Protein AF-A0AA89X3X3-F1 (afdb_monomer)

Secondary structure (DSSP, 8-state):
--HHHHHHHHHTTPPPPHHHHHHHHHHHHHHHHHHHHHHHHH--S--GGGGGGHHHHTTSTTPPTT--EEEESSSSSSSSEEEES--S-TT-----EEEEHHHHHTT-HHHHHHHHHHHHHHHHHH-TT--S-HHHHHHHHHHHHHHHTHHHHHHHHHHTT-PPPHHHHHHHHH-TTS-HHHHHHHHHTS-HHHHHHHHHH-PPPHHHHHHHHHHHHHHHHHHHHHHHH-GGG--HHHHHHHHHHHTTSTT--TTEEEEEEESSTTS-EEEEES-TT-SEEEEEEEETTEEEEE-TT--BSSPPPSSS--HHHHHHHHS-HHHHHHTT--STT-HHHHHHHHHHHHHH-HHHHHHHTTPPPPSS------SS------------S------HHHHHHHH-TTS-HHHHHHHHHHHHHTT--HHHHHHHHHHHHHHHHHHHHHHHHHHTT-HHHHHHHHHHHHHH-

Structure (mmCIF, N/CA/C/O backbone):
data_AF-A0AA89X3X3-F1
#
_entry.id   AF-A0AA89X3X3-F1
#
loop_
_atom_site.group_PDB
_atom_site.id
_atom_sit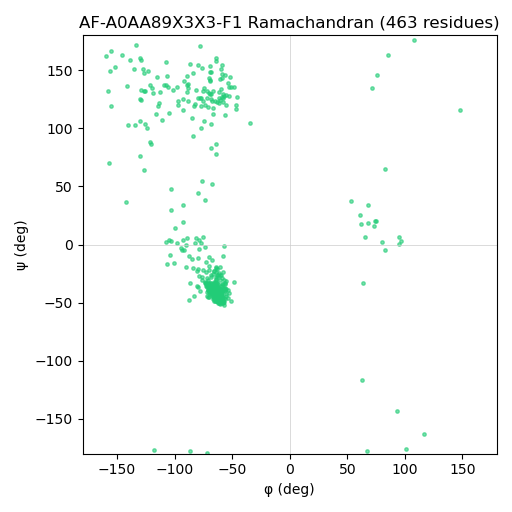e.type_symbol
_atom_site.label_atom_id
_atom_site.label_alt_id
_atom_site.label_comp_id
_atom_site.label_asym_id
_atom_site.label_entity_id
_atom_site.label_seq_id
_atom_site.pdbx_PDB_ins_code
_atom_site.Cartn_x
_atom_site.Cartn_y
_atom_site.Cartn_z
_atom_site.occupancy
_atom_site.B_iso_or_equiv
_atom_site.auth_seq_id
_atom_site.auth_comp_id
_atom_site.auth_asym_id
_atom_site.auth_atom_id
_atom_site.pdbx_PDB_model_num
ATOM 1 N N . MET A 1 1 ? -1.253 -17.676 2.565 1.00 52.75 1 MET A N 1
ATOM 2 C CA . MET A 1 1 ? -1.279 -18.928 1.777 1.00 52.75 1 MET A CA 1
ATOM 3 C C . MET A 1 1 ? -1.173 -20.059 2.780 1.00 52.75 1 MET A C 1
ATOM 5 O O . MET A 1 1 ? -0.415 -19.870 3.724 1.00 52.75 1 MET A O 1
ATOM 9 N N . PRO A 1 2 ? -1.948 -21.142 2.653 1.00 52.53 2 PRO A N 1
ATOM 10 C CA . PRO A 1 2 ? -1.803 -22.283 3.551 1.00 52.53 2 PRO A CA 1
ATOM 11 C C . PRO A 1 2 ? -0.451 -22.996 3.303 1.00 52.53 2 PRO A C 1
ATOM 13 O O . PRO A 1 2 ? 0.111 -22.912 2.207 1.00 52.53 2 PRO A O 1
ATOM 16 N N . ASP A 1 3 ? 0.127 -23.575 4.363 1.00 45.81 3 ASP A N 1
ATOM 17 C CA . ASP A 1 3 ? 1.512 -24.097 4.408 1.00 45.81 3 ASP A CA 1
ATOM 18 C C . ASP A 1 3 ? 1.739 -25.281 3.448 1.00 45.81 3 ASP A C 1
ATOM 20 O O . ASP A 1 3 ? 2.809 -25.450 2.865 1.00 45.81 3 ASP A O 1
ATOM 24 N N . ASP A 1 4 ? 0.686 -26.056 3.205 1.00 42.59 4 ASP A N 1
ATOM 25 C CA . ASP A 1 4 ? 0.632 -27.177 2.266 1.00 42.59 4 ASP A CA 1
ATOM 26 C C . ASP A 1 4 ? 0.947 -26.759 0.819 1.00 42.59 4 ASP A C 1
ATOM 28 O O . ASP A 1 4 ? 1.701 -27.436 0.115 1.00 42.59 4 ASP A O 1
ATOM 32 N N . VAL A 1 5 ? 0.438 -25.604 0.385 1.00 53.75 5 VAL A N 1
ATOM 33 C CA . VAL A 1 5 ? 0.704 -25.044 -0.946 1.00 53.75 5 VAL A CA 1
ATOM 34 C C . VAL A 1 5 ? 2.156 -24.577 -1.059 1.00 53.75 5 VAL A C 1
ATOM 36 O O . VAL A 1 5 ? 2.769 -24.754 -2.110 1.00 53.75 5 VAL A O 1
ATOM 39 N N . LEU A 1 6 ? 2.730 -24.017 0.011 1.00 48.41 6 LEU A N 1
ATOM 40 C CA . LEU A 1 6 ? 4.118 -23.540 0.020 1.00 48.41 6 LEU A CA 1
ATOM 41 C C . LEU A 1 6 ? 5.119 -24.695 0.017 1.00 48.41 6 LEU A C 1
ATOM 43 O O . LEU A 1 6 ? 6.050 -24.683 -0.790 1.00 48.41 6 LEU A O 1
ATOM 47 N N . ARG A 1 7 ? 4.889 -25.727 0.839 1.00 46.69 7 ARG A N 1
ATOM 48 C CA . ARG A 1 7 ? 5.710 -26.947 0.827 1.00 46.69 7 ARG A CA 1
ATOM 49 C C . ARG A 1 7 ? 5.669 -27.633 -0.530 1.00 46.69 7 ARG A C 1
ATOM 51 O O . ARG A 1 7 ? 6.715 -28.003 -1.049 1.00 46.69 7 ARG A O 1
ATOM 58 N N . LYS A 1 8 ? 4.488 -27.729 -1.147 1.00 42.34 8 LYS A N 1
ATOM 59 C CA . LYS A 1 8 ? 4.330 -28.356 -2.465 1.00 42.34 8 LYS A CA 1
ATOM 60 C C . LYS A 1 8 ? 5.003 -27.562 -3.589 1.00 42.34 8 LYS A C 1
ATOM 62 O O . LYS A 1 8 ? 5.602 -28.154 -4.476 1.00 42.34 8 LYS A O 1
ATOM 67 N N . VAL A 1 9 ? 4.959 -26.228 -3.548 1.00 50.69 9 VAL A N 1
ATOM 68 C CA . VAL A 1 9 ? 5.687 -25.374 -4.508 1.00 50.69 9 VAL A CA 1
ATOM 69 C C . VAL A 1 9 ? 7.202 -25.522 -4.352 1.00 50.69 9 VAL A C 1
ATOM 71 O O . VAL A 1 9 ? 7.899 -25.611 -5.361 1.00 50.69 9 VAL A O 1
ATOM 74 N N . HIS A 1 10 ? 7.698 -25.571 -3.111 1.00 45.19 10 HIS A N 1
ATOM 75 C CA . HIS A 1 10 ? 9.125 -25.718 -2.821 1.00 45.19 10 HIS A CA 1
ATOM 76 C C . HIS A 1 10 ? 9.658 -27.107 -3.202 1.00 45.19 10 HIS A C 1
ATOM 78 O O . HIS A 1 10 ? 10.726 -27.202 -3.796 1.00 45.19 10 HIS A O 1
ATOM 84 N N . MET A 1 11 ? 8.891 -28.167 -2.929 1.00 41.06 11 MET A N 1
ATOM 85 C CA . MET A 1 11 ? 9.248 -29.543 -3.290 1.00 41.06 11 MET A CA 1
ATOM 86 C C . MET A 1 11 ? 9.216 -29.805 -4.802 1.00 41.06 11 MET A C 1
ATOM 88 O O . MET A 1 11 ? 10.051 -30.549 -5.302 1.00 41.06 11 MET A O 1
ATOM 92 N N . ASP A 1 12 ? 8.288 -29.183 -5.536 1.00 43.72 12 ASP A N 1
ATOM 93 C CA . ASP A 1 12 ? 8.090 -29.443 -6.969 1.00 43.72 12 ASP A CA 1
ATOM 94 C C . ASP A 1 12 ? 8.890 -28.487 -7.888 1.00 43.72 12 ASP A C 1
ATOM 96 O O . ASP A 1 12 ? 8.701 -28.511 -9.105 1.00 43.72 12 ASP A O 1
ATOM 100 N N . GLY A 1 13 ? 9.722 -27.586 -7.341 1.00 38.41 13 GLY A N 1
ATOM 101 C CA . GLY A 1 13 ? 10.493 -26.608 -8.131 1.00 38.41 13 GLY A CA 1
ATOM 102 C C . GLY A 1 13 ? 9.631 -25.630 -8.948 1.00 38.41 13 GLY A C 1
ATOM 103 O O . GLY A 1 13 ? 10.063 -25.123 -9.985 1.00 38.41 13 GLY A O 1
ATOM 104 N N . ARG A 1 14 ? 8.384 -25.384 -8.522 1.00 53.78 14 ARG A N 1
ATOM 105 C CA . ARG A 1 14 ? 7.402 -24.583 -9.276 1.00 53.78 14 ARG A CA 1
ATOM 106 C C . ARG A 1 14 ? 7.697 -23.078 -9.168 1.00 53.78 14 ARG A C 1
ATOM 108 O O . ARG A 1 14 ? 8.202 -22.629 -8.137 1.00 53.78 14 ARG A O 1
ATOM 115 N N . PRO A 1 15 ? 7.314 -22.263 -10.174 1.00 58.06 15 PRO A N 1
ATOM 116 C CA . PRO A 1 15 ? 7.411 -20.811 -10.064 1.00 58.06 15 PRO A CA 1
ATOM 117 C C . PRO A 1 15 ? 6.583 -20.297 -8.880 1.00 58.06 15 PRO A C 1
ATOM 119 O O . PRO A 1 15 ? 5.492 -20.802 -8.594 1.00 58.06 15 PRO A O 1
ATOM 122 N N . VAL A 1 16 ? 7.106 -19.272 -8.200 1.00 64.88 16 VAL A N 1
ATOM 123 C CA . VAL A 1 16 ? 6.455 -18.649 -7.039 1.00 64.88 16 VAL A CA 1
ATOM 124 C C . VAL A 1 16 ? 5.042 -18.185 -7.427 1.00 64.88 16 VAL A C 1
ATOM 126 O O . VAL A 1 16 ? 4.901 -17.464 -8.417 1.00 64.88 16 VAL A O 1
ATOM 129 N N . PRO A 1 17 ? 3.989 -18.543 -6.661 1.00 77.25 17 PRO A N 1
ATOM 130 C CA . PRO A 1 17 ? 2.631 -18.083 -6.930 1.00 77.25 17 PRO A CA 1
ATOM 131 C C . PRO A 1 17 ? 2.559 -16.558 -7.051 1.00 77.25 17 PRO A C 1
ATOM 133 O O . PRO A 1 17 ? 3.102 -15.845 -6.204 1.00 77.25 17 PRO A O 1
ATOM 136 N N . SER A 1 18 ? 1.843 -16.053 -8.060 1.00 79.25 18 SER A N 1
ATOM 137 C CA . SER A 1 18 ? 1.816 -14.620 -8.399 1.00 79.25 18 SER A CA 1
ATOM 138 C C . SER A 1 18 ? 1.451 -13.713 -7.221 1.00 79.25 18 SER A C 1
ATOM 140 O O . SER A 1 18 ? 2.057 -12.666 -7.031 1.00 79.25 18 SER A O 1
ATOM 142 N N . LEU A 1 19 ? 0.505 -14.141 -6.384 1.00 79.56 19 LEU A N 1
ATOM 143 C CA . LEU A 1 19 ? 0.075 -13.399 -5.199 1.00 79.56 19 LEU A CA 1
ATOM 144 C C . LEU A 1 19 ? 1.157 -13.328 -4.116 1.00 79.56 19 LEU A C 1
ATOM 146 O O . LEU A 1 19 ? 1.276 -12.311 -3.442 1.00 79.56 19 LEU A O 1
ATOM 150 N N . LEU A 1 20 ? 1.949 -14.391 -3.944 1.00 82.12 20 LEU A N 1
ATOM 151 C CA . LEU A 1 20 ? 3.077 -14.369 -3.014 1.00 82.12 20 LEU A CA 1
ATOM 152 C C . LEU A 1 20 ? 4.192 -13.476 -3.564 1.00 82.12 20 LEU A C 1
ATOM 154 O O . LEU A 1 20 ? 4.703 -12.622 -2.843 1.00 82.12 20 LEU A O 1
ATOM 158 N N . ALA A 1 21 ? 4.516 -13.621 -4.851 1.00 82.81 21 ALA A N 1
ATOM 159 C CA . ALA A 1 21 ? 5.480 -12.760 -5.527 1.00 82.81 21 ALA A CA 1
ATOM 160 C C . ALA A 1 21 ? 5.089 -11.274 -5.424 1.00 82.81 21 ALA A C 1
ATOM 162 O O . ALA A 1 21 ? 5.951 -10.434 -5.169 1.00 82.81 21 ALA A O 1
ATOM 163 N N . ASP A 1 22 ? 3.795 -10.961 -5.534 1.00 85.25 22 ASP A N 1
ATOM 164 C CA . ASP A 1 22 ? 3.262 -9.610 -5.353 1.00 85.25 22 ASP A CA 1
ATOM 165 C C . ASP A 1 22 ? 3.457 -9.089 -3.923 1.00 85.25 22 ASP A C 1
ATOM 167 O O . ASP A 1 22 ? 4.010 -8.007 -3.735 1.00 85.25 22 ASP A O 1
ATOM 171 N N . THR A 1 23 ? 3.101 -9.877 -2.901 1.00 87.12 23 THR A N 1
ATOM 172 C CA . THR A 1 23 ? 3.330 -9.470 -1.501 1.00 87.12 23 THR A CA 1
ATOM 173 C C . THR A 1 23 ? 4.812 -9.235 -1.206 1.00 87.12 23 THR A C 1
ATOM 175 O O . THR A 1 23 ? 5.166 -8.229 -0.593 1.00 87.12 23 THR A O 1
ATOM 178 N N . LEU A 1 24 ? 5.704 -10.103 -1.700 1.00 88.06 24 LEU A N 1
ATOM 179 C CA . LEU A 1 24 ? 7.151 -9.923 -1.561 1.00 88.06 24 LEU A CA 1
ATOM 180 C C . LEU A 1 24 ? 7.635 -8.661 -2.278 1.00 88.06 24 LEU A C 1
ATOM 182 O O . LEU A 1 24 ? 8.499 -7.961 -1.753 1.00 88.06 24 LEU A O 1
ATOM 186 N N . ARG A 1 25 ? 7.073 -8.344 -3.449 1.00 87.81 25 ARG A N 1
ATOM 187 C CA . ARG A 1 25 ? 7.375 -7.104 -4.174 1.00 87.81 25 ARG A CA 1
ATOM 188 C C . ARG A 1 25 ? 6.963 -5.874 -3.370 1.00 87.81 25 ARG A C 1
ATOM 190 O O . ARG A 1 25 ? 7.763 -4.954 -3.267 1.00 87.81 25 ARG A O 1
ATOM 197 N N . GLN A 1 26 ? 5.781 -5.878 -2.754 1.00 88.50 26 GLN A N 1
ATOM 198 C CA . GLN A 1 26 ? 5.325 -4.783 -1.886 1.00 88.50 26 GLN A CA 1
ATOM 199 C C . GLN A 1 26 ? 6.277 -4.572 -0.696 1.00 88.50 26 GLN A C 1
ATOM 201 O O . GLN A 1 26 ? 6.711 -3.449 -0.448 1.00 88.50 26 GLN A O 1
ATOM 206 N N . PHE A 1 27 ? 6.686 -5.648 -0.011 1.00 90.12 27 PHE A N 1
ATOM 207 C CA . PHE A 1 27 ? 7.657 -5.551 1.088 1.00 90.12 27 PHE A CA 1
ATOM 208 C C . PHE A 1 27 ? 9.041 -5.075 0.627 1.00 90.12 27 PHE A C 1
ATOM 210 O O . PHE A 1 27 ? 9.683 -4.292 1.325 1.00 90.12 27 PHE A O 1
ATOM 217 N N . ARG A 1 28 ? 9.509 -5.525 -0.545 1.00 90.31 28 ARG A N 1
ATOM 218 C CA . ARG A 1 28 ? 10.770 -5.045 -1.133 1.00 90.31 28 ARG A CA 1
ATOM 219 C C . ARG A 1 28 ? 10.690 -3.572 -1.517 1.00 90.31 28 ARG A C 1
ATOM 221 O O . ARG A 1 28 ? 11.671 -2.871 -1.315 1.00 90.31 28 ARG A O 1
ATOM 228 N N . ALA A 1 29 ? 9.552 -3.104 -2.028 1.00 90.81 29 ALA A N 1
ATOM 229 C CA . ALA A 1 29 ? 9.345 -1.698 -2.359 1.00 90.81 29 ALA A CA 1
ATOM 230 C C . ALA A 1 29 ? 9.333 -0.813 -1.101 1.00 90.81 29 ALA A C 1
ATOM 232 O O . ALA A 1 29 ? 9.988 0.223 -1.093 1.00 90.81 29 ALA A O 1
ATOM 233 N N . ASP A 1 30 ? 8.675 -1.238 -0.014 1.00 91.44 30 ASP A N 1
ATOM 234 C CA . ASP A 1 30 ? 8.714 -0.512 1.269 1.00 91.44 30 ASP A CA 1
ATOM 235 C C . ASP A 1 30 ? 10.112 -0.478 1.891 1.00 91.44 30 ASP A C 1
ATOM 237 O O . ASP A 1 30 ? 10.576 0.590 2.299 1.00 91.44 30 ASP A O 1
ATOM 241 N N . ARG A 1 31 ? 10.819 -1.616 1.896 1.00 91.50 31 ARG A N 1
ATOM 242 C CA . ARG A 1 31 ? 12.216 -1.659 2.342 1.00 91.50 31 ARG A CA 1
ATOM 243 C C . ARG A 1 31 ? 13.103 -0.780 1.461 1.00 91.50 31 ARG A C 1
ATOM 245 O O . ARG A 1 31 ? 13.863 0.019 1.990 1.00 91.50 31 ARG A O 1
ATOM 252 N N . GLY A 1 32 ? 12.964 -0.884 0.141 1.00 90.94 32 GLY A N 1
ATOM 253 C CA . GLY A 1 32 ? 13.719 -0.084 -0.817 1.00 90.94 32 GLY A CA 1
ATOM 254 C C . GLY A 1 32 ? 13.467 1.414 -0.656 1.00 90.94 32 GLY A C 1
ATOM 255 O O . GLY A 1 32 ? 14.410 2.188 -0.728 1.00 90.94 32 GLY A O 1
ATOM 256 N N . ALA A 1 33 ? 12.233 1.831 -0.359 1.00 91.81 33 ALA A N 1
ATOM 257 C CA . ALA A 1 33 ? 11.928 3.229 -0.070 1.00 91.81 33 ALA A CA 1
ATOM 258 C C . ALA A 1 33 ? 12.638 3.714 1.203 1.00 91.81 33 ALA A C 1
ATOM 260 O O . ALA A 1 33 ? 13.180 4.813 1.216 1.00 91.81 33 ALA A O 1
ATOM 261 N N . SER A 1 34 ? 12.668 2.895 2.260 1.00 91.81 34 SER A N 1
ATOM 262 C CA . SER A 1 34 ? 13.451 3.198 3.465 1.00 91.81 34 SER A CA 1
ATOM 263 C C . SER A 1 34 ? 14.950 3.286 3.170 1.00 91.81 34 SER A C 1
ATOM 265 O O . SER A 1 34 ? 15.585 4.242 3.596 1.00 91.81 34 SER A O 1
ATOM 267 N N . GLU A 1 35 ? 15.503 2.342 2.408 1.00 92.12 35 GLU A N 1
ATOM 268 C CA . GLU A 1 35 ? 16.920 2.340 2.019 1.00 92.12 35 GLU A CA 1
ATOM 269 C C . GLU A 1 35 ? 17.288 3.592 1.207 1.00 92.12 35 GLU A C 1
ATOM 271 O O . GLU A 1 35 ? 18.292 4.232 1.501 1.00 92.12 35 GLU A O 1
ATOM 276 N N . VAL A 1 36 ? 16.446 4.010 0.257 1.00 91.25 36 VAL A N 1
ATOM 277 C CA . VAL A 1 36 ? 16.662 5.242 -0.522 1.00 91.25 36 VAL A CA 1
ATOM 278 C C . VAL A 1 36 ? 16.604 6.497 0.358 1.00 91.25 36 VAL A C 1
ATOM 280 O O . VAL A 1 36 ? 17.406 7.412 0.179 1.00 91.25 36 VAL A O 1
ATOM 283 N N . ILE A 1 37 ? 15.701 6.550 1.342 1.00 91.44 37 ILE A N 1
ATOM 284 C CA . ILE A 1 37 ? 15.650 7.665 2.304 1.00 91.44 37 ILE A CA 1
ATOM 285 C C . ILE A 1 37 ? 16.934 7.715 3.151 1.00 91.44 37 ILE A C 1
ATOM 287 O O . ILE A 1 37 ? 17.475 8.797 3.383 1.00 91.44 37 ILE A O 1
ATOM 291 N N . GLU A 1 38 ? 17.470 6.565 3.565 1.00 90.62 38 GLU A N 1
ATOM 292 C CA . GLU A 1 38 ? 18.763 6.502 4.264 1.00 90.62 38 GLU A CA 1
ATOM 293 C C . GLU A 1 38 ? 19.943 6.899 3.362 1.00 90.62 38 GLU A C 1
ATOM 295 O O . GLU A 1 38 ? 20.857 7.605 3.799 1.00 90.62 38 GLU A O 1
ATOM 300 N N . GLN A 1 39 ? 19.913 6.519 2.082 1.00 90.38 39 GLN A N 1
ATOM 301 C CA . GLN A 1 39 ? 20.887 6.972 1.084 1.00 90.38 39 GLN A CA 1
ATOM 302 C C . GLN A 1 39 ? 20.827 8.496 0.893 1.00 90.38 39 GLN A C 1
ATOM 304 O O . GLN A 1 39 ? 21.869 9.126 0.732 1.00 90.38 39 GLN A O 1
ATOM 309 N N . TRP A 1 40 ? 19.645 9.122 0.958 1.00 86.38 40 TRP A N 1
ATOM 310 C CA . TRP A 1 40 ? 19.518 10.587 0.944 1.00 86.38 40 TRP A CA 1
ATOM 311 C C . TRP A 1 40 ? 20.126 11.253 2.170 1.00 86.38 40 TRP A C 1
ATOM 313 O O . TRP A 1 40 ? 20.774 12.293 2.041 1.00 86.38 40 TRP A O 1
ATOM 323 N N . ARG A 1 41 ? 19.964 10.640 3.343 1.00 87.94 41 ARG A N 1
ATOM 324 C CA . ARG A 1 41 ? 20.541 11.146 4.590 1.00 87.94 41 ARG A CA 1
ATOM 325 C C . ARG A 1 41 ? 22.068 11.089 4.571 1.00 87.94 41 ARG A C 1
ATOM 327 O O . ARG A 1 41 ? 22.729 12.070 4.899 1.00 87.94 41 ARG A O 1
ATOM 334 N N . THR A 1 42 ? 22.625 9.946 4.186 1.00 86.50 42 THR A N 1
ATOM 335 C CA . THR A 1 42 ? 24.072 9.682 4.266 1.00 86.50 42 THR A CA 1
ATOM 336 C C . THR A 1 42 ? 24.840 10.162 3.034 1.00 86.50 42 THR A C 1
ATOM 338 O O . THR A 1 42 ? 25.980 10.605 3.151 1.00 86.50 42 THR A O 1
ATOM 341 N N . GLY A 1 43 ? 24.221 10.117 1.851 1.00 80.50 43 GLY A N 1
ATOM 342 C CA . GLY A 1 43 ? 24.855 10.383 0.556 1.00 80.50 43 GLY A CA 1
ATOM 343 C C . GLY A 1 43 ? 25.892 9.337 0.136 1.00 80.50 43 GLY A C 1
ATOM 344 O O . GLY A 1 43 ? 26.724 9.631 -0.717 1.00 80.50 43 GLY A O 1
ATOM 345 N N . VAL A 1 44 ? 25.872 8.143 0.738 1.00 78.94 44 VAL A N 1
ATOM 346 C CA . VAL A 1 44 ? 26.830 7.052 0.491 1.00 78.94 44 VAL A CA 1
ATOM 347 C C . VAL A 1 44 ? 26.067 5.766 0.167 1.00 78.94 44 VAL A C 1
ATOM 349 O O . VAL A 1 44 ? 24.946 5.574 0.630 1.00 78.94 44 VAL A O 1
ATOM 352 N N . GLY A 1 45 ? 26.667 4.876 -0.633 1.00 76.69 45 GLY A N 1
ATOM 353 C CA . GLY A 1 45 ? 26.067 3.574 -0.956 1.00 76.69 45 GLY A CA 1
ATOM 354 C C . GLY A 1 45 ? 24.805 3.687 -1.814 1.00 76.69 45 GLY A C 1
ATOM 355 O O . GLY A 1 45 ? 23.865 2.912 -1.641 1.00 76.69 45 GLY A O 1
ATOM 356 N N . ILE A 1 46 ? 24.772 4.687 -2.698 1.00 84.75 46 ILE A N 1
ATOM 357 C CA . ILE A 1 46 ? 23.654 4.956 -3.599 1.00 84.75 46 ILE A CA 1
ATOM 358 C C . ILE A 1 46 ? 23.618 3.884 -4.687 1.00 84.75 46 ILE A C 1
ATOM 360 O O . ILE A 1 46 ? 24.639 3.585 -5.306 1.00 84.75 46 ILE A O 1
ATOM 364 N N . ASP A 1 47 ? 22.437 3.320 -4.917 1.00 85.69 47 ASP A N 1
ATOM 365 C CA . ASP A 1 47 ? 22.183 2.329 -5.957 1.00 85.69 47 ASP A CA 1
ATOM 366 C C . ASP A 1 47 ? 21.159 2.842 -6.984 1.00 85.69 47 ASP A C 1
ATOM 368 O O . ASP A 1 47 ? 20.662 3.970 -6.926 1.00 85.69 47 ASP A O 1
ATOM 372 N N . ASP A 1 48 ? 20.817 1.986 -7.942 1.00 84.81 48 ASP A N 1
ATOM 373 C CA . ASP A 1 48 ? 19.894 2.302 -9.033 1.00 84.81 48 ASP A CA 1
ATOM 374 C C . ASP A 1 48 ? 18.483 2.684 -8.557 1.00 84.81 48 ASP A C 1
ATOM 376 O O . ASP A 1 48 ? 17.716 3.300 -9.302 1.00 84.81 48 ASP A O 1
ATOM 380 N N . ARG A 1 49 ? 18.103 2.336 -7.318 1.00 84.25 49 ARG A N 1
ATOM 381 C CA . ARG A 1 49 ? 16.763 2.636 -6.793 1.00 84.25 49 ARG A CA 1
ATOM 382 C C . ARG A 1 49 ? 16.574 4.125 -6.538 1.00 84.25 49 ARG A C 1
ATOM 384 O O . ARG A 1 49 ? 15.444 4.614 -6.546 1.00 84.25 49 ARG A O 1
ATOM 391 N N . TYR A 1 50 ? 17.678 4.840 -6.368 1.00 84.31 50 TYR A N 1
ATOM 392 C CA . TYR A 1 50 ? 17.712 6.282 -6.191 1.00 84.31 50 TYR A CA 1
ATOM 393 C C . TYR A 1 50 ? 17.091 7.035 -7.381 1.00 84.31 50 TYR A C 1
ATOM 395 O O . TYR A 1 50 ? 16.471 8.084 -7.196 1.00 84.31 50 TYR A O 1
ATOM 403 N N . GLU A 1 51 ? 17.146 6.467 -8.596 1.00 86.19 51 GLU A N 1
ATOM 404 C CA . GLU A 1 51 ? 16.508 7.049 -9.787 1.00 86.19 51 GLU A CA 1
ATOM 405 C C . GLU A 1 51 ? 14.984 7.204 -9.623 1.00 86.19 51 GLU A C 1
ATOM 407 O O . GLU A 1 51 ? 14.407 8.193 -10.080 1.00 86.19 51 GLU A O 1
ATOM 412 N N . TYR A 1 52 ? 14.319 6.269 -8.930 1.00 84.75 52 TYR A N 1
ATOM 413 C CA . TYR A 1 52 ? 12.860 6.294 -8.716 1.00 84.75 52 TYR A CA 1
ATOM 414 C C . TYR A 1 52 ? 12.403 7.397 -7.764 1.00 84.75 52 TYR A C 1
ATOM 416 O O . TYR A 1 52 ? 11.203 7.669 -7.658 1.00 84.75 52 TYR A O 1
ATOM 424 N N . ALA A 1 53 ? 13.357 8.026 -7.087 1.00 83.94 53 ALA A N 1
ATOM 425 C CA . ALA A 1 53 ? 13.141 9.038 -6.076 1.00 83.94 53 ALA A CA 1
ATOM 426 C C . ALA A 1 53 ? 13.361 10.462 -6.628 1.00 83.94 53 ALA A C 1
ATOM 428 O O . ALA A 1 53 ? 12.844 11.431 -6.073 1.00 83.94 53 ALA A O 1
ATOM 429 N N . LEU A 1 54 ? 14.015 10.597 -7.790 1.00 88.19 54 LEU A N 1
ATOM 430 C CA . LEU A 1 54 ? 14.202 11.874 -8.497 1.00 88.19 54 LEU A CA 1
ATOM 431 C C . LEU A 1 54 ? 12.891 12.611 -8.837 1.00 88.19 54 LEU A C 1
ATOM 433 O O . LEU A 1 54 ? 12.851 13.833 -8.690 1.00 88.19 54 LEU A O 1
ATOM 437 N N . PRO A 1 55 ? 11.784 11.936 -9.221 1.00 87.50 55 PRO A N 1
ATOM 438 C CA . PRO A 1 55 ? 10.502 12.613 -9.409 1.00 87.50 55 PRO A CA 1
ATOM 439 C C . PRO A 1 55 ? 9.952 13.274 -8.138 1.00 87.50 55 PRO A C 1
ATOM 441 O O . PRO A 1 55 ? 9.138 14.189 -8.253 1.00 87.50 55 PRO A O 1
ATOM 444 N N . LEU A 1 56 ? 10.348 12.810 -6.945 1.00 85.81 56 LEU A N 1
ATOM 445 C CA . LEU A 1 56 ? 9.950 13.418 -5.672 1.00 85.81 56 LEU A CA 1
ATOM 446 C C . LEU A 1 56 ? 10.788 14.659 -5.361 1.00 85.81 56 LEU A C 1
ATOM 448 O O . LEU A 1 56 ? 10.231 15.640 -4.885 1.00 85.81 56 LEU A O 1
ATOM 452 N N . LEU A 1 57 ? 12.082 14.658 -5.692 1.00 88.31 57 LEU A N 1
ATOM 453 C CA . LEU A 1 57 ? 12.977 15.808 -5.501 1.00 88.31 57 LEU A CA 1
ATOM 454 C C . LEU A 1 57 ? 12.390 17.099 -6.098 1.00 88.31 57 LEU A C 1
ATOM 456 O O . LEU A 1 57 ? 12.295 18.122 -5.431 1.00 88.31 57 LEU A O 1
ATOM 460 N N . VAL A 1 58 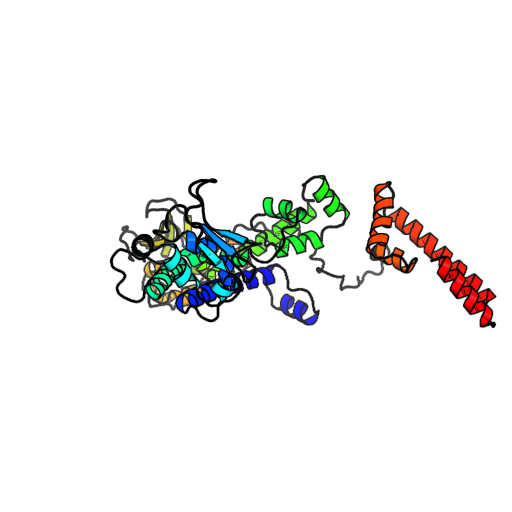? 11.915 17.028 -7.343 1.00 89.12 58 VAL A N 1
ATOM 461 C CA . VAL A 1 58 ? 11.347 18.182 -8.068 1.00 89.12 58 VAL A CA 1
ATOM 462 C C . VAL A 1 58 ? 9.957 18.609 -7.570 1.00 89.12 58 VAL A C 1
ATOM 464 O O . VAL A 1 58 ? 9.378 19.557 -8.094 1.00 89.12 58 VAL A O 1
ATOM 467 N N . GLN A 1 59 ? 9.392 17.893 -6.592 1.00 88.88 59 GLN A N 1
ATOM 468 C CA . GLN A 1 59 ? 8.133 18.224 -5.911 1.00 88.88 59 GLN A CA 1
ATOM 469 C C . GLN A 1 59 ? 8.368 18.822 -4.517 1.00 88.88 59 GLN A C 1
ATOM 471 O O . GLN A 1 59 ? 7.396 19.061 -3.798 1.00 88.88 59 GLN A O 1
ATOM 476 N N . MET A 1 60 ? 9.627 19.026 -4.112 1.00 89.19 60 MET A N 1
ATOM 477 C CA . MET A 1 60 ? 9.948 19.610 -2.814 1.00 89.19 60 MET A CA 1
ATOM 478 C C . MET A 1 60 ? 9.326 21.007 -2.652 1.00 89.19 60 MET A C 1
ATOM 480 O O . MET A 1 60 ? 9.239 21.766 -3.623 1.00 89.19 60 MET A O 1
ATOM 484 N N . PRO A 1 61 ? 8.932 21.386 -1.422 1.00 86.56 61 PRO A N 1
ATOM 485 C CA . PRO A 1 61 ? 8.549 22.756 -1.116 1.00 86.56 61 PRO A CA 1
ATOM 486 C C . PRO A 1 61 ? 9.661 23.721 -1.526 1.00 86.56 61 PRO A C 1
ATOM 488 O O . PRO A 1 61 ? 10.838 23.437 -1.312 1.00 86.56 61 PRO A O 1
ATOM 491 N N . ASN A 1 62 ? 9.279 24.855 -2.110 1.00 87.25 62 ASN A N 1
ATOM 492 C CA . ASN A 1 62 ? 10.192 25.884 -2.617 1.00 87.25 62 ASN A CA 1
ATOM 493 C C . ASN A 1 62 ? 11.132 25.416 -3.741 1.00 87.25 62 ASN A C 1
ATOM 495 O O . ASN A 1 62 ? 12.113 26.098 -4.035 1.00 87.25 62 ASN A O 1
ATOM 499 N N . TRP A 1 63 ? 10.839 24.290 -4.408 1.00 88.25 63 TRP A N 1
ATOM 500 C CA . TRP A 1 63 ? 11.554 23.938 -5.632 1.00 88.25 63 TRP A CA 1
ATOM 501 C C . TRP A 1 63 ? 11.380 25.053 -6.680 1.00 88.25 63 TRP A C 1
ATOM 503 O O . TRP A 1 63 ? 10.244 25.445 -6.972 1.00 88.25 63 TRP A O 1
ATOM 513 N N . PRO A 1 64 ? 12.473 25.581 -7.258 1.00 84.69 64 PRO A N 1
ATOM 514 C CA . PRO A 1 64 ? 12.418 26.737 -8.143 1.00 84.69 64 PRO A CA 1
ATOM 515 C C . PRO A 1 64 ? 11.569 26.462 -9.387 1.00 84.69 64 PRO A C 1
ATOM 517 O O . PRO A 1 64 ? 11.796 25.505 -10.136 1.00 84.69 64 PRO A O 1
ATOM 520 N N . ALA A 1 65 ? 10.585 27.333 -9.622 1.00 80.25 65 ALA A N 1
ATOM 521 C CA . ALA A 1 65 ? 9.639 27.187 -10.719 1.00 80.25 65 ALA A CA 1
ATOM 522 C C . ALA A 1 65 ? 10.363 27.122 -12.076 1.00 80.25 65 ALA A C 1
ATOM 524 O O . ALA A 1 65 ? 11.211 27.956 -12.396 1.00 80.25 65 ALA A O 1
ATOM 525 N N . GLY A 1 66 ? 10.020 26.113 -12.880 1.00 76.94 66 GLY A N 1
ATOM 526 C CA . GLY A 1 66 ? 10.594 25.898 -14.210 1.00 76.94 66 GLY A CA 1
ATOM 527 C C . GLY A 1 66 ? 11.932 25.173 -14.260 1.00 76.94 66 GLY A C 1
ATOM 528 O O . GLY A 1 66 ? 12.381 24.873 -15.364 1.00 76.94 66 GLY A O 1
ATOM 529 N N . ARG A 1 67 ? 12.564 24.860 -13.119 1.00 83.50 67 ARG A N 1
ATOM 530 C CA . ARG A 1 67 ? 13.797 24.060 -13.104 1.00 83.50 67 ARG A CA 1
ATOM 531 C C . ARG A 1 67 ? 13.479 22.581 -13.309 1.00 83.50 67 ARG A C 1
ATOM 533 O O . ARG A 1 67 ? 12.689 21.987 -12.573 1.00 83.50 67 ARG A O 1
ATOM 540 N N . VAL A 1 68 ? 14.134 21.999 -14.308 1.00 87.31 68 VAL A N 1
ATOM 541 C CA . VAL A 1 68 ? 14.046 20.582 -14.675 1.00 87.31 68 VAL A CA 1
ATOM 542 C C . VAL A 1 68 ? 15.358 19.901 -14.303 1.00 87.31 68 VAL A C 1
ATOM 544 O O . VAL A 1 68 ? 16.430 20.455 -14.544 1.00 87.31 68 VAL A O 1
ATOM 547 N N . LEU A 1 69 ? 15.275 18.700 -13.734 1.00 89.56 69 LEU A N 1
ATOM 548 C CA . LEU A 1 69 ? 16.427 17.830 -13.515 1.00 89.56 69 LEU A CA 1
ATOM 549 C C . LEU A 1 69 ? 16.576 16.888 -14.713 1.00 89.56 69 LEU A C 1
ATOM 551 O O . LEU A 1 69 ? 15.628 16.181 -15.056 1.00 89.56 69 LEU A O 1
ATOM 555 N N . GLU A 1 70 ? 17.747 16.856 -15.340 1.00 90.94 70 GLU A N 1
ATOM 556 C CA . GLU A 1 70 ? 18.054 15.970 -16.465 1.00 90.94 70 GLU A CA 1
ATOM 557 C C . GLU A 1 70 ? 19.171 14.995 -16.087 1.00 90.94 70 GLU A C 1
ATOM 559 O O . GLU A 1 70 ? 20.317 15.389 -15.872 1.00 90.94 70 GLU A O 1
ATOM 564 N N . LEU A 1 71 ? 18.804 13.714 -15.996 1.00 91.06 71 LEU A N 1
ATOM 565 C CA . LEU A 1 71 ? 19.702 12.608 -15.683 1.00 91.06 71 LEU A CA 1
ATOM 566 C C . LEU A 1 71 ? 20.239 11.992 -16.977 1.00 91.06 71 LEU A C 1
ATOM 568 O O . LEU A 1 71 ? 19.468 11.397 -17.734 1.00 91.06 71 LEU A O 1
ATOM 572 N N . PHE A 1 72 ? 21.546 12.085 -17.202 1.00 90.50 72 PHE A N 1
ATOM 573 C CA . PHE A 1 72 ? 22.238 11.467 -18.335 1.00 90.50 72 PHE A CA 1
ATOM 574 C C . PHE A 1 72 ? 22.690 10.044 -17.998 1.00 90.50 72 PHE A C 1
ATOM 576 O O . PHE A 1 72 ? 23.231 9.793 -16.921 1.00 90.50 72 PHE A O 1
ATOM 583 N N . GLN A 1 73 ? 22.462 9.109 -18.924 1.00 88.81 73 GLN A N 1
ATOM 584 C CA . GLN A 1 73 ? 22.853 7.701 -18.759 1.00 88.81 73 GLN A CA 1
ATOM 585 C C . GLN A 1 73 ? 24.348 7.465 -19.030 1.00 88.81 73 GLN A C 1
ATOM 587 O O . GLN A 1 73 ? 24.925 6.527 -18.484 1.00 88.81 73 GLN A O 1
ATOM 592 N N . GLY A 1 74 ? 24.963 8.304 -19.870 1.00 86.50 74 GLY A N 1
ATOM 593 C CA . GLY A 1 74 ? 26.395 8.261 -20.168 1.00 86.50 74 GLY A CA 1
ATOM 594 C C . GLY A 1 74 ? 27.263 8.882 -19.063 1.00 86.50 74 GLY A C 1
ATOM 595 O O . GLY A 1 74 ? 26.735 9.506 -18.137 1.00 86.50 74 GLY A O 1
ATOM 596 N N . PRO A 1 75 ? 28.597 8.715 -19.150 1.00 84.62 75 PRO A N 1
ATOM 597 C CA . PRO A 1 75 ? 29.536 9.362 -18.238 1.00 84.62 75 PRO A CA 1
ATOM 598 C C . PRO A 1 75 ? 29.625 10.878 -18.457 1.00 84.62 75 PRO A C 1
ATOM 600 O O . PRO A 1 75 ? 30.070 11.591 -17.563 1.00 84.62 75 PRO A O 1
ATOM 603 N N . GLU A 1 76 ? 29.180 11.377 -19.610 1.00 88.00 76 GLU A N 1
ATOM 604 C CA . GLU A 1 76 ? 29.160 12.801 -19.934 1.00 88.00 76 GLU A CA 1
ATOM 605 C C . GLU A 1 76 ? 27.734 13.393 -19.929 1.00 88.00 76 GLU A C 1
ATOM 607 O O . GLU A 1 76 ? 26.750 12.671 -20.125 1.00 88.00 76 GLU A O 1
ATOM 612 N N . PRO A 1 77 ? 27.579 14.721 -19.740 1.00 82.69 77 PRO A N 1
ATOM 613 C CA . PRO A 1 77 ? 26.278 15.395 -19.672 1.00 82.69 77 PRO A CA 1
ATOM 614 C C . PRO A 1 77 ? 25.660 15.650 -21.066 1.00 82.69 77 PRO A C 1
ATOM 616 O O . PRO A 1 77 ? 25.161 16.746 -21.355 1.00 82.69 77 PRO A O 1
ATOM 619 N N . TRP A 1 78 ? 25.717 14.648 -21.948 1.00 80.62 78 TRP A N 1
ATOM 620 C CA . TRP A 1 78 ? 25.092 14.631 -23.273 1.00 80.62 78 TRP A CA 1
ATOM 621 C C . TRP A 1 78 ? 24.603 13.224 -23.653 1.00 80.62 78 TRP A C 1
ATOM 623 O O . TRP A 1 78 ? 24.995 12.219 -23.066 1.00 80.62 78 TRP A O 1
ATOM 633 N N . GLY A 1 79 ? 23.727 13.138 -24.658 1.00 86.19 79 GLY A N 1
ATOM 634 C CA . GLY A 1 79 ? 23.180 11.869 -25.149 1.00 86.19 79 GLY A CA 1
ATOM 635 C C . GLY A 1 79 ? 21.855 11.480 -24.490 1.00 86.19 79 GLY A C 1
ATOM 636 O O . GLY A 1 79 ? 21.001 12.333 -24.253 1.00 86.19 79 GLY A O 1
ATOM 637 N N . VAL A 1 80 ? 21.653 10.181 -24.248 1.00 88.25 80 VAL A N 1
ATOM 638 C CA . VAL A 1 80 ? 20.385 9.648 -23.720 1.00 88.25 80 VAL A CA 1
ATOM 639 C C . VAL A 1 80 ? 20.159 10.147 -22.294 1.00 88.25 80 VAL A C 1
ATOM 641 O O . VAL A 1 80 ? 20.923 9.819 -21.381 1.00 88.25 80 VAL A O 1
ATOM 644 N N . SER A 1 81 ? 19.083 10.908 -22.100 1.00 89.12 81 SER A N 1
ATOM 645 C CA . SER A 1 81 ? 18.724 11.498 -20.815 1.00 89.12 81 SER A CA 1
ATOM 646 C C . SER A 1 81 ? 17.266 11.241 -20.428 1.00 89.12 81 SER A C 1
ATOM 648 O O . SER A 1 81 ? 16.412 10.922 -21.261 1.00 89.12 81 SER A O 1
ATOM 650 N N . ARG A 1 82 ? 16.970 11.377 -19.132 1.00 88.31 82 ARG A N 1
ATOM 651 C CA . ARG A 1 82 ? 15.606 11.437 -18.587 1.00 88.31 82 ARG A CA 1
ATOM 652 C C . ARG A 1 82 ? 15.400 12.766 -17.878 1.00 88.31 82 ARG A C 1
ATOM 654 O O . ARG A 1 82 ? 16.244 13.176 -17.088 1.00 88.31 82 ARG A O 1
ATOM 661 N N . ARG A 1 83 ? 14.262 13.411 -18.130 1.00 88.25 83 ARG A N 1
ATOM 662 C CA . ARG A 1 83 ? 13.909 14.718 -17.559 1.00 88.25 83 ARG A CA 1
ATOM 663 C C . ARG A 1 83 ? 12.828 14.584 -16.493 1.00 88.25 83 ARG A C 1
ATOM 665 O O . ARG A 1 83 ? 11.839 13.885 -16.706 1.00 88.25 83 ARG A O 1
ATOM 672 N N . TYR A 1 84 ? 12.997 15.300 -15.387 1.00 87.12 84 TYR A N 1
ATOM 673 C CA . TYR A 1 84 ? 12.067 15.352 -14.261 1.00 87.12 84 TYR A CA 1
ATOM 674 C C . TYR A 1 84 ? 11.692 16.804 -13.948 1.00 87.12 84 TYR A C 1
ATOM 676 O O . TYR A 1 84 ? 12.563 17.663 -13.826 1.00 87.12 84 TYR A O 1
ATOM 684 N N . GLY A 1 85 ? 10.394 17.073 -13.790 1.00 81.62 85 GLY A N 1
ATOM 685 C CA . GLY A 1 85 ? 9.854 18.416 -13.550 1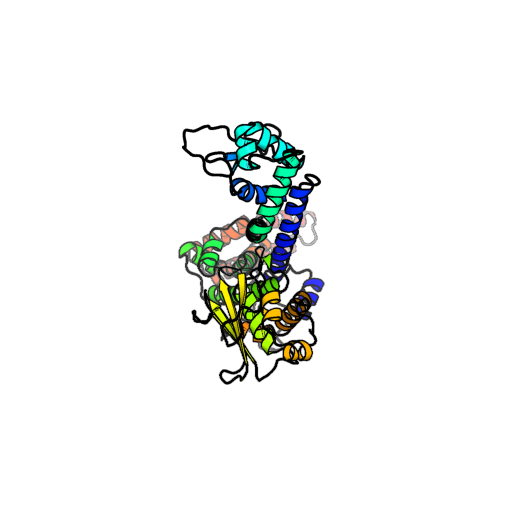.00 81.62 85 GLY A CA 1
ATOM 686 C C . GLY A 1 85 ? 9.107 18.983 -14.760 1.00 81.62 85 GLY A C 1
ATOM 687 O O . GLY A 1 85 ? 9.033 18.352 -15.815 1.00 81.62 85 GLY A O 1
ATOM 688 N N . LYS A 1 86 ? 8.510 20.167 -14.592 1.00 77.50 86 LYS A N 1
ATOM 689 C CA . LYS A 1 86 ? 7.774 20.873 -15.652 1.00 77.50 86 LYS A CA 1
ATOM 690 C C . LYS A 1 86 ? 8.507 22.176 -15.999 1.00 77.50 86 LYS A C 1
ATOM 692 O O . LYS A 1 86 ? 8.638 23.016 -15.107 1.00 77.50 86 LYS A O 1
ATOM 697 N N . PRO A 1 87 ? 8.976 22.364 -17.246 1.00 69.81 87 PRO A N 1
ATOM 698 C CA . PRO A 1 87 ? 9.549 23.640 -17.665 1.00 69.81 87 PRO A CA 1
ATOM 699 C C . PRO A 1 87 ? 8.458 24.721 -17.743 1.00 69.81 87 PRO A C 1
ATOM 701 O O . PRO A 1 87 ? 7.287 24.408 -17.962 1.00 69.81 87 PRO A O 1
ATOM 704 N N . LEU A 1 88 ? 8.842 25.991 -17.574 1.00 63.41 88 LEU A N 1
ATOM 705 C CA . LEU A 1 88 ? 7.920 27.138 -17.664 1.00 63.41 88 LEU A CA 1
ATOM 706 C C . LEU A 1 88 ? 7.464 27.421 -19.106 1.00 63.41 88 LEU A C 1
ATOM 708 O O . LEU A 1 88 ? 6.350 27.891 -19.312 1.00 63.41 88 LEU A O 1
ATOM 712 N N . SER A 1 89 ? 8.292 27.097 -20.101 1.00 61.06 89 SER A N 1
ATOM 713 C CA . SER A 1 89 ? 7.970 27.202 -21.526 1.00 61.06 89 SER A CA 1
ATOM 714 C C . SER A 1 89 ? 8.767 26.167 -22.323 1.00 61.06 89 SER A C 1
ATOM 716 O O . SER A 1 89 ? 9.860 25.777 -21.917 1.00 61.06 89 SER A O 1
ATOM 718 N N . ALA A 1 90 ? 8.246 25.733 -23.476 1.00 60.66 90 ALA A N 1
ATOM 719 C CA . ALA A 1 90 ? 8.959 24.839 -24.397 1.00 60.66 90 ALA A CA 1
ATOM 720 C C . ALA A 1 90 ? 10.239 25.477 -24.980 1.00 60.66 90 ALA A C 1
ATOM 722 O O . ALA A 1 90 ? 11.132 24.756 -25.419 1.00 60.66 90 ALA A O 1
ATOM 723 N N . ALA A 1 91 ? 10.322 26.813 -24.960 1.00 52.72 91 ALA A N 1
ATOM 724 C CA . ALA A 1 91 ? 11.457 27.599 -25.442 1.00 52.72 91 ALA A CA 1
ATOM 725 C C . ALA A 1 91 ? 12.343 28.170 -24.313 1.00 52.72 91 ALA A C 1
ATOM 727 O O . ALA A 1 91 ? 13.423 28.682 -24.597 1.00 52.72 91 ALA A O 1
ATOM 728 N N . ASP A 1 92 ? 11.929 28.067 -23.042 1.00 53.03 92 ASP A N 1
ATOM 729 C CA . ASP A 1 92 ? 12.739 28.529 -21.907 1.00 53.03 92 ASP A CA 1
ATOM 730 C C . ASP A 1 92 ? 13.749 27.453 -21.500 1.00 53.03 92 ASP A C 1
ATOM 732 O O . ASP A 1 92 ? 13.485 26.597 -20.655 1.00 53.03 92 ASP A O 1
ATOM 736 N N . MET A 1 93 ? 14.957 27.540 -22.055 1.00 51.00 93 MET A N 1
ATOM 737 C CA . MET A 1 93 ? 16.144 26.824 -21.574 1.00 51.00 93 MET A CA 1
ATOM 738 C C . MET A 1 93 ? 16.694 27.424 -20.261 1.00 51.00 93 MET A C 1
ATOM 740 O O . MET A 1 93 ? 17.910 27.515 -20.087 1.00 51.00 93 MET A O 1
ATOM 744 N N . ARG A 1 94 ? 15.844 27.871 -19.320 1.00 54.38 94 ARG A N 1
ATOM 745 C CA . ARG A 1 94 ? 16.337 28.223 -17.975 1.00 54.38 94 ARG A CA 1
ATOM 746 C C . ARG A 1 94 ? 17.023 26.982 -17.398 1.00 54.38 94 ARG A C 1
ATOM 748 O O . ARG A 1 94 ? 16.405 25.924 -17.341 1.00 54.38 94 ARG A O 1
ATOM 755 N N . ALA A 1 95 ? 18.302 27.138 -17.045 1.00 61.75 95 ALA A N 1
ATOM 756 C CA . ALA A 1 95 ? 19.290 26.079 -16.839 1.00 61.75 95 ALA A CA 1
ATOM 757 C C . ALA A 1 95 ? 18.709 24.784 -16.246 1.00 61.75 95 ALA A C 1
ATOM 759 O O . ALA A 1 95 ? 18.390 24.704 -15.052 1.00 61.75 95 ALA A O 1
ATOM 760 N N . THR A 1 96 ? 18.569 23.778 -17.114 1.00 78.06 96 THR A N 1
ATOM 761 C CA . THR A 1 96 ? 18.329 22.391 -16.725 1.00 78.06 96 THR A CA 1
ATOM 762 C C . THR A 1 96 ? 19.464 21.952 -15.816 1.00 78.06 96 THR A C 1
ATOM 764 O O . THR A 1 96 ? 20.629 22.073 -16.190 1.00 78.06 96 THR A O 1
ATOM 767 N N . ILE A 1 97 ? 19.132 21.419 -14.646 1.00 86.94 97 ILE A N 1
ATOM 768 C CA . ILE A 1 97 ? 20.132 20.867 -13.738 1.00 86.94 97 ILE A CA 1
ATOM 769 C C . ILE A 1 97 ? 20.575 19.538 -14.339 1.00 86.94 97 ILE A C 1
ATOM 771 O O . ILE A 1 97 ? 19.810 18.569 -14.351 1.00 86.94 97 ILE A O 1
ATOM 775 N N . LYS A 1 98 ? 21.783 19.514 -14.898 1.00 90.00 98 LYS A N 1
ATOM 776 C CA . LYS A 1 98 ? 22.354 18.322 -15.525 1.00 90.00 98 LYS A CA 1
ATOM 777 C C . LYS A 1 98 ? 23.101 17.506 -14.485 1.00 90.00 98 LYS A C 1
ATOM 779 O O . LYS A 1 98 ? 23.923 18.047 -13.748 1.00 90.00 98 LYS A O 1
ATOM 784 N N . ILE A 1 99 ? 22.829 16.208 -14.457 1.00 91.12 99 ILE A N 1
ATOM 785 C CA . ILE A 1 99 ? 23.547 15.252 -13.619 1.00 91.12 99 ILE A CA 1
ATOM 786 C C . ILE A 1 99 ? 23.743 13.947 -14.384 1.00 91.12 99 ILE A C 1
ATOM 788 O O . ILE A 1 99 ? 22.829 13.460 -15.050 1.00 91.12 99 ILE A O 1
ATOM 792 N N . THR A 1 100 ? 24.934 13.370 -14.313 1.00 91.75 100 THR A N 1
ATOM 793 C CA . THR A 1 100 ? 25.190 12.040 -14.879 1.00 91.75 100 THR A CA 1
ATOM 794 C C . THR A 1 100 ? 24.835 10.950 -13.872 1.00 91.75 100 THR A C 1
ATOM 796 O O . THR A 1 100 ? 24.858 11.152 -12.653 1.00 91.75 100 THR A O 1
ATOM 799 N N . ARG A 1 101 ? 24.534 9.745 -14.363 1.00 90.38 101 ARG A N 1
ATOM 800 C CA . ARG A 1 101 ? 24.284 8.582 -13.502 1.00 90.38 101 ARG A CA 1
ATOM 801 C C . ARG A 1 101 ? 25.468 8.288 -12.577 1.00 90.38 101 ARG A C 1
ATOM 803 O O . ARG A 1 101 ? 25.259 7.980 -11.409 1.00 90.38 101 ARG A O 1
ATOM 810 N N . GLY A 1 102 ? 26.698 8.446 -13.070 1.00 88.25 102 GLY A N 1
ATOM 811 C CA . GLY A 1 102 ? 27.911 8.287 -12.264 1.00 88.25 102 GLY A CA 1
ATOM 812 C C . GLY A 1 102 ? 28.009 9.304 -11.122 1.00 88.25 102 GLY A C 1
ATOM 813 O O . GLY A 1 102 ? 28.314 8.932 -9.992 1.00 88.25 102 GLY A O 1
ATOM 814 N N . GLU A 1 103 ? 27.692 10.575 -11.378 1.00 89.62 103 GLU A N 1
ATOM 815 C CA . GLU A 1 103 ? 27.682 11.623 -10.345 1.00 89.62 103 GLU A CA 1
ATOM 816 C C . GLU A 1 103 ? 26.573 11.424 -9.310 1.00 89.62 103 GLU A C 1
ATOM 818 O O . GLU A 1 103 ? 26.795 11.655 -8.119 1.00 89.62 103 GLU A O 1
ATOM 823 N N . MET A 1 104 ? 25.400 10.960 -9.747 1.00 90.38 104 MET A N 1
ATOM 824 C CA . MET A 1 104 ? 24.294 10.604 -8.859 1.00 90.38 104 MET A CA 1
ATOM 825 C C . MET A 1 104 ? 24.691 9.462 -7.916 1.00 90.38 104 MET A C 1
ATOM 827 O O . MET A 1 104 ? 24.543 9.606 -6.704 1.00 90.38 104 MET A O 1
ATOM 831 N N . LEU A 1 105 ? 25.240 8.364 -8.450 1.00 89.31 105 LEU A N 1
ATOM 832 C CA . LEU A 1 105 ? 25.709 7.223 -7.651 1.00 89.31 105 LEU A CA 1
ATOM 833 C C . LEU A 1 105 ? 26.876 7.607 -6.720 1.00 89.31 105 LEU A C 1
ATOM 835 O O . LEU A 1 105 ? 27.020 7.044 -5.638 1.00 89.31 105 LEU A O 1
ATOM 839 N N . ALA A 1 106 ? 27.675 8.609 -7.100 1.00 88.75 106 ALA A N 1
ATOM 840 C CA . ALA A 1 106 ? 28.732 9.179 -6.264 1.00 88.75 106 ALA A CA 1
ATOM 841 C C . ALA A 1 106 ? 28.224 10.170 -5.192 1.00 88.75 106 ALA A C 1
ATOM 843 O O . ALA A 1 106 ? 29.040 10.800 -4.519 1.00 88.75 106 ALA A O 1
ATOM 844 N N . GLY A 1 107 ? 26.908 10.363 -5.049 1.00 87.00 107 GLY A N 1
ATOM 845 C CA . GLY A 1 107 ? 26.324 11.232 -4.021 1.00 87.00 107 GLY A CA 1
ATOM 846 C C . GLY A 1 107 ? 26.485 12.727 -4.273 1.00 87.00 107 GLY A C 1
ATOM 847 O O . GLY A 1 107 ? 26.258 13.527 -3.367 1.00 87.00 107 GLY A O 1
ATOM 848 N N . LYS A 1 108 ? 26.833 13.133 -5.500 1.00 89.81 108 LYS A N 1
ATOM 849 C CA . LYS A 1 108 ? 27.078 14.541 -5.859 1.00 89.81 108 LYS A CA 1
ATOM 850 C C . LYS A 1 108 ? 25.803 15.334 -6.160 1.00 89.81 108 LYS A C 1
ATOM 852 O O . LYS A 1 108 ? 25.891 16.516 -6.482 1.00 89.81 108 LYS A O 1
ATOM 857 N N . LEU A 1 109 ? 24.623 14.714 -6.055 1.00 89.62 109 LEU A N 1
ATOM 858 C CA . LEU A 1 109 ? 23.352 15.353 -6.405 1.00 89.62 109 LEU A CA 1
ATOM 859 C C . LEU A 1 109 ? 23.088 16.657 -5.627 1.00 89.62 109 LEU A C 1
ATOM 861 O O . LEU A 1 109 ? 22.802 17.653 -6.289 1.00 89.62 109 LEU A O 1
ATOM 865 N N . PRO A 1 110 ? 23.213 16.714 -4.283 1.00 89.44 110 PRO A N 1
ATOM 866 C CA . PRO A 1 110 ? 23.002 17.958 -3.537 1.00 89.44 110 PRO A CA 1
ATOM 867 C C . PRO A 1 110 ? 23.929 19.080 -4.009 1.00 89.44 110 PRO A C 1
ATOM 869 O O . PRO A 1 110 ? 23.464 20.171 -4.329 1.00 89.44 110 PRO A O 1
ATOM 872 N N . ARG A 1 111 ? 25.225 18.778 -4.147 1.00 90.25 111 ARG A N 1
ATOM 873 C CA . ARG A 1 111 ? 26.238 19.721 -4.626 1.00 90.25 111 ARG A CA 1
ATOM 874 C C . ARG A 1 111 ? 25.905 20.281 -6.007 1.00 90.25 111 ARG A C 1
ATOM 876 O O . ARG A 1 111 ? 25.987 21.487 -6.214 1.00 90.25 111 ARG A O 1
ATOM 883 N N . GLN A 1 112 ? 25.517 19.409 -6.937 1.00 89.44 112 GLN A N 1
ATOM 884 C CA . GLN A 1 112 ? 25.212 19.790 -8.316 1.00 89.44 112 GLN A CA 1
ATOM 885 C C . GLN A 1 112 ? 23.949 20.651 -8.405 1.00 89.44 112 GLN A C 1
ATOM 887 O O . GLN A 1 112 ? 23.927 21.647 -9.123 1.00 89.44 112 GLN A O 1
ATOM 892 N N . VAL A 1 113 ? 22.907 20.306 -7.642 1.00 89.19 113 VAL A N 1
ATOM 893 C CA . VAL A 1 113 ? 21.673 21.101 -7.572 1.00 89.19 113 VAL A CA 1
ATOM 894 C C . VAL A 1 113 ? 21.968 22.496 -7.021 1.00 89.19 113 VAL A C 1
ATOM 896 O O . VAL A 1 113 ? 21.579 23.480 -7.640 1.00 89.19 113 VAL A O 1
ATOM 899 N N . LEU A 1 114 ? 22.687 22.602 -5.901 1.00 89.06 114 LEU A N 1
ATOM 900 C CA . LEU A 1 114 ? 22.995 23.895 -5.280 1.00 89.06 114 LEU A CA 1
ATOM 901 C C . LEU A 1 114 ? 23.889 24.769 -6.177 1.00 89.06 114 LEU A C 1
ATOM 903 O O . LEU A 1 114 ? 23.625 25.962 -6.331 1.00 89.06 114 LEU A O 1
ATOM 907 N N . ALA A 1 115 ? 24.883 24.173 -6.845 1.00 88.44 115 ALA A N 1
ATOM 908 C CA . ALA A 1 115 ? 25.751 24.884 -7.784 1.00 88.44 115 ALA A CA 1
ATOM 909 C C . ALA A 1 115 ? 24.970 25.482 -8.972 1.00 88.44 115 ALA A C 1
ATOM 911 O O . ALA A 1 115 ? 25.174 26.642 -9.324 1.00 88.44 115 ALA A O 1
ATOM 912 N N . GLU A 1 116 ? 24.035 24.726 -9.554 1.00 87.50 116 GLU A N 1
ATOM 913 C CA . GLU A 1 116 ? 23.225 25.159 -10.708 1.00 87.50 116 GLU A CA 1
ATOM 914 C C . GLU A 1 116 ? 22.110 26.159 -10.340 1.00 87.50 116 GLU A C 1
ATOM 916 O O . GLU A 1 116 ? 21.588 26.887 -11.198 1.00 87.50 116 GLU A O 1
ATOM 921 N N . LEU A 1 117 ? 21.693 26.197 -9.071 1.00 84.94 117 LEU A N 1
ATOM 922 C CA . LEU A 1 117 ? 20.698 27.151 -8.572 1.00 84.94 117 LEU A CA 1
ATOM 923 C C . LEU A 1 117 ? 21.301 28.510 -8.190 1.00 84.94 117 LEU A C 1
ATOM 925 O O . LEU A 1 117 ? 20.566 29.500 -8.165 1.00 84.94 117 LEU A O 1
ATOM 929 N N . GLY A 1 118 ? 22.614 28.573 -7.947 1.00 84.25 118 GLY A N 1
ATOM 930 C CA . GLY A 1 118 ? 23.295 29.768 -7.448 1.00 84.25 118 GLY A CA 1
ATOM 931 C C . GLY A 1 118 ? 22.890 30.123 -6.011 1.00 84.25 118 GLY A C 1
ATOM 932 O O . GLY A 1 118 ? 22.096 29.425 -5.378 1.00 84.25 118 GLY A O 1
ATOM 933 N N . GLU A 1 119 ? 23.424 31.225 -5.479 1.00 82.38 119 GLU A N 1
ATOM 934 C CA . GLU A 1 119 ? 23.221 31.609 -4.071 1.00 82.38 119 GLU A CA 1
ATOM 935 C C . GLU A 1 119 ? 21.764 31.966 -3.749 1.00 82.38 119 GLU A C 1
ATOM 937 O O . GLU A 1 119 ? 21.210 31.480 -2.764 1.00 82.38 119 GLU A O 1
ATOM 942 N N . GLN A 1 120 ? 21.116 32.764 -4.605 1.00 79.75 120 GLN A N 1
ATOM 943 C CA . GLN A 1 120 ? 19.724 33.185 -4.405 1.00 79.75 120 GLN A CA 1
ATOM 944 C C . GLN A 1 120 ? 18.758 31.993 -4.476 1.00 79.75 120 GLN A C 1
ATOM 946 O O . GLN A 1 120 ? 17.973 31.784 -3.556 1.00 79.75 120 GLN A O 1
ATOM 951 N N . GLY A 1 121 ? 18.874 31.148 -5.509 1.00 83.38 121 GLY A N 1
ATOM 952 C CA . GLY A 1 121 ? 18.016 29.969 -5.661 1.00 83.38 121 GLY A CA 1
ATOM 953 C C . GLY A 1 121 ? 18.238 28.912 -4.573 1.00 83.38 121 GLY A C 1
ATOM 954 O O . GLY A 1 121 ? 17.284 28.267 -4.139 1.00 83.38 121 GLY A O 1
ATOM 955 N N . SER A 1 122 ? 19.478 28.758 -4.096 1.00 84.50 122 SER A N 1
ATOM 956 C CA . SER A 1 122 ? 19.791 27.879 -2.962 1.00 84.50 122 SER A CA 1
ATOM 957 C C . SER A 1 122 ? 19.204 28.410 -1.654 1.00 84.50 122 SER A C 1
ATOM 959 O O . SER A 1 122 ? 18.649 27.632 -0.880 1.00 84.50 122 SER A O 1
ATOM 961 N N . SER A 1 123 ? 19.270 29.724 -1.420 1.00 83.81 123 SER A N 1
ATOM 962 C CA . SER A 1 123 ? 18.675 30.368 -0.243 1.00 83.81 123 SER A CA 1
ATOM 963 C C . SER A 1 123 ? 17.148 30.245 -0.227 1.00 83.81 123 SER A C 1
ATOM 965 O O . SER A 1 123 ? 16.571 29.918 0.806 1.00 83.81 123 SER A O 1
ATOM 967 N N . ASP A 1 124 ? 16.479 30.393 -1.372 1.00 86.00 124 ASP A N 1
ATOM 968 C CA . ASP A 1 124 ? 15.021 30.218 -1.466 1.00 86.00 124 ASP A CA 1
ATOM 969 C C . ASP A 1 124 ? 14.595 28.764 -1.177 1.00 86.00 124 ASP A C 1
ATOM 971 O O . ASP A 1 124 ? 13.633 28.509 -0.440 1.00 86.00 124 ASP A O 1
ATOM 975 N N . LEU A 1 125 ? 15.352 27.793 -1.700 1.00 85.31 125 LEU A N 1
ATOM 976 C CA . LEU A 1 125 ? 15.094 26.364 -1.502 1.00 85.31 125 LEU A CA 1
ATOM 977 C C . LEU A 1 125 ? 15.376 25.911 -0.058 1.00 85.31 125 LEU A C 1
ATOM 979 O O . LEU A 1 125 ? 14.605 25.147 0.535 1.00 85.31 125 LEU A O 1
ATOM 983 N N . LEU A 1 126 ? 16.475 26.391 0.530 1.00 85.19 126 LEU A N 1
ATOM 984 C CA . LEU A 1 126 ? 16.929 26.043 1.882 1.00 85.19 126 LEU A CA 1
ATOM 985 C C . LEU A 1 126 ? 16.401 26.986 2.974 1.00 85.19 126 LEU A C 1
ATOM 987 O O . LEU A 1 126 ? 16.574 26.697 4.156 1.00 85.19 126 LEU A O 1
ATOM 991 N N . GLY A 1 127 ? 15.684 28.049 2.609 1.00 79.88 127 GLY A N 1
ATOM 992 C CA . GLY A 1 127 ? 15.262 29.125 3.506 1.00 79.88 127 GLY A CA 1
ATOM 993 C C . GLY A 1 127 ? 16.404 30.091 3.851 1.00 79.88 127 GLY A C 1
ATOM 994 O O . GLY A 1 127 ? 17.548 29.678 4.028 1.00 79.88 127 GLY A O 1
ATOM 995 N N . ALA A 1 128 ? 16.062 31.373 4.024 1.00 59.72 128 ALA A N 1
ATOM 996 C CA . ALA A 1 128 ? 16.981 32.517 4.125 1.00 59.72 128 ALA A CA 1
ATOM 997 C C . ALA A 1 128 ? 18.058 32.477 5.239 1.00 59.72 128 ALA A C 1
ATOM 999 O O . ALA A 1 128 ? 18.856 33.402 5.340 1.00 59.72 128 ALA A O 1
ATOM 1000 N N . HIS A 1 129 ? 18.100 31.436 6.079 1.00 54.03 129 HIS A N 1
ATOM 1001 C CA . HIS A 1 129 ? 19.001 31.324 7.234 1.00 54.03 129 HIS A CA 1
ATOM 1002 C C . HIS A 1 129 ? 19.525 29.897 7.455 1.00 54.03 129 HIS A C 1
ATOM 1004 O O . HIS A 1 129 ? 19.672 29.464 8.598 1.00 54.03 129 HIS A O 1
ATOM 1010 N N . ALA A 1 130 ? 19.794 29.136 6.391 1.00 60.81 130 ALA A N 1
ATOM 1011 C CA . ALA A 1 130 ? 20.500 27.861 6.519 1.00 60.81 130 ALA A CA 1
ATOM 1012 C C . ALA A 1 130 ? 21.935 28.099 7.039 1.00 60.81 130 ALA A C 1
ATOM 1014 O O . ALA A 1 130 ? 22.870 28.279 6.265 1.00 60.81 130 ALA A O 1
ATOM 1015 N N . GLN A 1 131 ? 22.107 28.160 8.362 1.00 58.56 131 GLN A N 1
ATOM 1016 C CA . GLN A 1 131 ? 23.417 28.207 9.006 1.00 58.56 131 GLN A CA 1
ATOM 1017 C C . GLN A 1 131 ? 24.043 26.807 8.955 1.00 58.56 131 GLN A C 1
ATOM 1019 O O . GLN A 1 131 ? 23.447 25.846 9.439 1.00 58.56 131 GLN A O 1
ATOM 1024 N N . GLY A 1 132 ? 25.239 26.688 8.373 1.00 72.50 132 GLY A N 1
ATOM 1025 C CA . GLY A 1 132 ? 25.988 25.431 8.280 1.00 72.50 132 GLY A CA 1
ATOM 1026 C C . GLY A 1 132 ? 26.215 24.950 6.845 1.00 72.50 132 GLY A C 1
ATOM 1027 O O . GLY A 1 132 ? 26.115 25.718 5.892 1.00 72.50 132 GLY A O 1
ATOM 1028 N N . ASP A 1 133 ? 26.561 23.670 6.703 1.00 85.94 133 ASP A N 1
ATOM 1029 C CA . ASP A 1 133 ? 26.792 23.029 5.407 1.00 85.94 133 ASP A CA 1
ATOM 1030 C C . ASP A 1 133 ? 25.481 22.953 4.599 1.00 85.94 133 ASP A C 1
ATOM 1032 O O . ASP A 1 133 ? 24.542 22.237 4.962 1.00 85.94 133 ASP A O 1
ATOM 1036 N N . GLN A 1 134 ? 25.417 23.703 3.494 1.00 85.75 134 GLN A N 1
ATOM 1037 C CA . GLN A 1 134 ? 24.241 23.770 2.623 1.00 85.75 134 GLN A CA 1
ATOM 1038 C C . GLN A 1 134 ? 23.855 22.394 2.063 1.00 85.75 134 GLN A C 1
ATOM 1040 O O . GLN A 1 134 ? 22.662 22.111 1.921 1.00 85.75 134 GLN A O 1
ATOM 1045 N N . GLU A 1 135 ? 24.828 21.512 1.795 1.00 87.62 135 GLU A N 1
ATOM 1046 C CA . GLU A 1 135 ? 24.545 20.152 1.326 1.00 87.62 135 GLU A CA 1
ATOM 1047 C C . GLU A 1 135 ? 23.857 19.326 2.415 1.00 87.62 135 GLU A C 1
ATOM 1049 O O . GLU A 1 135 ? 22.903 18.595 2.132 1.00 87.62 135 GLU A O 1
ATOM 1054 N N . TYR A 1 136 ? 24.294 19.467 3.668 1.00 87.62 136 TYR A N 1
ATOM 1055 C CA . TYR A 1 136 ? 23.677 18.795 4.809 1.00 87.62 136 TYR A CA 1
ATOM 1056 C C . TYR A 1 136 ? 22.239 19.280 5.049 1.00 87.62 136 TYR A C 1
ATOM 1058 O O . TYR A 1 136 ? 21.323 18.466 5.220 1.00 87.62 136 TYR A O 1
ATOM 1066 N N . VAL A 1 137 ? 22.006 20.598 5.002 1.00 89.12 137 VAL A N 1
ATOM 1067 C CA . VAL A 1 137 ? 20.659 21.178 5.159 1.00 89.12 137 VAL A CA 1
ATOM 1068 C C . VAL A 1 137 ? 19.736 20.729 4.024 1.00 89.12 137 VAL A C 1
ATOM 1070 O O . VAL A 1 137 ? 18.589 20.347 4.279 1.00 89.12 137 VAL A O 1
ATOM 1073 N N . PHE A 1 138 ? 20.239 20.696 2.785 1.00 89.19 138 PHE A N 1
ATOM 1074 C CA . PHE A 1 138 ? 19.502 20.171 1.635 1.00 89.19 138 PHE A CA 1
ATOM 1075 C C . PHE A 1 138 ? 19.086 18.713 1.846 1.00 89.19 138 PHE A C 1
ATOM 1077 O O . PHE A 1 138 ? 17.909 18.381 1.697 1.00 89.19 138 PHE A O 1
ATOM 1084 N N . ARG A 1 139 ? 20.033 17.847 2.236 1.00 88.75 139 ARG A N 1
ATOM 1085 C CA . ARG A 1 139 ? 19.766 16.424 2.506 1.00 88.75 139 ARG A CA 1
ATOM 1086 C C . ARG A 1 139 ? 18.726 16.251 3.604 1.00 88.75 139 ARG A C 1
ATOM 1088 O O . ARG A 1 139 ? 17.816 15.449 3.442 1.00 88.75 139 ARG A O 1
ATOM 1095 N N . THR A 1 140 ? 18.819 17.031 4.678 1.00 89.75 140 THR A N 1
ATOM 1096 C CA . THR A 1 140 ? 17.878 16.964 5.805 1.00 89.75 140 THR A CA 1
ATOM 1097 C C . THR A 1 140 ? 16.459 17.309 5.357 1.00 89.75 140 THR A C 1
ATOM 1099 O O . THR A 1 140 ? 15.545 16.507 5.534 1.00 89.75 140 THR A O 1
ATOM 1102 N N . ARG A 1 141 ? 16.281 18.432 4.647 1.00 89.31 141 ARG A N 1
ATOM 1103 C CA . ARG A 1 141 ? 14.969 18.822 4.101 1.00 89.31 141 ARG A CA 1
ATOM 1104 C C . ARG A 1 141 ? 14.417 17.810 3.103 1.00 89.31 141 ARG A C 1
ATOM 1106 O O . ARG A 1 141 ? 13.216 17.537 3.104 1.00 89.31 141 ARG A O 1
ATOM 1113 N N . LEU A 1 142 ? 15.279 17.263 2.246 1.00 89.19 142 LEU A N 1
ATOM 1114 C CA . LEU A 1 142 ? 14.898 16.219 1.301 1.00 89.19 142 LEU A CA 1
ATOM 1115 C C . LEU A 1 142 ? 14.431 14.961 2.038 1.00 89.19 142 LEU A C 1
ATOM 1117 O O . LEU A 1 142 ? 13.399 14.406 1.676 1.00 89.19 142 LEU A O 1
ATOM 1121 N N . VAL A 1 143 ? 15.142 14.539 3.085 1.00 90.62 143 VAL A N 1
ATOM 1122 C CA . VAL A 1 143 ? 14.773 13.386 3.917 1.00 90.62 143 VAL A CA 1
ATOM 1123 C C . VAL A 1 143 ? 13.432 13.613 4.612 1.00 90.62 143 VAL A C 1
ATOM 1125 O O . VAL A 1 143 ? 12.577 12.732 4.547 1.00 90.62 143 VAL A O 1
ATOM 1128 N N . ASP A 1 144 ? 13.198 14.783 5.205 1.00 89.06 144 ASP A N 1
ATOM 1129 C CA . ASP A 1 144 ? 11.925 15.093 5.872 1.00 89.06 144 ASP A CA 1
ATOM 1130 C C . ASP A 1 144 ? 10.755 15.078 4.878 1.00 89.06 144 ASP A C 1
ATOM 1132 O O . ASP A 1 144 ? 9.701 14.479 5.120 1.00 89.06 144 ASP A O 1
ATOM 1136 N N . PHE A 1 145 ? 10.954 15.679 3.701 1.00 89.31 145 PHE A N 1
ATOM 1137 C CA . PHE A 1 145 ? 9.967 15.645 2.625 1.00 89.31 145 PHE A CA 1
ATOM 1138 C C . PHE A 1 145 ? 9.723 14.217 2.114 1.00 89.31 145 PHE A C 1
ATOM 1140 O O . PHE A 1 145 ? 8.580 13.802 1.896 1.00 89.31 145 PHE A O 1
ATOM 1147 N N . ALA A 1 146 ? 10.791 13.442 1.955 1.00 88.75 146 ALA A N 1
ATOM 1148 C CA . ALA A 1 146 ? 10.746 12.062 1.510 1.00 88.75 146 ALA A CA 1
ATOM 1149 C C . ALA A 1 146 ? 10.025 11.141 2.490 1.00 88.75 146 ALA A C 1
ATOM 1151 O O . ALA A 1 146 ? 9.267 10.277 2.055 1.00 88.75 146 ALA A O 1
ATOM 1152 N N . GLN A 1 147 ? 10.217 11.332 3.797 1.00 88.81 147 GLN A N 1
ATOM 1153 C CA . GLN A 1 147 ? 9.494 10.588 4.828 1.00 88.81 147 GLN A CA 1
ATOM 1154 C C . GLN A 1 147 ? 7.987 10.832 4.712 1.00 88.81 147 GLN A C 1
ATOM 1156 O O . GLN A 1 147 ? 7.213 9.874 4.669 1.00 88.81 147 GLN A O 1
ATOM 1161 N N . LYS A 1 148 ? 7.574 12.093 4.522 1.00 87.06 148 LYS A N 1
ATOM 1162 C CA . LYS A 1 148 ? 6.165 12.463 4.294 1.00 87.06 148 LYS A CA 1
ATOM 1163 C C . LYS A 1 148 ? 5.602 11.874 2.999 1.00 87.06 148 LYS A C 1
ATOM 1165 O O . LYS A 1 148 ? 4.428 11.517 2.930 1.00 87.06 148 LYS A O 1
ATOM 1170 N N . ARG A 1 149 ? 6.436 11.734 1.965 1.00 88.38 149 ARG A N 1
ATOM 1171 C CA . ARG A 1 149 ? 6.063 11.181 0.649 1.00 88.38 149 ARG A CA 1
ATOM 1172 C C . ARG A 1 149 ? 6.467 9.718 0.459 1.00 88.38 149 ARG A C 1
ATOM 1174 O O . ARG A 1 149 ? 6.376 9.214 -0.663 1.00 88.38 149 ARG A O 1
ATOM 1181 N N . LYS A 1 150 ? 6.837 9.003 1.529 1.00 89.56 150 LYS A N 1
ATOM 1182 C CA . LYS A 1 150 ? 7.280 7.604 1.457 1.00 89.56 150 LYS A CA 1
ATOM 1183 C C . LYS A 1 150 ? 6.281 6.701 0.713 1.00 89.56 150 LYS A C 1
ATOM 1185 O O . LYS A 1 150 ? 6.746 5.932 -0.126 1.00 89.56 150 LYS A O 1
ATOM 1190 N N . PRO A 1 151 ? 4.946 6.809 0.899 1.00 88.62 151 PRO A N 1
ATOM 1191 C CA . PRO A 1 151 ? 3.990 6.001 0.133 1.00 88.62 151 PRO A CA 1
ATOM 1192 C C . PRO A 1 151 ? 4.128 6.157 -1.391 1.00 88.62 151 PRO A C 1
ATOM 1194 O O . PRO A 1 151 ? 4.117 5.166 -2.115 1.00 88.62 151 PRO A O 1
ATOM 1197 N N . ALA A 1 152 ? 4.360 7.379 -1.884 1.00 88.81 152 ALA A N 1
ATOM 1198 C CA . ALA A 1 152 ? 4.550 7.628 -3.313 1.00 88.81 152 ALA A CA 1
ATOM 1199 C C . ALA A 1 152 ? 5.861 7.017 -3.846 1.00 88.81 152 ALA A C 1
ATOM 1201 O O . ALA A 1 152 ? 5.909 6.543 -4.983 1.00 88.81 152 ALA A O 1
ATOM 1202 N N . LEU A 1 153 ? 6.918 6.991 -3.024 1.00 90.38 153 LEU A N 1
ATOM 1203 C CA . LEU A 1 153 ? 8.170 6.307 -3.363 1.00 90.38 153 LEU A CA 1
ATOM 1204 C C . LEU A 1 153 ? 7.974 4.788 -3.441 1.00 90.38 153 LEU A C 1
ATOM 1206 O O . LEU A 1 153 ? 8.453 4.154 -4.381 1.00 90.38 153 LEU A O 1
ATOM 1210 N N . VAL A 1 154 ? 7.232 4.213 -2.487 1.00 90.56 154 VAL A N 1
ATOM 1211 C CA . VAL A 1 154 ? 6.872 2.786 -2.495 1.00 90.56 154 VAL A CA 1
ATOM 1212 C C . VAL A 1 154 ? 6.098 2.430 -3.760 1.00 90.56 154 VAL A C 1
ATOM 1214 O O . VAL A 1 154 ? 6.434 1.440 -4.405 1.00 90.56 154 VAL A O 1
ATOM 1217 N N . ASP A 1 155 ? 5.120 3.245 -4.158 1.00 88.50 155 ASP A N 1
ATOM 1218 C CA . ASP A 1 155 ? 4.361 3.023 -5.391 1.00 88.50 155 ASP A CA 1
ATOM 1219 C C . ASP A 1 155 ? 5.263 3.072 -6.636 1.00 88.50 155 ASP A C 1
ATOM 1221 O O . ASP A 1 155 ? 5.181 2.190 -7.494 1.00 88.50 155 ASP A O 1
ATOM 1225 N N . SER A 1 156 ? 6.174 4.049 -6.721 1.00 88.19 156 SER A N 1
ATOM 1226 C CA . SER A 1 156 ? 7.149 4.163 -7.819 1.00 88.19 156 SER A CA 1
ATOM 1227 C C . SER A 1 156 ? 8.033 2.912 -7.929 1.00 88.19 156 SER A C 1
ATOM 1229 O O . SER A 1 156 ? 8.140 2.305 -8.999 1.00 88.19 156 SER A O 1
ATOM 1231 N N . LEU A 1 157 ? 8.588 2.459 -6.799 1.00 88.56 157 LEU A N 1
ATOM 1232 C CA . LEU A 1 157 ? 9.421 1.257 -6.725 1.00 88.56 157 LEU A CA 1
ATOM 1233 C C . LEU A 1 157 ? 8.627 -0.021 -7.023 1.00 88.56 157 LEU A C 1
ATOM 1235 O O . LEU A 1 157 ? 9.127 -0.908 -7.712 1.00 88.56 157 LEU A O 1
ATOM 1239 N N . TYR A 1 158 ? 7.382 -0.121 -6.556 1.00 85.69 158 TYR A N 1
ATOM 1240 C CA . TYR A 1 158 ? 6.513 -1.268 -6.824 1.00 85.69 158 TYR A CA 1
ATOM 1241 C C . TYR A 1 158 ? 6.165 -1.404 -8.316 1.00 85.69 158 TYR A C 1
ATOM 1243 O O . TYR A 1 158 ? 6.083 -2.519 -8.836 1.00 85.69 158 TYR A O 1
ATOM 1251 N N . LEU A 1 159 ? 5.970 -0.281 -9.015 1.00 82.44 159 LEU A N 1
ATOM 1252 C CA . LEU A 1 159 ? 5.633 -0.259 -10.442 1.00 82.44 159 LEU A CA 1
ATOM 1253 C C . LEU A 1 159 ? 6.847 -0.475 -11.359 1.00 82.44 159 LEU A C 1
ATOM 1255 O O . LEU A 1 159 ? 6.648 -0.697 -12.562 1.00 82.44 159 LEU A O 1
ATOM 1259 N N . SER A 1 160 ? 8.063 -0.422 -10.810 1.00 76.69 160 SER A N 1
ATOM 1260 C CA . SER A 1 160 ? 9.308 -0.637 -11.542 1.00 76.69 160 SER A CA 1
ATOM 1261 C C . SER A 1 160 ? 9.490 -2.101 -11.980 1.00 76.69 160 SER A C 1
ATOM 1263 O O . SER A 1 160 ? 9.112 -3.033 -11.272 1.00 76.69 160 SER A O 1
ATOM 1265 N N . GLY A 1 161 ? 10.060 -2.317 -13.172 1.00 62.50 161 GLY A N 1
ATOM 1266 C CA . GLY A 1 161 ? 10.621 -3.622 -13.552 1.00 62.50 161 GLY A CA 1
ATOM 1267 C C . GLY A 1 161 ? 9.747 -4.605 -14.345 1.00 62.50 161 GLY A C 1
ATOM 1268 O O . GLY A 1 161 ? 10.217 -5.710 -14.592 1.00 62.50 161 GLY A O 1
ATOM 1269 N N . GLU A 1 162 ? 8.536 -4.256 -14.801 1.00 59.31 162 GLU A N 1
ATOM 1270 C CA . GLU A 1 162 ? 7.765 -5.141 -15.700 1.00 59.31 162 GLU A CA 1
ATOM 1271 C C . GLU A 1 162 ? 7.235 -4.419 -16.949 1.00 59.31 162 GLU A C 1
ATOM 1273 O O . GLU A 1 162 ? 6.521 -3.417 -16.815 1.00 59.31 162 GLU A O 1
ATOM 1278 N N . PRO A 1 163 ? 7.544 -4.920 -18.164 1.00 56.81 163 PRO A N 1
ATOM 1279 C CA . PRO A 1 163 ? 7.020 -4.355 -19.399 1.00 56.81 163 PRO A CA 1
ATOM 1280 C C . PRO A 1 163 ? 5.504 -4.566 -19.478 1.00 56.81 163 PRO A C 1
ATOM 1282 O O . PRO A 1 163 ? 5.000 -5.670 -19.272 1.00 56.81 163 PRO A O 1
ATOM 1285 N N . LYS A 1 164 ? 4.764 -3.502 -19.803 1.00 58.22 164 LYS A N 1
ATOM 1286 C CA . LYS A 1 164 ? 3.319 -3.585 -20.052 1.00 58.22 164 LYS A CA 1
ATOM 1287 C C . LYS A 1 164 ? 3.080 -4.263 -21.402 1.00 58.22 164 LYS A C 1
ATOM 1289 O O . LYS A 1 164 ? 3.508 -3.740 -22.427 1.00 58.22 164 LYS A O 1
ATOM 1294 N N . GLN A 1 165 ? 2.379 -5.393 -21.419 1.00 61.31 165 GLN A N 1
ATOM 1295 C CA . GLN A 1 165 ? 1.938 -6.033 -22.662 1.00 61.31 165 GLN A CA 1
ATOM 1296 C C . GLN A 1 165 ? 0.564 -5.483 -23.074 1.00 61.31 165 GLN A C 1
ATOM 1298 O O . GLN A 1 165 ? -0.285 -5.222 -22.231 1.00 61.31 165 GLN A O 1
ATOM 1303 N N . VAL A 1 166 ? 0.286 -5.342 -24.373 1.00 61.53 166 VAL A N 1
ATOM 1304 C CA . VAL A 1 166 ? -1.011 -4.803 -24.848 1.00 61.53 166 VAL A CA 1
ATOM 1305 C C . VAL A 1 166 ? -2.194 -5.662 -24.373 1.00 61.53 166 VAL A C 1
ATOM 1307 O O . VAL A 1 166 ? -3.211 -5.136 -23.933 1.00 61.53 166 VAL A O 1
ATOM 1310 N N . VAL A 1 167 ? -2.040 -6.992 -24.363 1.00 61.03 167 VAL A N 1
ATOM 1311 C CA . VAL A 1 167 ? -3.069 -7.930 -23.874 1.00 61.03 167 VAL A CA 1
ATOM 1312 C C . VAL A 1 167 ? -3.277 -7.818 -22.353 1.00 61.03 167 VAL A C 1
ATOM 1314 O O . VAL A 1 167 ? -4.379 -8.074 -21.863 1.00 61.03 167 VAL A O 1
ATOM 1317 N N . SER A 1 168 ? -2.259 -7.382 -21.596 1.00 71.44 168 SER A N 1
ATOM 1318 C CA . SER A 1 168 ? -2.385 -7.154 -20.151 1.00 71.44 168 SER A CA 1
ATOM 1319 C C . SER A 1 168 ? -3.251 -5.928 -19.845 1.00 71.44 168 SER A C 1
ATOM 1321 O O . SER A 1 168 ? -4.006 -5.953 -18.875 1.00 71.44 168 SER A O 1
ATOM 1323 N N . GLN A 1 169 ? -3.260 -4.917 -20.723 1.00 76.00 169 GLN A N 1
ATOM 1324 C CA . GLN A 1 169 ? -4.022 -3.678 -20.521 1.00 76.00 169 GLN A CA 1
ATOM 1325 C C . GLN A 1 169 ? -5.535 -3.905 -20.420 1.00 76.00 169 GLN A C 1
ATOM 1327 O O . GLN A 1 169 ? -6.179 -3.286 -19.578 1.00 76.00 169 GLN A O 1
ATOM 1332 N N . VAL A 1 170 ? -6.112 -4.811 -21.219 1.00 80.62 170 VAL A N 1
ATOM 1333 C CA . VAL A 1 170 ? -7.563 -5.090 -21.180 1.00 80.62 170 VAL A CA 1
ATOM 1334 C C . VAL A 1 170 ? -7.977 -5.671 -19.822 1.00 80.62 170 VAL A C 1
ATOM 1336 O O . VAL A 1 170 ? -9.002 -5.286 -19.253 1.00 80.62 170 VAL A O 1
ATOM 1339 N N . LEU A 1 171 ? -7.169 -6.586 -19.276 1.00 80.88 171 LEU A N 1
ATOM 1340 C CA . LEU A 1 171 ? -7.412 -7.174 -17.958 1.00 80.88 171 LEU A CA 1
ATOM 1341 C C . LEU A 1 171 ? -7.135 -6.175 -16.829 1.00 80.88 171 LEU A C 1
ATOM 1343 O O . LEU A 1 171 ? -7.925 -6.110 -15.890 1.00 80.88 171 LEU A O 1
ATOM 1347 N N . GLU A 1 172 ? -6.071 -5.378 -16.938 1.00 81.06 172 GLU A N 1
ATOM 1348 C CA . GLU A 1 172 ? -5.723 -4.327 -15.971 1.00 81.06 172 GLU A CA 1
ATOM 1349 C C . GLU A 1 172 ? -6.810 -3.243 -15.885 1.00 81.06 172 GLU A C 1
ATOM 1351 O O . GLU A 1 172 ? -7.185 -2.836 -14.788 1.00 81.06 172 GLU A O 1
ATOM 1356 N N . GLN A 1 173 ? -7.377 -2.817 -17.020 1.00 83.44 173 GLN A N 1
ATOM 1357 C CA . GLN A 1 173 ? -8.467 -1.834 -17.060 1.00 83.44 173 GLN A CA 1
ATOM 1358 C C . GLN A 1 173 ? -9.758 -2.377 -16.441 1.00 83.44 173 GLN A C 1
ATOM 1360 O O . GLN A 1 173 ? -10.445 -1.673 -15.702 1.00 83.44 173 GLN A O 1
ATOM 1365 N N . ARG A 1 174 ? -10.095 -3.642 -16.723 1.00 83.12 174 ARG A N 1
ATOM 1366 C CA . ARG A 1 174 ? -11.306 -4.280 -16.187 1.00 83.12 174 ARG A CA 1
ATOM 1367 C C . ARG A 1 174 ? -11.180 -4.622 -14.701 1.00 83.12 174 ARG A C 1
ATOM 1369 O O . ARG A 1 174 ? -12.177 -4.602 -13.981 1.00 83.12 174 ARG A O 1
ATOM 1376 N N . PHE A 1 175 ? -9.973 -4.948 -14.246 1.00 84.12 175 PHE A N 1
ATOM 1377 C CA . PHE A 1 175 ? -9.679 -5.355 -12.876 1.00 84.12 175 PHE A CA 1
ATOM 1378 C C . PHE A 1 175 ? -8.495 -4.559 -12.316 1.00 84.12 175 PHE A C 1
ATOM 1380 O O . PHE A 1 175 ? -7.402 -5.091 -12.151 1.00 84.12 175 PHE A O 1
ATOM 1387 N N . ALA A 1 176 ? -8.734 -3.299 -11.943 1.00 80.38 176 ALA A N 1
ATOM 1388 C CA . ALA A 1 176 ? -7.692 -2.403 -11.425 1.00 80.38 176 ALA A CA 1
ATOM 1389 C C . ALA A 1 176 ? -6.956 -2.929 -10.172 1.00 80.38 176 ALA A C 1
ATOM 1391 O O . ALA A 1 176 ? -5.822 -2.539 -9.908 1.00 80.38 176 ALA A O 1
ATOM 1392 N N . SER A 1 177 ? -7.578 -3.823 -9.391 1.00 79.88 177 SER A N 1
ATOM 1393 C CA . SER A 1 177 ? -6.968 -4.436 -8.202 1.00 79.88 177 SER A CA 1
ATOM 1394 C C . SER A 1 177 ? -6.196 -5.731 -8.490 1.00 79.88 177 SER A C 1
ATOM 1396 O O . SER A 1 177 ? -5.799 -6.418 -7.548 1.00 79.88 177 SER A O 1
ATOM 1398 N N . LEU A 1 178 ? -6.041 -6.121 -9.760 1.00 83.06 178 LEU A N 1
ATOM 1399 C CA . LEU A 1 178 ? -5.331 -7.333 -10.161 1.00 83.06 178 LEU A CA 1
ATOM 1400 C C . LEU A 1 178 ? -3.814 -7.072 -10.196 1.00 83.06 178 LEU A C 1
ATOM 1402 O O . LEU A 1 178 ? -3.366 -6.222 -10.965 1.00 83.06 178 LEU A O 1
ATOM 1406 N N . PRO A 1 179 ? -3.002 -7.806 -9.411 1.00 81.19 179 PRO A N 1
ATOM 1407 C CA . PRO A 1 179 ? -1.550 -7.683 -9.484 1.00 81.19 179 PRO A CA 1
ATOM 1408 C C . PRO A 1 179 ? -1.012 -8.040 -10.872 1.00 81.19 179 PRO A C 1
ATOM 1410 O O . PRO A 1 179 ? -1.471 -9.012 -11.475 1.00 81.19 179 PRO A O 1
ATOM 1413 N N . ARG A 1 180 ? 0.016 -7.330 -11.354 1.00 79.12 180 ARG A N 1
ATOM 1414 C CA . ARG A 1 180 ? 0.598 -7.559 -12.695 1.00 79.12 180 ARG A CA 1
ATOM 1415 C C . ARG A 1 180 ? 1.050 -9.006 -12.914 1.00 79.12 180 ARG A C 1
ATOM 1417 O O . ARG A 1 180 ? 0.692 -9.614 -13.916 1.00 79.12 180 ARG A O 1
ATOM 1424 N N . GLY A 1 181 ? 1.728 -9.609 -11.935 1.00 77.00 181 GLY A N 1
ATOM 1425 C CA . GLY A 1 181 ? 2.117 -11.023 -12.012 1.00 77.00 181 GLY A CA 1
ATOM 1426 C C . GLY A 1 181 ? 0.920 -11.981 -12.125 1.00 77.00 181 GLY A C 1
ATOM 1427 O O . GLY A 1 181 ? 1.017 -13.027 -12.766 1.00 77.00 181 GLY A O 1
ATOM 1428 N N . ALA A 1 182 ? -0.233 -11.617 -11.553 1.00 81.56 182 ALA A N 1
ATOM 1429 C CA . ALA A 1 182 ? -1.459 -12.400 -11.679 1.00 81.56 182 ALA A CA 1
ATOM 1430 C C . ALA A 1 182 ? -2.109 -12.229 -13.060 1.00 81.56 182 ALA A C 1
ATOM 1432 O O . ALA A 1 182 ? -2.745 -13.167 -13.533 1.00 81.56 182 ALA A O 1
ATOM 1433 N N . VAL A 1 183 ? -1.913 -11.090 -13.737 1.00 82.44 183 VAL A N 1
ATOM 1434 C CA . VAL A 1 183 ? -2.318 -10.915 -15.143 1.00 82.44 183 VAL A CA 1
ATOM 1435 C C . VAL A 1 183 ? -1.585 -11.923 -16.024 1.00 82.44 183 VAL A C 1
ATOM 1437 O O . VAL A 1 183 ? -2.230 -12.657 -16.772 1.00 82.44 183 VAL A O 1
ATOM 1440 N N . SER A 1 184 ? -0.263 -12.036 -15.871 1.00 78.38 184 SER A N 1
ATOM 1441 C CA . SER A 1 184 ? 0.542 -13.022 -16.601 1.00 78.38 184 SER A CA 1
ATOM 1442 C C . SER A 1 184 ? 0.096 -14.457 -16.310 1.00 78.38 184 SER A C 1
ATOM 1444 O O . SER A 1 184 ? -0.011 -15.257 -17.233 1.00 78.38 184 SER A O 1
ATOM 1446 N N . GLU A 1 185 ? -0.243 -14.786 -15.059 1.00 78.19 185 GLU A N 1
ATOM 1447 C CA . GLU A 1 185 ? -0.756 -16.116 -14.693 1.00 78.19 185 GLU A CA 1
ATOM 1448 C C . GLU A 1 185 ? -2.142 -16.408 -15.302 1.00 78.19 185 GLU A C 1
ATOM 1450 O O . GLU A 1 185 ? -2.408 -17.521 -15.764 1.00 78.19 185 GLU A O 1
ATOM 1455 N N . VAL A 1 186 ? -3.033 -15.412 -15.331 1.00 82.75 186 VAL A N 1
ATOM 1456 C CA . VAL A 1 186 ? -4.351 -15.522 -15.977 1.00 82.75 186 VAL A CA 1
ATOM 1457 C C . VAL A 1 186 ? -4.183 -15.740 -17.479 1.00 82.75 186 VAL A C 1
ATOM 1459 O O . VAL A 1 186 ? -4.810 -16.638 -18.040 1.00 82.75 186 VAL A O 1
ATOM 1462 N N . LEU A 1 187 ? -3.306 -14.968 -18.125 1.00 79.00 187 LEU A N 1
ATOM 1463 C CA . LEU A 1 187 ? -3.020 -15.104 -19.552 1.00 79.00 187 LEU A CA 1
ATOM 1464 C C . LEU A 1 187 ? -2.316 -16.426 -19.870 1.00 79.00 187 LEU A C 1
ATOM 1466 O O . LEU A 1 187 ? -2.643 -17.048 -20.879 1.00 79.00 187 LEU A O 1
ATOM 1470 N N . ALA A 1 188 ? -1.428 -16.915 -19.000 1.00 76.38 188 ALA A N 1
ATOM 1471 C CA . ALA A 1 188 ? -0.777 -18.220 -19.138 1.00 76.38 188 ALA A CA 1
ATOM 1472 C C . ALA A 1 188 ? -1.795 -19.367 -19.244 1.00 76.38 188 ALA A C 1
ATOM 1474 O O . ALA A 1 188 ? -1.573 -20.309 -19.998 1.00 76.38 188 ALA A O 1
ATOM 1475 N N . ARG A 1 189 ? -2.941 -19.249 -18.562 1.00 72.81 189 ARG A N 1
ATOM 1476 C CA . ARG A 1 189 ? -4.042 -20.227 -18.605 1.00 72.81 189 ARG A CA 1
ATOM 1477 C C . ARG A 1 189 ? -5.014 -20.036 -19.770 1.00 72.81 189 ARG A C 1
ATOM 1479 O O . ARG A 1 189 ? -5.843 -20.911 -20.008 1.00 72.81 189 ARG A O 1
ATOM 1486 N N . ALA A 1 190 ? -4.950 -18.907 -20.471 1.00 74.69 190 ALA A N 1
ATOM 1487 C CA . ALA A 1 190 ? -5.779 -18.664 -21.643 1.00 74.69 190 ALA A CA 1
ATOM 1488 C C . ALA A 1 190 ? -5.345 -19.569 -22.798 1.00 74.69 190 ALA A C 1
ATOM 1490 O O . ALA A 1 190 ? -4.168 -19.572 -23.169 1.00 74.69 190 ALA A O 1
ATOM 1491 N N . SER A 1 191 ? -6.299 -20.278 -23.406 1.00 71.94 191 SER A N 1
ATOM 1492 C CA . SER A 1 191 ? -6.031 -21.016 -24.642 1.00 71.94 191 SER A CA 1
ATOM 1493 C C . SER A 1 191 ? -5.664 -20.053 -25.774 1.00 71.94 191 SER A C 1
ATOM 1495 O O . SER A 1 191 ? -6.033 -18.875 -25.760 1.00 71.94 191 SER A O 1
ATOM 1497 N N . VAL A 1 192 ? -4.974 -20.553 -26.801 1.00 68.75 192 VAL A N 1
ATOM 1498 C CA . VAL A 1 192 ? -4.582 -19.743 -27.968 1.00 68.75 192 VAL A CA 1
ATOM 1499 C C . VAL A 1 192 ? -5.802 -19.072 -28.617 1.00 68.75 192 VAL A C 1
ATOM 1501 O O . VAL A 1 192 ? -5.745 -17.892 -28.957 1.00 68.75 192 VAL A O 1
ATOM 1504 N N . ARG A 1 193 ? -6.948 -19.772 -28.683 1.00 69.94 193 ARG A N 1
ATOM 1505 C CA . ARG A 1 193 ? -8.222 -19.209 -29.173 1.00 69.94 193 ARG A CA 1
ATOM 1506 C C . ARG A 1 193 ? -8.709 -18.044 -28.315 1.00 69.94 193 ARG A C 1
ATOM 1508 O O . ARG A 1 193 ? -9.082 -17.012 -28.857 1.00 69.94 193 ARG A O 1
ATOM 1515 N N . GLN A 1 194 ? -8.667 -18.189 -26.992 1.00 77.31 194 GLN A N 1
ATOM 1516 C CA . GLN A 1 194 ? -9.083 -17.135 -26.064 1.00 77.31 194 GLN A CA 1
ATOM 1517 C C . GLN A 1 194 ? -8.163 -15.911 -26.133 1.00 77.31 194 GLN A C 1
ATOM 1519 O O . GLN A 1 194 ? -8.645 -14.786 -26.042 1.00 77.31 194 GLN A O 1
ATOM 1524 N N . ARG A 1 195 ? -6.851 -16.109 -26.329 1.00 74.50 195 ARG A N 1
ATOM 1525 C CA . ARG A 1 195 ? -5.896 -15.007 -26.533 1.00 74.50 195 ARG A CA 1
ATOM 1526 C C . ARG A 1 195 ? -6.136 -14.285 -27.859 1.00 74.50 195 ARG A C 1
ATOM 1528 O O . ARG A 1 195 ? -6.151 -13.058 -27.876 1.00 74.50 195 ARG A O 1
ATOM 1535 N N . ALA A 1 196 ? -6.368 -15.030 -28.942 1.00 73.56 196 ALA A N 1
ATOM 1536 C CA . ALA A 1 196 ? -6.689 -14.459 -30.249 1.00 73.56 196 ALA A CA 1
ATOM 1537 C C . ALA A 1 196 ? -8.029 -13.702 -30.228 1.00 73.56 196 ALA A C 1
ATOM 1539 O O . ALA A 1 196 ? -8.132 -12.605 -30.773 1.00 73.56 196 ALA A O 1
ATOM 1540 N N . GLU A 1 197 ? -9.044 -14.240 -29.547 1.00 77.56 197 GLU A N 1
ATOM 1541 C CA . GLU A 1 197 ? -10.337 -13.576 -29.366 1.00 77.56 197 GLU A CA 1
ATOM 1542 C C . GLU A 1 197 ? -10.209 -12.293 -28.537 1.00 77.56 197 GLU A C 1
ATOM 1544 O O . GLU A 1 197 ? -10.757 -11.260 -28.930 1.00 77.56 197 GLU A O 1
ATOM 1549 N N . LEU A 1 198 ? -9.445 -12.330 -27.441 1.00 80.38 198 LEU A N 1
ATOM 1550 C CA . LEU A 1 198 ? -9.160 -11.163 -26.606 1.00 80.38 198 LEU A CA 1
ATOM 1551 C C . LEU A 1 198 ? -8.426 -10.074 -27.400 1.00 80.38 198 LEU A C 1
ATOM 1553 O O . LEU A 1 198 ? -8.813 -8.911 -27.325 1.00 80.38 198 LEU A O 1
ATOM 1557 N N . ALA A 1 199 ? -7.423 -10.449 -28.200 1.00 77.38 199 ALA A N 1
ATOM 1558 C CA . ALA A 1 199 ? -6.681 -9.518 -29.049 1.00 77.38 199 ALA A CA 1
ATOM 1559 C C . ALA A 1 199 ? -7.552 -8.912 -30.164 1.00 77.38 199 ALA A C 1
ATOM 1561 O O . ALA A 1 199 ? -7.433 -7.728 -30.461 1.00 77.38 199 ALA A O 1
ATOM 1562 N N . ARG A 1 200 ? -8.455 -9.704 -30.759 1.00 77.81 200 ARG A N 1
ATOM 1563 C CA . ARG A 1 200 ? -9.323 -9.268 -31.867 1.00 77.81 200 ARG A CA 1
ATOM 1564 C C . ARG A 1 200 ? -10.513 -8.424 -31.410 1.00 77.81 200 ARG A C 1
ATOM 1566 O O . ARG A 1 200 ? -10.913 -7.503 -32.110 1.00 77.81 200 ARG A O 1
ATOM 1573 N N . THR A 1 201 ? -11.138 -8.783 -30.289 1.00 79.00 201 THR A N 1
ATOM 1574 C CA . THR A 1 201 ? -12.419 -8.192 -29.851 1.00 79.00 201 THR A CA 1
ATOM 1575 C C . THR A 1 201 ? -12.283 -7.242 -28.668 1.00 79.00 201 THR A C 1
ATOM 1577 O O . THR A 1 201 ? -13.233 -6.522 -28.363 1.00 79.00 201 THR A O 1
ATOM 1580 N N . GLY A 1 202 ? -11.158 -7.287 -27.947 1.00 77.06 202 GLY A N 1
ATOM 1581 C CA . GLY A 1 202 ? -10.988 -6.595 -26.669 1.00 77.06 202 GLY A CA 1
ATOM 1582 C C . GLY A 1 202 ? -11.894 -7.124 -25.548 1.00 77.06 202 GLY A C 1
ATOM 1583 O O . GLY A 1 202 ? -11.946 -6.531 -24.472 1.00 77.06 202 GLY A O 1
ATOM 1584 N N . ARG A 1 203 ? -12.638 -8.220 -25.763 1.00 79.81 203 ARG A N 1
ATOM 1585 C CA . ARG A 1 203 ? -13.548 -8.799 -24.764 1.00 79.81 203 ARG A CA 1
ATOM 1586 C C . ARG A 1 203 ? -12.882 -9.962 -24.045 1.00 79.81 203 ARG A C 1
ATOM 1588 O O . ARG A 1 203 ? -12.273 -10.824 -24.667 1.00 79.81 203 ARG A O 1
ATOM 1595 N N . VAL A 1 204 ? -13.038 -9.998 -22.723 1.00 81.81 204 VAL A N 1
ATOM 1596 C CA . VAL A 1 204 ? -12.504 -11.066 -21.869 1.00 81.81 204 VAL A CA 1
ATOM 1597 C C . VAL A 1 204 ? -13.475 -12.255 -21.865 1.00 81.81 204 VAL A C 1
ATOM 1599 O O . VAL A 1 204 ? -14.610 -12.088 -21.408 1.00 81.81 204 VAL A O 1
ATOM 1602 N N . PRO A 1 205 ? -13.058 -13.453 -22.323 1.00 82.31 205 PRO A N 1
ATOM 1603 C CA . PRO A 1 205 ? -13.866 -14.668 -22.237 1.00 82.31 205 PRO A CA 1
ATOM 1604 C C . PRO A 1 205 ? -14.295 -14.985 -20.798 1.00 82.31 205 PRO A C 1
ATOM 1606 O O . PRO A 1 205 ? -13.526 -14.782 -19.857 1.00 82.31 205 PRO A O 1
ATOM 1609 N N . ALA A 1 206 ? -15.492 -15.550 -20.610 1.00 81.50 206 ALA A N 1
ATOM 1610 C CA . ALA A 1 206 ? -16.099 -15.738 -19.284 1.00 81.50 206 ALA A CA 1
ATOM 1611 C C . ALA A 1 206 ? -15.232 -16.546 -18.294 1.00 81.50 206 ALA A C 1
ATOM 1613 O O . ALA A 1 206 ? -15.171 -16.217 -17.109 1.00 81.50 206 ALA A O 1
ATOM 1614 N N . GLY A 1 207 ? -14.522 -17.575 -18.773 1.00 78.38 207 GLY A N 1
ATOM 1615 C CA . GLY A 1 207 ? -13.605 -18.360 -17.938 1.00 78.38 207 GLY A CA 1
ATOM 1616 C C . GLY A 1 207 ? -12.421 -17.536 -17.416 1.00 78.38 207 GLY A C 1
ATOM 1617 O O . GLY A 1 207 ? -12.076 -17.628 -16.236 1.00 78.38 207 GLY A O 1
ATOM 1618 N N . LEU A 1 208 ? -11.849 -16.682 -18.271 1.00 82.06 208 LEU A N 1
ATOM 1619 C CA . LEU A 1 208 ? -10.763 -15.772 -17.900 1.00 82.06 208 LEU A CA 1
ATOM 1620 C C . LEU A 1 208 ? -11.258 -14.628 -17.017 1.00 82.06 208 LEU A C 1
ATOM 1622 O O . LEU A 1 208 ? -10.555 -14.261 -16.083 1.00 82.06 208 LEU A O 1
ATOM 1626 N N . ASP A 1 209 ? -12.473 -14.119 -17.244 1.00 84.69 209 ASP A N 1
ATOM 1627 C CA . ASP A 1 209 ? -13.097 -13.118 -16.369 1.00 84.69 209 ASP A CA 1
ATOM 1628 C C . ASP A 1 209 ? -13.261 -13.652 -14.945 1.00 84.69 209 ASP A C 1
ATOM 1630 O O . ASP A 1 209 ? -12.862 -12.990 -13.987 1.00 84.69 209 ASP A O 1
ATOM 1634 N N . ASN A 1 210 ? -13.794 -14.870 -14.796 1.00 83.19 210 ASN A N 1
ATOM 1635 C CA . ASN A 1 210 ? -13.977 -15.478 -13.482 1.00 83.19 210 ASN A CA 1
ATOM 1636 C C . ASN A 1 210 ? -12.631 -15.715 -12.782 1.00 83.19 210 ASN A C 1
ATOM 1638 O O . ASN A 1 210 ? -12.481 -15.399 -11.602 1.00 83.19 210 ASN A O 1
ATOM 1642 N N . LEU A 1 211 ? -11.629 -16.214 -13.513 1.00 82.56 211 LEU A N 1
ATOM 1643 C CA . LEU A 1 211 ? -10.291 -16.418 -12.963 1.00 82.56 211 LEU A CA 1
ATOM 1644 C C . LEU A 1 211 ? -9.633 -15.091 -12.550 1.00 82.56 211 LEU A C 1
ATOM 1646 O O . LEU A 1 211 ? -9.129 -14.984 -11.431 1.00 82.56 211 LEU A O 1
ATOM 1650 N N . ALA A 1 212 ? -9.667 -14.079 -13.421 1.00 85.50 212 ALA A N 1
ATOM 1651 C CA . ALA A 1 212 ? -9.134 -12.747 -13.146 1.00 85.50 212 ALA A CA 1
ATOM 1652 C C . ALA A 1 212 ? -9.814 -12.119 -11.926 1.00 85.50 212 ALA A C 1
ATOM 1654 O O . ALA A 1 212 ? -9.139 -11.571 -11.059 1.00 85.50 212 ALA A O 1
ATOM 1655 N N . ARG A 1 213 ? -11.134 -12.278 -11.795 1.00 86.12 213 ARG A N 1
ATOM 1656 C CA . ARG A 1 213 ? -11.904 -11.802 -10.642 1.00 86.12 213 ARG A CA 1
ATOM 1657 C C . ARG A 1 213 ? -11.481 -12.474 -9.340 1.00 86.12 213 ARG A C 1
ATOM 1659 O O . ARG A 1 213 ? -11.261 -11.774 -8.354 1.00 86.12 213 ARG A O 1
ATOM 1666 N N . ILE A 1 214 ? -11.336 -13.802 -9.337 1.00 83.81 214 ILE A N 1
ATOM 1667 C CA . ILE A 1 214 ? -10.850 -14.550 -8.167 1.00 83.81 214 ILE A CA 1
ATOM 1668 C C . ILE A 1 214 ? -9.452 -14.055 -7.777 1.00 83.81 214 ILE A C 1
ATOM 1670 O O . ILE A 1 214 ? -9.201 -13.765 -6.607 1.00 83.81 214 ILE A O 1
ATOM 1674 N N . ARG A 1 215 ? -8.547 -13.893 -8.751 1.00 85.19 215 ARG A N 1
ATOM 1675 C CA . ARG A 1 215 ? -7.188 -13.389 -8.504 1.00 85.19 215 ARG A CA 1
ATOM 1676 C C . ARG A 1 215 ? -7.176 -11.943 -8.009 1.00 85.19 215 ARG A C 1
ATOM 1678 O O . ARG A 1 215 ? -6.432 -11.640 -7.082 1.00 85.19 215 ARG A O 1
ATOM 1685 N N . ALA A 1 216 ? -8.034 -11.081 -8.546 1.00 88.31 216 ALA A N 1
ATOM 1686 C CA . ALA A 1 216 ? -8.173 -9.695 -8.113 1.00 88.31 216 ALA A CA 1
ATOM 1687 C C . ALA A 1 216 ? -8.695 -9.593 -6.669 1.00 88.31 216 ALA A C 1
ATOM 1689 O O . ALA A 1 216 ? -8.193 -8.784 -5.892 1.00 88.31 216 ALA A O 1
ATOM 1690 N N . GLN A 1 217 ? -9.653 -10.442 -6.279 1.00 88.31 217 GLN A N 1
ATOM 1691 C CA . GLN A 1 217 ? -10.149 -10.524 -4.898 1.00 88.31 217 GLN A CA 1
ATOM 1692 C C . GLN A 1 217 ? -9.066 -11.026 -3.936 1.00 88.31 217 GLN A C 1
ATOM 1694 O O . GLN A 1 217 ? -8.813 -10.408 -2.899 1.00 88.31 217 GLN A O 1
ATOM 1699 N N . GLN A 1 218 ? -8.362 -12.098 -4.304 1.00 86.81 218 GLN A N 1
ATOM 1700 C CA . GLN A 1 218 ? -7.257 -12.618 -3.498 1.00 86.81 218 GLN A CA 1
ATOM 1701 C C . GLN A 1 218 ? -6.112 -11.601 -3.367 1.00 86.81 218 GLN A C 1
ATOM 1703 O O . GLN A 1 218 ? -5.555 -11.458 -2.280 1.00 86.81 218 GLN A O 1
ATOM 1708 N N . GLY A 1 219 ? -5.792 -10.873 -4.442 1.00 88.12 219 GLY A N 1
ATOM 1709 C CA . GLY A 1 219 ? -4.810 -9.786 -4.450 1.00 88.12 219 GLY A CA 1
ATOM 1710 C C . GLY A 1 219 ? -5.216 -8.631 -3.541 1.00 88.12 219 GLY A C 1
ATOM 1711 O O . GLY A 1 219 ? -4.433 -8.236 -2.681 1.00 88.12 219 GLY A O 1
ATOM 1712 N N . ARG A 1 220 ? -6.468 -8.163 -3.645 1.00 90.56 220 ARG A N 1
ATOM 1713 C CA . ARG A 1 220 ? -7.034 -7.122 -2.770 1.00 90.56 220 ARG A CA 1
ATOM 1714 C C . ARG A 1 220 ? -6.940 -7.503 -1.290 1.00 90.56 220 ARG A C 1
ATOM 1716 O O . ARG A 1 220 ? -6.467 -6.702 -0.492 1.00 90.56 220 ARG A O 1
ATOM 1723 N N . LEU A 1 221 ? -7.318 -8.736 -0.935 1.00 91.50 221 LEU A N 1
ATOM 1724 C CA . LEU A 1 221 ? -7.215 -9.231 0.444 1.00 91.50 221 LEU A CA 1
ATOM 1725 C C . LEU A 1 221 ? -5.758 -9.309 0.918 1.00 91.50 221 LEU A C 1
ATOM 1727 O O . LEU A 1 221 ? -5.443 -8.885 2.026 1.00 91.50 221 LEU A O 1
ATOM 1731 N N . SER A 1 222 ? -4.862 -9.849 0.088 1.00 90.88 222 SER A N 1
ATOM 1732 C CA . SER A 1 222 ? -3.441 -9.937 0.432 1.00 90.88 222 SER A CA 1
ATOM 1733 C C . SER A 1 222 ? -2.819 -8.557 0.630 1.00 90.88 222 SER A C 1
ATOM 1735 O O . SER A 1 222 ? -2.136 -8.368 1.627 1.00 90.88 222 SER A O 1
ATOM 1737 N N . ARG A 1 223 ? -3.118 -7.582 -0.239 1.00 89.81 223 ARG A N 1
ATOM 1738 C CA . ARG A 1 223 ? -2.661 -6.193 -0.088 1.00 89.81 223 ARG A CA 1
ATOM 1739 C C . ARG A 1 223 ? -3.207 -5.551 1.187 1.00 89.81 223 ARG A C 1
ATOM 1741 O O . ARG A 1 223 ? -2.449 -4.912 1.909 1.00 89.81 223 ARG A O 1
ATOM 1748 N N . ALA A 1 224 ? -4.489 -5.760 1.494 1.00 93.25 224 ALA A N 1
ATOM 1749 C CA . ALA A 1 224 ? -5.101 -5.241 2.715 1.00 93.25 224 ALA A CA 1
ATOM 1750 C C . ALA A 1 224 ? -4.392 -5.774 3.974 1.00 93.25 224 ALA A C 1
ATOM 1752 O O . ALA A 1 224 ? -4.015 -4.978 4.833 1.00 93.25 224 ALA A O 1
ATOM 1753 N N . ILE A 1 225 ? -4.127 -7.085 4.036 1.00 93.19 225 ILE A N 1
ATOM 1754 C CA . ILE A 1 225 ? -3.390 -7.726 5.141 1.00 93.19 225 ILE A CA 1
ATOM 1755 C C . ILE A 1 225 ? -1.925 -7.266 5.182 1.00 93.19 225 ILE A C 1
ATOM 1757 O O . ILE A 1 225 ? -1.415 -6.954 6.254 1.00 93.19 225 ILE A O 1
ATOM 1761 N N . THR A 1 226 ? -1.240 -7.160 4.040 1.00 91.81 226 THR A N 1
ATOM 1762 C CA . THR A 1 226 ? 0.128 -6.617 3.983 1.00 91.81 226 THR A CA 1
ATOM 1763 C C . THR A 1 226 ? 0.187 -5.193 4.542 1.00 91.81 226 THR A C 1
ATOM 1765 O O . THR A 1 226 ? 1.101 -4.876 5.302 1.00 91.81 226 THR A O 1
ATOM 1768 N N . GLY A 1 227 ? -0.821 -4.365 4.255 1.00 92.06 227 GLY A N 1
ATOM 1769 C CA . GLY A 1 227 ? -0.952 -3.020 4.817 1.00 92.06 227 GLY A CA 1
ATOM 1770 C C . GLY A 1 227 ? -1.124 -2.982 6.341 1.00 92.06 227 GLY A C 1
ATOM 1771 O O . GLY A 1 227 ? -0.693 -2.022 6.970 1.00 92.06 227 GLY A O 1
ATOM 1772 N N . LEU A 1 228 ? -1.657 -4.042 6.965 1.00 92.88 228 LEU A N 1
ATOM 1773 C CA . LEU A 1 228 ? -1.678 -4.164 8.432 1.00 92.88 228 LEU A CA 1
ATOM 1774 C C . LEU A 1 228 ? -0.273 -4.349 9.010 1.00 92.88 228 LEU A C 1
ATOM 1776 O O . LEU A 1 228 ? 0.017 -3.855 10.092 1.00 92.88 228 LEU A O 1
ATOM 1780 N N . HIS A 1 229 ? 0.622 -5.024 8.286 1.00 90.75 229 HIS A N 1
ATOM 1781 C CA . HIS A 1 229 ? 2.018 -5.191 8.700 1.00 90.75 229 HIS A CA 1
ATOM 1782 C C . HIS A 1 229 ? 2.894 -3.970 8.384 1.00 90.75 229 HIS A C 1
ATOM 1784 O O . HIS A 1 229 ? 3.964 -3.817 8.982 1.00 90.75 229 HIS A O 1
ATOM 1790 N N . ARG A 1 230 ? 2.493 -3.133 7.418 1.00 89.31 230 ARG A N 1
ATOM 1791 C CA . ARG A 1 230 ? 3.237 -1.949 6.960 1.00 89.31 230 ARG A CA 1
ATOM 1792 C C . ARG A 1 230 ? 2.290 -0.787 6.673 1.00 89.31 230 ARG A C 1
ATOM 1794 O O . ARG A 1 230 ? 1.680 -0.722 5.608 1.00 89.31 230 ARG A O 1
ATOM 1801 N N . LEU A 1 231 ? 2.249 0.173 7.597 1.00 83.88 231 LEU A N 1
ATOM 1802 C CA . LEU A 1 231 ? 1.393 1.365 7.531 1.00 83.88 231 LEU A CA 1
ATOM 1803 C C . LEU A 1 231 ? 1.605 2.220 6.271 1.00 83.88 231 LEU A C 1
ATOM 1805 O O . LEU A 1 231 ? 0.661 2.822 5.757 1.00 83.88 231 LEU A O 1
ATOM 1809 N N . THR A 1 232 ? 2.823 2.219 5.729 1.00 84.00 232 THR A N 1
ATOM 1810 C CA . THR A 1 232 ? 3.201 2.901 4.478 1.00 84.00 232 THR A CA 1
ATOM 1811 C C . THR A 1 232 ? 2.451 2.380 3.254 1.00 84.00 232 THR A C 1
ATOM 1813 O O . THR A 1 232 ? 2.239 3.133 2.309 1.00 84.00 232 THR A O 1
ATOM 1816 N N . ILE A 1 233 ? 2.026 1.112 3.281 1.00 86.12 233 ILE A N 1
ATOM 1817 C CA . ILE A 1 233 ? 1.276 0.433 2.212 1.00 86.12 233 ILE A CA 1
ATOM 1818 C C . ILE A 1 233 ? -0.196 0.230 2.616 1.00 86.12 233 ILE A C 1
ATOM 1820 O O . ILE A 1 233 ? -0.970 -0.384 1.878 1.00 86.12 233 ILE A O 1
ATOM 1824 N N . ALA A 1 234 ? -0.603 0.711 3.796 1.00 88.88 234 ALA A N 1
ATOM 1825 C CA . ALA A 1 234 ? -1.972 0.558 4.261 1.00 88.88 234 ALA A CA 1
ATOM 1826 C C . ALA A 1 234 ? -2.965 1.214 3.291 1.00 88.88 234 ALA A C 1
ATOM 1828 O O . ALA A 1 234 ? -2.665 2.167 2.569 1.00 88.88 234 ALA A O 1
ATOM 1829 N N . SER A 1 235 ? -4.169 0.674 3.257 1.00 89.94 235 SER A N 1
ATOM 1830 C CA . SER A 1 235 ? -5.273 1.185 2.450 1.00 89.94 235 SER A CA 1
ATOM 1831 C C . SER A 1 235 ? -6.530 1.255 3.306 1.00 89.94 235 SER A C 1
ATOM 1833 O O . SER A 1 235 ? -6.560 0.686 4.396 1.00 89.94 235 SER A O 1
ATOM 1835 N N . ALA A 1 236 ? -7.598 1.863 2.790 1.00 91.06 236 ALA A N 1
ATOM 1836 C CA . ALA A 1 236 ? -8.901 1.833 3.457 1.00 91.06 236 ALA A CA 1
ATOM 1837 C C . ALA A 1 236 ? -9.390 0.396 3.736 1.00 91.06 236 ALA A C 1
ATOM 1839 O O . ALA A 1 236 ? -10.056 0.141 4.736 1.00 91.06 236 ALA A O 1
ATOM 1840 N N . ASP A 1 237 ? -9.024 -0.568 2.882 1.00 94.06 237 ASP A N 1
ATOM 1841 C CA . ASP A 1 237 ? -9.309 -1.978 3.143 1.00 94.06 237 ASP A CA 1
ATOM 1842 C C . ASP A 1 237 ? -8.497 -2.510 4.330 1.00 94.06 237 ASP A C 1
ATOM 1844 O O . ASP A 1 237 ? -9.036 -3.270 5.125 1.00 94.06 237 ASP A O 1
ATOM 1848 N N . SER A 1 238 ? -7.232 -2.102 4.485 1.00 95.00 238 SER A N 1
ATOM 1849 C CA . SER A 1 238 ? -6.414 -2.456 5.654 1.00 95.00 238 SER A CA 1
ATOM 1850 C C . SER A 1 238 ? -7.035 -1.921 6.943 1.00 95.00 238 SER A C 1
ATOM 1852 O O . SER A 1 238 ? -7.193 -2.674 7.894 1.00 95.00 238 SER A O 1
ATOM 1854 N N . GLU A 1 239 ? -7.443 -0.652 6.960 1.00 94.50 239 GLU A N 1
ATOM 1855 C CA . GLU A 1 239 ? -8.089 -0.012 8.117 1.00 94.50 239 GLU A CA 1
ATOM 1856 C C . GLU A 1 239 ? -9.396 -0.724 8.493 1.00 94.50 239 GLU A C 1
ATOM 1858 O O . GLU A 1 239 ? -9.624 -1.040 9.660 1.00 94.50 239 GLU A O 1
ATOM 1863 N N . ARG A 1 240 ? -10.214 -1.078 7.492 1.00 95.81 240 ARG A N 1
ATOM 1864 C CA . ARG A 1 240 ? -11.422 -1.886 7.696 1.00 95.81 240 ARG A CA 1
ATOM 1865 C C . ARG A 1 240 ? -11.099 -3.260 8.281 1.00 95.81 240 ARG A C 1
ATOM 1867 O O . ARG A 1 240 ? -11.752 -3.682 9.229 1.00 95.81 240 ARG A O 1
ATOM 1874 N N . LEU A 1 241 ? -10.105 -3.969 7.739 1.00 96.81 241 LEU A N 1
ATOM 1875 C CA . LEU A 1 241 ? -9.710 -5.268 8.290 1.00 96.81 241 LEU A CA 1
ATOM 1876 C C . LEU A 1 241 ? -9.215 -5.143 9.734 1.00 96.81 241 LEU A C 1
ATOM 1878 O O . LEU A 1 241 ? -9.566 -5.986 10.553 1.00 96.81 241 LEU A O 1
ATOM 1882 N N . ALA A 1 242 ? -8.440 -4.104 10.057 1.00 96.50 242 ALA A N 1
ATOM 1883 C CA . ALA A 1 242 ? -7.981 -3.840 11.419 1.00 96.50 242 ALA A CA 1
ATOM 1884 C C . ALA A 1 242 ? -9.155 -3.616 12.376 1.00 96.50 242 ALA A C 1
ATOM 1886 O O . ALA A 1 242 ? -9.221 -4.274 13.411 1.00 96.50 242 ALA A O 1
ATOM 1887 N N . LEU A 1 243 ? -10.091 -2.737 12.008 1.00 96.81 243 LEU A N 1
ATOM 1888 C CA . LEU A 1 243 ? -11.245 -2.406 12.840 1.00 96.81 243 LEU A CA 1
ATOM 1889 C C . LEU A 1 243 ? -12.100 -3.649 13.121 1.00 96.81 243 LEU A C 1
ATOM 1891 O O . LEU A 1 243 ? -12.385 -3.964 14.268 1.00 96.81 243 LEU A O 1
ATOM 1895 N N . HIS A 1 244 ? -12.443 -4.416 12.089 1.00 97.12 244 HIS A N 1
ATOM 1896 C CA . HIS A 1 244 ? -13.257 -5.624 12.262 1.00 97.12 244 HIS A CA 1
ATOM 1897 C C . HIS A 1 244 ? -12.485 -6.773 12.924 1.00 97.12 244 HIS A C 1
ATOM 1899 O O . HIS A 1 244 ? -13.095 -7.632 13.545 1.00 97.12 244 HIS A O 1
ATOM 1905 N N . SER A 1 245 ? -11.151 -6.795 12.843 1.00 96.94 245 SER A N 1
ATOM 1906 C CA . SER A 1 245 ? -10.334 -7.739 13.623 1.00 96.94 245 SER A CA 1
ATOM 1907 C C . SER A 1 245 ? -10.321 -7.386 15.111 1.00 96.94 245 SER A C 1
ATOM 1909 O O . SER A 1 245 ? -10.267 -8.290 15.938 1.00 96.94 245 SER A O 1
ATOM 1911 N N . LEU A 1 246 ? -10.388 -6.094 15.455 1.00 96.75 246 LEU A N 1
ATOM 1912 C CA . LEU A 1 246 ? -10.375 -5.608 16.837 1.00 96.75 246 LEU A CA 1
ATOM 1913 C C . LEU A 1 246 ? -11.597 -6.092 17.622 1.00 96.75 246 LEU A C 1
ATOM 1915 O O . LEU A 1 246 ? -11.444 -6.562 18.744 1.00 96.75 246 LEU A O 1
ATOM 1919 N N . GLU A 1 247 ? -12.779 -6.062 17.005 1.00 96.31 247 GLU A N 1
ATOM 1920 C CA . GLU A 1 247 ? -14.022 -6.578 17.603 1.00 96.31 247 GLU A CA 1
ATOM 1921 C C . GLU A 1 247 ? -13.956 -8.080 17.926 1.00 96.31 247 GLU A C 1
ATOM 1923 O O . GLU A 1 247 ? -14.652 -8.565 18.814 1.00 96.31 247 GLU A O 1
ATOM 1928 N N . GLN A 1 248 ? -13.114 -8.824 17.206 1.00 95.75 248 GLN A N 1
ATOM 1929 C CA . GLN A 1 248 ? -12.977 -10.272 17.355 1.00 95.75 248 GLN A CA 1
ATOM 1930 C C . GLN A 1 248 ? -11.855 -10.682 18.316 1.00 95.75 248 GLN A C 1
ATOM 1932 O O . GLN A 1 248 ? -11.669 -11.877 18.566 1.00 95.75 248 GLN A O 1
ATOM 1937 N N . LEU A 1 249 ? -11.073 -9.727 18.831 1.00 94.69 249 LEU A N 1
ATOM 1938 C CA . LEU A 1 249 ? -10.022 -10.039 19.789 1.00 94.69 249 LEU A CA 1
ATOM 1939 C C . LEU A 1 249 ? -10.626 -10.470 21.136 1.00 94.69 249 LEU A C 1
ATOM 1941 O O . LEU A 1 249 ? -11.616 -9.891 21.595 1.00 94.69 249 LEU A O 1
ATOM 1945 N N . PRO A 1 250 ? -10.023 -11.468 21.808 1.00 93.81 250 PRO A N 1
ATOM 1946 C CA . PRO A 1 250 ? -10.452 -11.853 23.143 1.00 93.81 250 PRO A CA 1
ATOM 1947 C C . PRO A 1 250 ? -10.269 -10.669 24.098 1.00 93.81 250 PRO A C 1
ATOM 1949 O O . PRO A 1 250 ? -9.209 -10.049 24.125 1.00 93.81 250 PRO A O 1
ATOM 1952 N N . GLY A 1 251 ? -11.311 -10.359 24.869 1.00 92.31 251 GLY A N 1
ATOM 1953 C CA . GLY A 1 251 ? -11.320 -9.209 25.775 1.00 92.31 251 GLY A CA 1
ATOM 1954 C C . GLY A 1 251 ? -11.939 -7.935 25.197 1.00 92.31 251 GLY A C 1
ATOM 1955 O O . GLY A 1 251 ? -12.015 -6.942 25.919 1.00 92.31 251 GLY A O 1
ATOM 1956 N N . TRP A 1 252 ? -12.423 -7.942 23.946 1.00 94.94 252 TRP A N 1
ATOM 1957 C CA . TRP A 1 252 ? -13.210 -6.825 23.417 1.00 94.94 252 TRP A CA 1
ATOM 1958 C C . TRP A 1 252 ? -14.492 -6.609 24.252 1.00 94.94 252 TRP A C 1
ATOM 1960 O O . TRP A 1 252 ? -15.279 -7.547 24.421 1.00 94.94 252 TRP A O 1
ATOM 1970 N N . PRO A 1 253 ? -14.733 -5.400 24.790 1.00 93.81 253 PRO A N 1
ATOM 1971 C CA . PRO A 1 253 ? -15.903 -5.135 25.622 1.00 93.81 253 PRO A CA 1
ATOM 1972 C C . PRO A 1 253 ? -17.198 -5.093 24.801 1.00 93.81 253 PRO A C 1
ATOM 1974 O O . PRO A 1 253 ? -17.357 -4.286 23.887 1.00 93.81 253 PRO A O 1
ATOM 1977 N N . ALA A 1 254 ? -18.186 -5.898 25.198 1.00 91.81 254 ALA A N 1
ATOM 1978 C CA . ALA A 1 254 ? -19.503 -5.935 24.554 1.00 91.81 254 ALA A CA 1
ATOM 1979 C C . ALA A 1 254 ? -20.327 -4.645 24.744 1.00 91.81 254 ALA A C 1
ATOM 1981 O O . ALA A 1 254 ? -21.339 -4.455 24.078 1.00 91.81 254 ALA A O 1
ATOM 1982 N N . THR A 1 255 ? -19.922 -3.760 25.655 1.00 94.19 255 THR A N 1
ATOM 1983 C CA . THR A 1 255 ? -20.609 -2.496 25.963 1.00 94.19 255 THR A CA 1
ATOM 1984 C C . THR A 1 255 ? -20.060 -1.298 25.196 1.00 94.19 255 THR A C 1
ATOM 1986 O O . THR A 1 255 ? -20.611 -0.209 25.351 1.00 94.19 255 THR A O 1
ATOM 1989 N N . LEU A 1 256 ? -19.010 -1.482 24.389 1.00 95.12 256 LEU A N 1
ATOM 1990 C CA . LEU A 1 256 ? -18.327 -0.417 23.660 1.00 95.12 256 LEU A CA 1
ATOM 1991 C C . LEU A 1 256 ? -18.672 -0.459 22.174 1.00 95.12 256 LEU A C 1
ATOM 1993 O O . LEU A 1 256 ? -18.607 -1.507 21.527 1.00 95.12 256 LEU A O 1
ATOM 1997 N N . ARG A 1 257 ? -18.954 0.713 21.614 1.00 96.38 257 ARG A N 1
ATOM 1998 C CA . ARG A 1 257 ? -19.061 0.930 20.174 1.00 96.38 257 ARG A CA 1
ATOM 1999 C C . ARG A 1 257 ? -18.017 1.937 19.723 1.00 96.38 257 ARG A C 1
ATOM 2001 O O . ARG A 1 257 ? -17.912 3.026 20.283 1.00 96.38 257 ARG A O 1
ATOM 2008 N N . LEU A 1 258 ? -17.279 1.576 18.681 1.00 97.00 258 LEU A N 1
ATOM 2009 C CA . LEU A 1 258 ? -16.286 2.439 18.052 1.00 97.00 258 LEU A CA 1
ATOM 2010 C C . LEU A 1 258 ? -16.751 2.776 16.637 1.00 97.00 258 LEU A C 1
ATOM 2012 O O . LEU A 1 258 ? -16.980 1.881 15.821 1.00 97.00 258 LEU A O 1
ATOM 2016 N N . GLU A 1 259 ? -16.903 4.064 16.350 1.00 97.19 259 GLU A N 1
ATOM 2017 C CA . GLU A 1 259 ? -17.324 4.561 15.039 1.00 97.19 259 GLU A CA 1
ATOM 2018 C C . GLU A 1 259 ? -16.195 5.326 14.357 1.00 97.19 259 GLU A C 1
ATOM 2020 O O . GLU A 1 259 ? -15.606 6.229 14.944 1.00 97.19 259 GLU A O 1
ATOM 2025 N N . VAL A 1 260 ? -15.928 5.010 13.091 1.00 96.56 260 VAL A N 1
ATOM 2026 C CA . VAL A 1 260 ? -15.027 5.788 12.238 1.00 96.56 260 VAL A CA 1
ATOM 2027 C C . VAL A 1 260 ? -15.871 6.734 11.393 1.00 96.56 260 VAL A C 1
ATOM 2029 O O . VAL A 1 260 ? -16.724 6.285 10.623 1.00 96.56 260 VAL A O 1
ATOM 2032 N N . ARG A 1 261 ? -15.651 8.041 11.523 1.00 96.00 261 ARG A N 1
ATOM 2033 C CA . ARG A 1 261 ? -16.421 9.094 10.842 1.00 96.00 261 ARG A CA 1
ATOM 2034 C C . ARG A 1 261 ? -15.519 10.002 10.021 1.00 96.00 261 ARG A C 1
ATOM 2036 O O . ARG A 1 261 ? -14.355 10.173 10.355 1.00 96.00 261 ARG A O 1
ATOM 2043 N N . GLY A 1 262 ? -16.034 10.556 8.930 1.00 94.94 262 GLY A N 1
ATOM 2044 C CA . GLY A 1 262 ? -15.281 11.492 8.089 1.00 94.94 262 GLY A CA 1
ATOM 2045 C C . GLY A 1 262 ? -15.451 12.939 8.541 1.00 94.94 262 GLY A C 1
ATOM 2046 O O . GLY A 1 262 ? -16.577 13.350 8.808 1.00 94.94 262 GLY A O 1
ATOM 2047 N N . GLU A 1 263 ? -14.359 13.704 8.563 1.00 91.88 263 GLU A N 1
ATOM 2048 C CA . GLU A 1 263 ? -14.275 15.164 8.769 1.00 91.88 263 GLU A CA 1
ATOM 2049 C C . GLU A 1 263 ? -14.749 15.708 10.133 1.00 91.88 263 GLU A C 1
ATOM 2051 O O . GLU A 1 263 ? -14.187 16.682 10.628 1.00 91.88 263 GLU A O 1
ATOM 2056 N N . SER A 1 264 ? -15.754 15.107 10.777 1.00 92.56 264 SER A N 1
ATOM 2057 C CA . SER A 1 264 ? -16.247 15.506 12.100 1.00 92.56 264 SER A CA 1
ATOM 2058 C C . SER A 1 264 ? -16.930 14.355 12.854 1.00 92.56 264 SER A C 1
ATOM 2060 O O . SER A 1 264 ? -17.307 13.336 12.271 1.00 92.56 264 SER A O 1
ATOM 2062 N N . VAL A 1 265 ? -17.156 14.532 14.164 1.00 91.75 265 VAL A N 1
ATOM 2063 C CA . VAL A 1 265 ? -17.885 13.568 15.023 1.00 91.75 265 VAL A CA 1
ATOM 2064 C C . VAL A 1 265 ? -19.341 13.378 14.572 1.00 91.75 265 VAL A C 1
ATOM 2066 O O . VAL A 1 265 ? -19.925 12.317 14.767 1.00 91.75 265 VAL A O 1
ATOM 2069 N N . THR A 1 266 ? -19.936 14.375 13.920 1.00 92.81 266 THR A N 1
ATOM 2070 C CA . THR A 1 266 ? -21.287 14.295 13.338 1.00 92.81 266 THR A CA 1
ATOM 2071 C C . THR A 1 266 ? -21.276 13.983 11.841 1.00 92.81 266 THR A C 1
ATOM 2073 O O . THR A 1 266 ? -22.338 13.882 11.227 1.00 92.81 266 THR A O 1
ATOM 2076 N N . GLY A 1 267 ? -20.093 13.801 11.253 1.00 93.00 267 GLY A N 1
ATOM 2077 C CA . GLY A 1 267 ? -19.898 13.546 9.834 1.00 93.00 267 GLY A CA 1
ATOM 2078 C C . GLY A 1 267 ? -20.340 12.148 9.390 1.00 93.00 267 GLY A C 1
ATOM 2079 O O . GLY A 1 267 ? -20.844 11.353 10.198 1.00 93.00 267 GLY A O 1
ATOM 2080 N N . PRO A 1 268 ? -20.171 11.828 8.091 1.00 95.94 268 PRO A N 1
ATOM 2081 C CA . PRO A 1 268 ? -20.594 10.554 7.523 1.00 95.94 268 PRO A CA 1
ATOM 2082 C C . PRO A 1 268 ? -19.898 9.375 8.207 1.00 95.94 268 PRO A C 1
ATOM 2084 O O . PRO A 1 268 ? -18.680 9.375 8.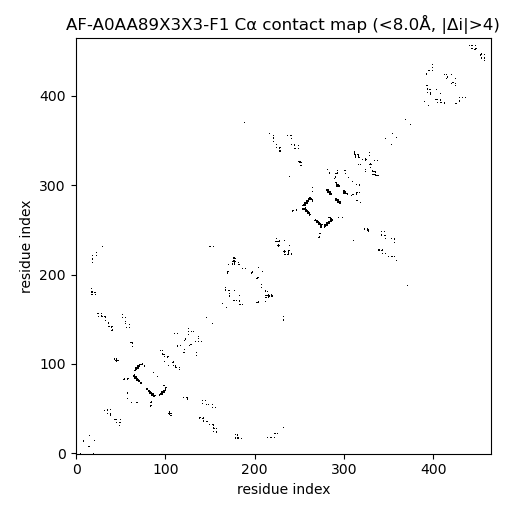391 1.00 95.94 268 PRO A O 1
ATOM 2087 N N . LEU A 1 269 ? -20.680 8.347 8.546 1.00 95.88 269 LEU A N 1
ATOM 2088 C CA . LEU A 1 269 ? -20.164 7.095 9.093 1.00 95.88 269 LEU A CA 1
ATOM 2089 C C . LEU A 1 269 ? -19.425 6.314 7.998 1.00 95.88 269 LEU A C 1
ATOM 2091 O O . LEU A 1 269 ? -20.023 5.927 6.994 1.00 95.88 269 LEU A O 1
ATOM 2095 N N . ILE A 1 270 ? -18.131 6.079 8.205 1.00 95.06 270 ILE A N 1
ATOM 2096 C CA . ILE A 1 270 ? -17.269 5.315 7.295 1.00 95.06 270 ILE A CA 1
ATOM 2097 C C . ILE A 1 270 ? -17.336 3.824 7.640 1.00 95.06 270 ILE A C 1
ATOM 2099 O O . ILE A 1 270 ? -17.487 2.987 6.746 1.00 95.06 270 ILE A O 1
ATOM 2103 N N . ASP A 1 271 ? -17.206 3.496 8.926 1.00 95.44 271 ASP A N 1
ATOM 2104 C CA . ASP A 1 271 ? -17.243 2.126 9.443 1.00 95.44 271 ASP A CA 1
ATOM 2105 C C . ASP A 1 271 ? -17.572 2.124 10.947 1.00 95.44 271 ASP A C 1
ATOM 2107 O O . ASP A 1 271 ? -17.454 3.153 11.615 1.00 95.44 271 ASP A O 1
ATOM 2111 N N . SER A 1 272 ? -17.996 0.987 11.498 1.00 96.38 272 SER A N 1
ATOM 2112 C CA . SER A 1 272 ? -18.271 0.860 12.937 1.00 96.38 272 SER A CA 1
ATOM 2113 C C . SER A 1 272 ? -18.176 -0.578 13.420 1.00 96.38 272 SER A C 1
ATOM 2115 O O . SER A 1 272 ? -18.581 -1.483 12.691 1.00 96.38 272 SER A O 1
ATOM 2117 N N . ILE A 1 273 ? -17.773 -0.753 14.677 1.00 96.50 273 ILE A N 1
ATOM 2118 C CA . ILE A 1 273 ? -17.778 -2.033 15.399 1.00 96.50 273 ILE A CA 1
ATOM 2119 C C . ILE A 1 273 ? -18.464 -1.892 16.758 1.00 96.50 273 ILE A C 1
ATOM 2121 O O . ILE A 1 273 ? -18.562 -0.787 17.302 1.00 96.50 273 ILE A O 1
ATOM 2125 N N . GLY A 1 274 ? -18.922 -3.010 17.311 1.00 94.06 274 GLY A N 1
ATOM 2126 C CA . GLY A 1 274 ? -19.671 -3.064 18.557 1.00 94.06 274 GLY A CA 1
ATOM 2127 C C . GLY A 1 274 ? -21.176 -2.826 18.367 1.00 94.06 274 GLY A C 1
ATOM 2128 O O . GLY A 1 274 ? -21.635 -2.314 17.333 1.00 94.06 274 GLY A O 1
ATOM 2129 N N . PRO A 1 275 ? -21.987 -3.195 19.369 1.00 94.00 275 PRO A N 1
ATOM 2130 C CA . PRO A 1 275 ? -23.438 -3.170 19.252 1.00 94.00 275 PRO A CA 1
ATOM 2131 C C . PRO A 1 275 ? -23.988 -1.740 19.175 1.00 94.00 275 PRO A C 1
ATOM 2133 O O . PRO A 1 275 ? -23.446 -0.805 19.757 1.00 94.00 275 PRO A O 1
ATOM 2136 N N . GLN A 1 276 ? -25.101 -1.541 18.462 1.00 91.81 276 GLN A N 1
ATOM 2137 C CA . GLN A 1 276 ? -25.710 -0.207 18.290 1.00 91.81 276 GLN A CA 1
ATOM 2138 C C . GLN A 1 276 ? -26.211 0.398 19.616 1.00 91.81 276 GLN A C 1
ATOM 2140 O O . GLN A 1 276 ? -26.189 1.618 19.808 1.00 91.81 276 GLN A O 1
ATOM 2145 N N . ASN A 1 277 ? -26.629 -0.463 20.545 1.00 91.12 277 ASN A N 1
ATOM 2146 C CA . ASN A 1 277 ? -27.082 -0.127 21.894 1.00 91.12 277 ASN A CA 1
ATOM 2147 C C . ASN A 1 277 ? -25.960 -0.189 22.948 1.00 91.12 277 ASN A C 1
ATOM 2149 O O . ASN A 1 277 ? -26.259 -0.297 24.134 1.00 91.12 277 ASN A O 1
ATOM 2153 N N . ALA A 1 278 ? -24.692 -0.136 22.526 1.00 92.25 278 ALA A N 1
ATOM 2154 C CA . ALA A 1 278 ? -23.555 0.032 23.425 1.00 92.25 278 ALA A CA 1
ATOM 2155 C C . ALA A 1 278 ? -23.759 1.232 24.360 1.00 92.25 278 ALA A C 1
ATOM 2157 O O . ALA A 1 278 ? -24.197 2.300 23.916 1.00 92.25 278 ALA A O 1
ATOM 2158 N N . VAL A 1 279 ? -23.440 1.028 25.640 1.00 91.00 279 VAL A N 1
ATOM 2159 C CA . VAL A 1 279 ? -23.492 2.072 26.671 1.00 91.00 279 VAL A CA 1
ATOM 2160 C C . VAL A 1 279 ? -22.416 3.106 26.394 1.00 91.00 279 VAL A C 1
ATOM 2162 O O . VAL A 1 279 ? -22.695 4.296 26.472 1.00 91.00 279 VAL A O 1
ATOM 2165 N N . GLU A 1 280 ? -21.224 2.637 26.018 1.00 92.50 280 GLU A N 1
ATOM 2166 C CA . GLU A 1 280 ? -20.094 3.501 25.731 1.00 92.50 280 GLU A CA 1
ATOM 2167 C C . GLU A 1 280 ? -19.888 3.681 24.226 1.00 92.50 280 GLU A C 1
ATOM 2169 O O . GLU A 1 280 ? -19.865 2.704 23.468 1.00 92.50 280 GLU A O 1
ATOM 2174 N N . ARG A 1 281 ? -19.699 4.926 23.776 1.00 95.38 281 ARG A N 1
ATOM 2175 C CA . ARG A 1 281 ? -19.419 5.241 22.364 1.00 95.38 281 ARG A CA 1
ATOM 2176 C C . ARG A 1 281 ? -18.160 6.076 22.203 1.00 95.38 281 ARG A C 1
ATOM 2178 O O . ARG A 1 281 ? -17.966 7.098 22.850 1.00 95.38 281 ARG A O 1
ATOM 2185 N N . LYS A 1 282 ? -17.303 5.665 21.281 1.00 95.44 282 LYS A N 1
ATOM 2186 C CA . LYS A 1 282 ? -16.073 6.380 20.943 1.00 95.44 282 LYS A CA 1
ATOM 2187 C C . LYS A 1 282 ? -16.038 6.638 19.449 1.00 95.44 282 LYS A C 1
ATOM 2189 O O . LYS A 1 282 ? -16.538 5.830 18.662 1.00 95.44 282 LYS A O 1
ATOM 2194 N N . TYR A 1 283 ? -15.440 7.756 19.062 1.00 95.69 283 TYR A N 1
ATOM 2195 C CA . TYR A 1 283 ? -15.365 8.167 17.667 1.00 95.69 283 TYR A CA 1
ATOM 2196 C C . TYR A 1 283 ? -13.914 8.320 17.229 1.00 95.69 283 TYR A C 1
ATOM 2198 O O . TYR A 1 283 ? -13.100 8.896 17.943 1.00 95.69 283 TYR A O 1
ATOM 2206 N N . LEU A 1 284 ? -13.612 7.837 16.031 1.00 95.81 284 LEU A N 1
ATOM 2207 C CA . LEU A 1 284 ? -12.387 8.118 15.296 1.00 95.81 284 LEU A CA 1
ATOM 2208 C C . LEU A 1 284 ? -12.755 8.970 14.090 1.00 95.81 284 LEU A C 1
ATOM 2210 O O . LEU A 1 284 ? -13.352 8.479 13.132 1.00 95.81 284 LEU A O 1
ATOM 2214 N N . VAL A 1 285 ? -12.418 10.251 14.137 1.00 94.75 285 VAL A N 1
ATOM 2215 C CA . VAL A 1 285 ? -12.654 11.176 13.031 1.00 94.75 285 VAL A CA 1
ATOM 2216 C C . VAL A 1 285 ? -11.455 11.139 12.094 1.00 94.75 285 VAL A C 1
ATOM 2218 O O . VAL A 1 285 ? -10.325 11.354 12.522 1.00 94.75 285 VAL A O 1
ATOM 2221 N N . LYS A 1 286 ? -11.709 10.846 10.820 1.00 93.06 286 LYS A N 1
ATOM 2222 C CA . LYS A 1 286 ? -10.724 10.811 9.742 1.00 93.06 286 LYS A CA 1
ATOM 2223 C C . LYS A 1 286 ? -10.735 12.132 8.979 1.00 93.06 286 LYS A C 1
ATOM 2225 O O . LYS A 1 286 ? -11.767 12.489 8.409 1.00 93.06 286 LYS A O 1
ATOM 2230 N N . THR A 1 287 ? -9.579 12.785 8.897 1.00 90.50 287 THR A N 1
ATOM 2231 C CA . THR A 1 287 ? -9.347 13.972 8.060 1.00 90.50 287 THR A CA 1
ATOM 2232 C C . THR A 1 287 ? -8.142 13.697 7.167 1.00 90.50 287 THR A C 1
ATOM 2234 O O . THR A 1 287 ? -6.993 13.672 7.614 1.00 90.50 287 THR A O 1
ATOM 2237 N N . GLY A 1 288 ? -8.402 13.413 5.889 1.00 86.50 288 GLY A N 1
ATOM 2238 C CA . GLY A 1 288 ? -7.380 12.879 4.985 1.00 86.50 288 GLY A CA 1
ATOM 2239 C C . GLY A 1 288 ? -6.867 11.508 5.451 1.00 86.50 288 GLY A C 1
ATOM 2240 O O . GLY A 1 288 ? -7.630 10.544 5.490 1.00 86.50 288 GLY A O 1
ATOM 2241 N N . ASP A 1 289 ? -5.580 11.428 5.799 1.00 82.12 289 ASP A N 1
ATOM 2242 C CA . ASP A 1 289 ? -4.896 10.204 6.261 1.00 82.12 289 ASP A CA 1
ATOM 2243 C C . ASP A 1 289 ? -4.637 10.187 7.787 1.00 82.12 289 ASP A C 1
ATOM 2245 O O . ASP A 1 289 ? -4.014 9.251 8.295 1.00 82.12 289 ASP A O 1
ATOM 2249 N N . ILE A 1 290 ? -5.114 11.205 8.516 1.00 89.00 290 ILE A N 1
ATOM 2250 C CA . ILE A 1 290 ? -4.922 11.370 9.964 1.00 89.00 290 ILE A CA 1
ATOM 2251 C C . ILE A 1 290 ? -6.237 11.072 10.691 1.00 89.00 290 ILE A C 1
ATOM 2253 O O . ILE A 1 290 ? -7.324 11.380 10.194 1.00 89.00 290 ILE A O 1
ATOM 2257 N N . TYR A 1 291 ? -6.122 10.478 11.875 1.00 91.81 291 TYR A N 1
ATOM 2258 C CA . TYR A 1 291 ? -7.227 10.153 12.765 1.00 91.81 291 TYR A CA 1
ATOM 2259 C C . TYR A 1 291 ? -7.134 10.940 14.066 1.00 91.81 291 TYR A C 1
ATOM 2261 O O . TYR A 1 291 ? -6.046 11.131 14.610 1.00 91.81 291 TYR A O 1
ATOM 2269 N N . GLN A 1 292 ? -8.289 11.332 14.588 1.00 93.50 292 GLN A N 1
ATOM 2270 C CA . GLN A 1 292 ? -8.423 11.911 15.916 1.00 93.50 292 GLN A CA 1
ATOM 2271 C C . GLN A 1 292 ? -9.522 11.186 16.694 1.00 93.50 292 GLN A C 1
ATOM 2273 O O . GLN A 1 292 ? -10.610 10.935 16.174 1.00 93.50 292 GLN A O 1
ATOM 2278 N N . ALA A 1 293 ? -9.220 10.826 17.935 1.00 94.56 293 ALA A N 1
ATOM 2279 C CA . ALA A 1 293 ? -10.111 10.134 18.847 1.00 94.56 293 ALA A CA 1
ATOM 2280 C C . ALA A 1 293 ? -10.962 11.127 19.642 1.00 94.56 293 ALA A C 1
ATOM 2282 O O . ALA A 1 293 ? -10.460 12.139 20.129 1.00 94.56 293 ALA A O 1
ATOM 2283 N N . PHE A 1 294 ? -12.242 10.806 19.809 1.00 94.69 294 PHE A N 1
ATOM 2284 C CA . PHE A 1 294 ? -13.199 11.584 20.586 1.00 94.69 294 PHE A CA 1
ATOM 2285 C C . PHE A 1 294 ? -14.054 10.685 21.476 1.00 94.69 294 PHE A C 1
ATOM 2287 O O . PHE A 1 294 ? -14.336 9.526 21.145 1.00 94.69 294 PHE A O 1
ATOM 2294 N N . ASP A 1 295 ? -14.498 11.241 22.598 1.00 93.25 295 ASP A N 1
ATOM 2295 C CA . ASP A 1 295 ? -15.486 10.614 23.469 1.00 93.25 295 ASP A CA 1
ATOM 2296 C C . ASP A 1 295 ? -16.939 10.915 23.047 1.00 93.25 295 ASP A C 1
ATOM 2298 O O . ASP A 1 295 ? -17.213 11.593 22.056 1.00 93.25 295 ASP A O 1
ATOM 2302 N N . GLU A 1 296 ? -17.892 10.413 23.832 1.00 89.81 296 GLU A N 1
ATOM 2303 C CA . GLU A 1 296 ? -19.339 10.593 23.640 1.00 89.81 296 GLU A CA 1
ATOM 2304 C C . GLU A 1 296 ? -19.793 12.049 23.659 1.00 89.81 296 GLU A C 1
ATOM 2306 O O . GLU A 1 296 ? -20.822 12.386 23.073 1.00 89.81 296 GLU A O 1
ATOM 2311 N N . ARG A 1 297 ? -19.035 12.904 24.351 1.00 88.81 297 ARG A N 1
ATOM 2312 C CA . ARG A 1 297 ? -19.311 14.331 24.517 1.00 88.81 297 ARG A CA 1
ATOM 2313 C C . ARG A 1 297 ? -18.653 15.162 23.415 1.00 88.81 297 ARG A C 1
ATOM 2315 O O . ARG A 1 297 ? -18.807 16.381 23.414 1.00 88.81 297 ARG A O 1
ATOM 2322 N N . GLY A 1 298 ? -17.932 14.525 22.489 1.00 86.06 298 GLY A N 1
ATOM 2323 C CA . GLY A 1 298 ? -17.180 15.196 21.435 1.00 86.06 298 GLY A CA 1
ATOM 2324 C C . GLY A 1 298 ? -15.905 15.872 21.940 1.00 86.06 298 GLY A C 1
ATOM 2325 O O . GLY A 1 298 ? -15.396 16.768 21.269 1.00 86.06 298 GLY A O 1
ATOM 2326 N N . GLN A 1 299 ? -15.381 15.472 23.103 1.00 89.44 299 GLN A N 1
ATOM 2327 C CA . GLN A 1 299 ? -14.080 15.934 23.585 1.00 89.44 299 GLN A CA 1
ATOM 2328 C C . GLN A 1 299 ? -12.964 15.123 22.931 1.00 89.44 299 GLN A C 1
ATOM 2330 O O . GLN A 1 299 ? -13.037 13.896 22.858 1.00 89.44 299 GLN A O 1
ATOM 2335 N N . SER A 1 300 ? -11.934 15.815 22.442 1.00 90.69 300 SER A N 1
ATOM 2336 C CA . SER A 1 300 ? -10.768 15.182 21.830 1.00 90.69 300 SER A CA 1
ATOM 2337 C C . SER A 1 300 ? -9.957 14.424 22.879 1.00 90.69 300 SER A C 1
ATOM 2339 O O . SER A 1 300 ? -9.527 15.012 23.871 1.00 90.69 300 SER A O 1
ATOM 2341 N N . LEU A 1 301 ? -9.713 13.142 22.626 1.00 87.00 301 LEU A N 1
ATOM 2342 C CA . LEU A 1 301 ? -8.909 12.258 23.470 1.00 87.00 301 LEU A CA 1
ATOM 2343 C C . LEU A 1 301 ? -7.426 12.272 23.080 1.00 87.00 301 LEU A C 1
ATOM 2345 O O . LEU A 1 301 ? -6.578 11.922 23.893 1.00 87.00 301 LEU A O 1
ATOM 2349 N N . ASN A 1 302 ? -7.099 12.712 21.861 1.00 82.75 302 ASN A N 1
ATOM 2350 C CA . ASN A 1 302 ? -5.725 12.933 21.425 1.00 82.75 302 ASN A CA 1
ATOM 2351 C C . ASN A 1 302 ? -5.563 14.220 20.602 1.00 82.75 302 ASN A C 1
ATOM 2353 O O . ASN A 1 302 ? -6.510 14.761 20.020 1.00 82.75 302 ASN A O 1
ATOM 2357 N N . SER A 1 303 ? -4.320 14.696 20.560 1.00 76.62 303 SER A N 1
ATOM 2358 C CA . SER A 1 303 ? -3.889 15.768 19.666 1.00 76.62 303 SER A CA 1
ATOM 2359 C C . SER A 1 303 ? -3.537 15.197 18.296 1.00 76.62 303 SER A C 1
ATOM 2361 O O . SER A 1 303 ? -3.024 14.083 18.195 1.00 76.62 303 SER A O 1
ATOM 2363 N N . LEU A 1 304 ? -3.777 15.974 17.239 1.00 72.06 304 LEU A N 1
ATOM 2364 C CA . LEU A 1 304 ? -3.335 15.618 15.893 1.00 72.06 304 LEU A CA 1
ATOM 2365 C C . LEU A 1 304 ? -1.805 15.556 15.859 1.00 72.06 304 LEU A C 1
ATOM 2367 O O . LEU A 1 304 ? -1.132 16.543 16.163 1.00 72.06 304 LEU A O 1
ATOM 2371 N N . THR A 1 305 ? -1.257 14.410 15.469 1.00 65.12 305 THR A N 1
ATOM 2372 C CA . THR A 1 305 ? 0.165 14.282 15.165 1.00 65.12 305 THR A CA 1
ATOM 2373 C C . THR A 1 305 ? 0.421 14.825 13.751 1.00 65.12 305 THR A C 1
ATOM 2375 O O . THR A 1 305 ? -0.252 14.405 12.809 1.00 65.12 305 THR A O 1
ATOM 2378 N N . PRO A 1 306 ? 1.360 15.778 13.564 1.00 57.47 306 PRO A N 1
ATOM 2379 C CA . PRO A 1 306 ? 1.642 16.363 12.247 1.00 57.47 306 PRO A CA 1
ATOM 2380 C C . PRO A 1 306 ? 2.194 15.364 11.221 1.00 57.47 306 PRO A C 1
ATOM 2382 O O . PRO A 1 306 ? 2.148 15.630 10.018 1.00 57.47 306 PRO A O 1
ATOM 2385 N N . ASP A 1 307 ? 2.725 14.229 11.686 1.00 57.00 307 ASP A N 1
ATOM 2386 C CA . ASP A 1 307 ? 3.536 13.325 10.884 1.00 57.00 307 ASP A CA 1
ATOM 2387 C C . ASP A 1 307 ? 2.956 11.902 10.869 1.00 57.00 307 ASP A C 1
ATOM 2389 O O . ASP A 1 307 ? 3.176 11.092 11.766 1.00 57.00 307 ASP A O 1
ATOM 2393 N N . GLY A 1 308 ? 2.258 11.571 9.781 1.00 63.72 308 GLY A N 1
ATOM 2394 C CA . GLY A 1 308 ? 1.980 10.190 9.386 1.00 63.72 308 GLY A CA 1
ATOM 2395 C C . GLY A 1 308 ? 0.585 9.653 9.711 1.00 63.72 308 GLY A C 1
ATOM 2396 O O . GLY A 1 308 ? -0.318 10.355 10.152 1.00 63.72 308 GLY A O 1
ATOM 2397 N N . ARG A 1 309 ? 0.403 8.363 9.407 1.00 76.62 309 ARG A N 1
ATOM 2398 C CA . ARG A 1 309 ? -0.841 7.627 9.654 1.00 76.62 309 ARG A CA 1
ATOM 2399 C C . ARG A 1 309 ? -0.845 7.113 11.087 1.00 76.62 309 ARG A C 1
ATOM 2401 O O . ARG A 1 309 ? -0.140 6.155 11.390 1.00 76.62 309 ARG A O 1
ATOM 2408 N N . ASN A 1 310 ? -1.679 7.705 11.930 1.00 88.00 310 ASN A N 1
ATOM 2409 C CA . ASN A 1 310 ? -1.776 7.431 13.367 1.00 88.00 310 ASN A CA 1
ATOM 2410 C C . ASN A 1 310 ? -3.002 6.565 13.734 1.00 88.00 310 ASN A C 1
ATOM 2412 O O . ASN A 1 310 ? -3.573 6.695 14.812 1.00 88.00 310 ASN A O 1
ATOM 2416 N N . PHE A 1 311 ? -3.457 5.693 12.827 1.00 91.50 311 PHE A N 1
ATOM 2417 C CA . PHE A 1 311 ? -4.699 4.929 13.005 1.00 91.50 311 PHE A CA 1
ATOM 2418 C C . PHE A 1 311 ? -4.707 4.061 14.278 1.00 91.50 311 PHE A C 1
ATOM 2420 O O . PHE A 1 311 ? -5.657 4.122 15.054 1.00 91.50 311 PHE A O 1
ATOM 2427 N N . PHE A 1 312 ? -3.649 3.274 14.514 1.00 92.81 312 PHE A N 1
ATOM 2428 C CA . PHE A 1 312 ? -3.563 2.397 15.691 1.00 92.81 312 PHE A CA 1
ATOM 2429 C C . PHE A 1 312 ? -3.367 3.180 16.992 1.00 92.81 312 PHE A C 1
ATOM 2431 O O . PHE A 1 312 ? -4.005 2.858 17.989 1.00 92.81 312 PHE A O 1
ATOM 2438 N N . GLU A 1 313 ? -2.559 4.241 16.962 1.00 92.38 313 GLU A N 1
ATOM 2439 C CA . GLU A 1 313 ? -2.394 5.169 18.084 1.00 92.38 313 GLU A CA 1
ATOM 2440 C C . GLU A 1 313 ? -3.745 5.781 18.485 1.00 92.38 313 GLU A C 1
ATOM 2442 O O . GLU A 1 313 ? -4.146 5.717 19.644 1.00 92.38 313 GLU A O 1
ATOM 2447 N N . SER A 1 314 ? -4.505 6.293 17.513 1.00 93.38 314 SER A N 1
ATOM 2448 C CA . SER A 1 314 ? -5.830 6.867 17.756 1.00 93.38 314 SER A CA 1
ATOM 2449 C C . SER A 1 314 ? -6.831 5.836 18.285 1.00 93.38 314 SER A C 1
ATOM 2451 O O . SER A 1 314 ? -7.640 6.178 19.145 1.00 93.38 314 SER A O 1
ATOM 2453 N N . ILE A 1 315 ? -6.764 4.567 17.855 1.00 94.75 315 ILE A N 1
ATOM 2454 C CA . ILE A 1 315 ? -7.550 3.490 18.483 1.00 94.75 315 ILE A CA 1
ATOM 2455 C C . ILE A 1 315 ? -7.170 3.357 19.960 1.00 94.75 315 ILE A C 1
ATOM 2457 O O . ILE A 1 315 ? -8.058 3.388 20.808 1.00 94.75 315 ILE A O 1
ATOM 2461 N N . MET A 1 316 ? -5.880 3.247 20.285 1.00 94.50 316 MET A N 1
ATOM 2462 C CA . MET A 1 316 ? -5.427 3.086 21.672 1.00 94.50 316 MET A CA 1
ATOM 2463 C C . MET A 1 316 ? -5.864 4.248 22.573 1.00 94.50 316 MET A C 1
ATOM 2465 O O . MET A 1 316 ? -6.234 4.017 23.723 1.00 94.50 316 MET A O 1
ATOM 2469 N N . GLN A 1 317 ? -5.886 5.471 22.038 1.00 92.88 317 GLN A N 1
ATOM 2470 C CA . GLN A 1 317 ? -6.381 6.669 22.729 1.00 92.88 317 GLN A CA 1
ATOM 2471 C C . GLN A 1 317 ? -7.910 6.668 22.898 1.00 92.88 317 GLN A C 1
ATOM 2473 O O . GLN A 1 317 ? -8.432 7.166 23.893 1.00 92.88 317 GLN A O 1
ATOM 2478 N N . ALA A 1 318 ? -8.649 6.107 21.936 1.00 93.94 318 ALA A N 1
ATOM 2479 C CA . ALA A 1 318 ? -10.106 6.019 21.994 1.00 93.94 318 ALA A CA 1
ATOM 2480 C C . ALA A 1 318 ? -10.599 4.960 22.994 1.00 93.94 318 ALA A C 1
ATOM 2482 O O . ALA A 1 318 ? -11.663 5.130 23.594 1.00 93.94 318 ALA A O 1
ATOM 2483 N N . LEU A 1 319 ? -9.857 3.859 23.160 1.00 93.81 319 LEU A N 1
ATOM 2484 C CA . LEU A 1 319 ? -10.252 2.752 24.030 1.00 93.81 319 LEU A CA 1
ATOM 2485 C C . LEU A 1 319 ? -10.222 3.163 25.513 1.00 93.81 319 LEU A C 1
ATOM 2487 O O . LEU A 1 319 ? -9.189 3.645 25.972 1.00 93.81 319 LEU A O 1
ATOM 2491 N N . PRO A 1 320 ? -11.293 2.916 26.291 1.00 93.38 320 PRO A N 1
ATOM 2492 C CA . PRO A 1 320 ? -11.275 3.082 27.745 1.00 93.38 320 PRO A CA 1
ATOM 2493 C C . PRO A 1 320 ? -10.212 2.210 28.431 1.00 93.38 320 PRO A C 1
ATOM 2495 O O . PRO A 1 320 ? -9.872 1.129 27.944 1.00 93.38 320 PRO A O 1
ATOM 2498 N N . ASP A 1 321 ? -9.750 2.623 29.611 1.00 93.19 321 ASP A N 1
ATOM 2499 C CA . ASP A 1 321 ? -8.715 1.912 30.379 1.00 93.19 321 ASP A CA 1
ATOM 2500 C C . ASP A 1 321 ? -9.084 0.447 30.659 1.00 93.19 321 ASP A C 1
ATOM 2502 O O . ASP A 1 321 ? -8.262 -0.453 30.479 1.00 93.19 321 ASP A O 1
ATOM 2506 N N . GLN A 1 322 ? -10.342 0.187 31.026 1.00 92.38 322 GLN A N 1
ATOM 2507 C CA . GLN A 1 322 ? -10.835 -1.170 31.276 1.00 92.38 322 GLN A CA 1
ATOM 2508 C C . GLN A 1 322 ? -10.842 -2.030 30.000 1.00 92.38 322 GLN A C 1
ATOM 2510 O O . GLN A 1 322 ? -10.522 -3.220 30.052 1.00 92.38 322 GLN A O 1
ATOM 2515 N N . ALA A 1 323 ? -11.165 -1.438 28.845 1.00 93.44 323 ALA A N 1
ATOM 2516 C CA . ALA A 1 323 ? -11.123 -2.121 27.552 1.00 93.44 323 ALA A CA 1
ATOM 2517 C C . ALA A 1 323 ? -9.682 -2.502 27.186 1.00 93.44 323 ALA A C 1
ATOM 2519 O O . ALA A 1 323 ? -9.408 -3.645 26.823 1.00 93.44 323 ALA A O 1
ATOM 2520 N N . ARG A 1 324 ? -8.747 -1.561 27.363 1.00 95.25 324 ARG A N 1
ATOM 2521 C CA . ARG A 1 324 ? -7.308 -1.767 27.155 1.00 95.25 324 ARG A CA 1
ATOM 2522 C C . ARG A 1 324 ? -6.744 -2.882 28.035 1.00 95.25 324 ARG A C 1
ATOM 2524 O O . ARG A 1 324 ? -6.063 -3.775 27.534 1.00 95.25 324 ARG A O 1
ATOM 2531 N N . GLN A 1 325 ? -7.081 -2.886 29.324 1.00 94.62 325 GLN A N 1
ATOM 2532 C CA . GLN A 1 325 ? -6.691 -3.956 30.250 1.00 94.62 325 GLN A CA 1
ATOM 2533 C C . GLN A 1 325 ? -7.264 -5.319 29.837 1.00 94.62 325 GLN A C 1
ATOM 2535 O O . GLN A 1 325 ? -6.536 -6.309 29.843 1.00 94.62 325 GLN A O 1
ATOM 2540 N N . SER A 1 326 ? -8.535 -5.368 29.425 1.00 94.62 326 SER A N 1
ATOM 2541 C CA . SER A 1 326 ? -9.203 -6.612 29.009 1.00 94.62 326 SER A CA 1
ATOM 2542 C C . SER A 1 326 ? -8.597 -7.209 27.734 1.00 94.62 326 SER A C 1
ATOM 2544 O O . SER A 1 326 ? -8.514 -8.428 27.609 1.00 94.62 326 SER A O 1
ATOM 2546 N N . LEU A 1 327 ? -8.113 -6.359 26.821 1.00 93.56 327 LEU A N 1
ATOM 2547 C CA . LEU A 1 327 ? -7.385 -6.751 25.607 1.00 93.56 327 LEU A CA 1
ATOM 2548 C C . LEU A 1 327 ? -5.909 -7.120 25.867 1.00 93.56 327 LEU A C 1
ATOM 2550 O O . LEU A 1 327 ? -5.208 -7.521 24.938 1.00 93.56 327 LEU A O 1
ATOM 2554 N N . GLY A 1 328 ? -5.417 -6.975 27.104 1.00 94.06 328 GLY A N 1
ATOM 2555 C CA . GLY A 1 328 ? -4.014 -7.218 27.457 1.00 94.06 328 GLY A CA 1
ATOM 2556 C C . GLY A 1 328 ? -3.043 -6.124 26.989 1.00 94.06 328 GLY A C 1
ATOM 2557 O O . GLY A 1 328 ? -1.845 -6.380 26.880 1.00 94.06 328 GLY A O 1
ATOM 2558 N N . LEU A 1 329 ? -3.546 -4.916 26.713 1.00 94.12 329 LEU A N 1
ATOM 2559 C CA . LEU A 1 329 ? -2.796 -3.764 26.197 1.00 94.12 329 LEU A CA 1
ATOM 2560 C C . LEU A 1 329 ? -3.017 -2.526 27.091 1.00 94.12 329 LEU A C 1
ATOM 2562 O O . LEU A 1 329 ? -3.643 -1.561 26.653 1.00 94.12 329 LEU A O 1
ATOM 2566 N N . PRO A 1 330 ? -2.584 -2.540 28.367 1.00 92.31 330 PRO A N 1
ATOM 2567 C CA . PRO A 1 330 ? -2.951 -1.516 29.351 1.00 92.31 330 PRO A CA 1
ATOM 2568 C C . PRO A 1 330 ? -2.474 -0.095 29.002 1.00 92.31 330 PRO A C 1
ATOM 2570 O O . PRO A 1 330 ? -3.168 0.878 29.320 1.00 92.31 330 PRO A O 1
ATOM 2573 N N . SER A 1 331 ? -1.312 0.043 28.357 1.00 91.62 331 SER A N 1
ATOM 2574 C CA . SER A 1 331 ? -0.725 1.344 28.019 1.00 91.62 331 SER A CA 1
ATOM 2575 C C . SER A 1 331 ? -1.156 1.814 26.634 1.00 91.62 331 SER A C 1
ATOM 2577 O O . SER A 1 331 ? -1.187 1.050 25.674 1.00 91.62 331 SER A O 1
ATOM 2579 N N . VAL A 1 332 ? -1.418 3.114 26.518 1.00 89.75 332 VAL A N 1
ATOM 2580 C CA . VAL A 1 332 ? -1.828 3.763 25.267 1.00 89.75 332 VAL A CA 1
ATOM 2581 C C . VAL A 1 332 ? -0.720 3.745 24.201 1.00 89.75 332 VAL A C 1
ATOM 2583 O O . VAL A 1 332 ? -1.004 3.790 23.011 1.00 89.75 332 VAL A O 1
ATOM 2586 N N . THR A 1 333 ? 0.540 3.606 24.619 1.00 89.50 333 THR A N 1
ATOM 2587 C CA . THR A 1 333 ? 1.717 3.530 23.735 1.00 89.50 333 THR A CA 1
ATOM 2588 C C . THR A 1 333 ? 1.951 2.139 23.134 1.00 89.50 333 THR A C 1
ATOM 2590 O O . THR A 1 333 ? 3.000 1.909 22.543 1.00 89.50 333 THR A O 1
ATOM 2593 N N . GLN A 1 334 ? 1.045 1.179 23.357 1.00 92.31 334 GLN A N 1
ATOM 2594 C CA . GLN A 1 334 ? 1.155 -0.195 22.840 1.00 92.31 334 GLN A CA 1
ATOM 2595 C C . GLN A 1 334 ? 0.446 -0.365 21.484 1.00 92.31 334 GLN A C 1
ATOM 2597 O O . GLN A 1 334 ? -0.156 -1.402 21.185 1.00 92.31 334 GLN A O 1
ATOM 2602 N N . ASP A 1 335 ? 0.469 0.679 20.655 1.00 92.12 335 ASP A N 1
ATOM 2603 C CA . ASP A 1 335 ? -0.148 0.696 19.328 1.00 92.12 335 ASP A CA 1
ATOM 2604 C C . ASP A 1 335 ? 0.543 -0.279 18.358 1.00 92.12 335 ASP A C 1
ATOM 2606 O O . ASP A 1 335 ? -0.124 -0.908 17.530 1.00 92.12 335 ASP A O 1
ATOM 2610 N N . ALA A 1 336 ? 1.854 -0.493 18.511 1.00 92.38 336 ALA A N 1
ATOM 2611 C CA . ALA A 1 336 ? 2.609 -1.472 17.732 1.00 92.38 336 ALA A CA 1
ATOM 2612 C C . ALA A 1 336 ? 2.206 -2.923 18.064 1.00 92.38 336 ALA A C 1
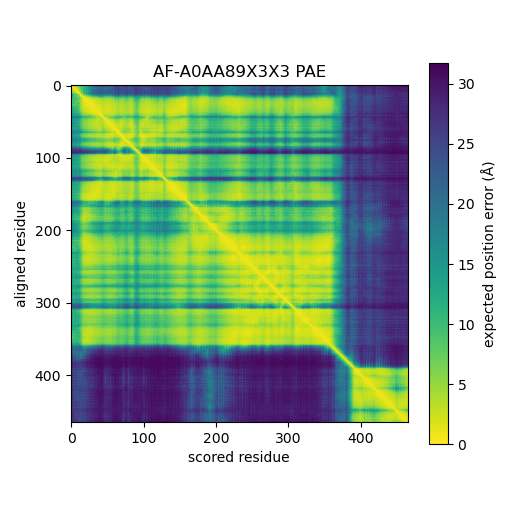ATOM 2614 O O . ALA A 1 336 ? 2.076 -3.760 17.163 1.00 92.38 336 ALA A O 1
ATOM 2615 N N . GLU A 1 337 ? 1.983 -3.244 19.340 1.00 94.94 337 GLU A N 1
ATOM 2616 C CA . GLU A 1 337 ? 1.493 -4.550 19.787 1.00 94.94 337 GLU A CA 1
ATOM 2617 C C . GLU A 1 337 ? 0.062 -4.795 19.305 1.00 94.94 337 GLU A C 1
ATOM 2619 O O . GLU A 1 337 ? -0.228 -5.881 18.788 1.00 94.94 337 GLU A O 1
ATOM 2624 N N . LEU A 1 338 ? -0.801 -3.773 19.385 1.00 95.25 338 LEU A N 1
ATOM 2625 C CA . LEU A 1 338 ? -2.147 -3.819 18.815 1.00 95.25 338 LEU A CA 1
ATOM 2626 C C . LEU A 1 338 ? -2.088 -4.122 17.313 1.00 95.25 338 LEU A C 1
ATOM 2628 O O . LEU A 1 338 ? -2.717 -5.073 16.842 1.00 95.25 338 LEU A O 1
ATOM 2632 N N . GLN A 1 339 ? -1.293 -3.359 16.559 1.00 95.19 339 GLN A N 1
ATOM 2633 C CA . GLN A 1 339 ? -1.105 -3.565 15.125 1.00 95.19 339 GLN A CA 1
ATOM 2634 C C . GLN A 1 339 ? -0.690 -5.011 14.817 1.00 95.19 339 GLN A C 1
ATOM 2636 O O . GLN A 1 339 ? -1.248 -5.643 13.914 1.00 95.19 339 GLN A O 1
ATOM 2641 N N . GLN A 1 340 ? 0.270 -5.561 15.566 1.00 95.00 340 GLN A N 1
ATOM 2642 C CA . GLN A 1 340 ? 0.720 -6.941 15.382 1.00 95.00 340 GLN A CA 1
ATOM 2643 C C . GLN A 1 340 ? -0.376 -7.964 15.697 1.00 95.00 340 GLN A C 1
ATOM 2645 O O . GLN A 1 340 ? -0.519 -8.934 14.946 1.00 95.00 340 GLN A O 1
ATOM 2650 N N . ALA A 1 341 ? -1.151 -7.766 16.767 1.00 95.62 341 ALA A N 1
ATOM 2651 C CA . ALA A 1 341 ? -2.255 -8.649 17.135 1.00 95.62 341 ALA A CA 1
ATOM 2652 C C . ALA A 1 341 ? -3.334 -8.683 16.040 1.00 95.62 341 ALA A C 1
ATOM 2654 O O . ALA A 1 341 ? -3.730 -9.763 15.591 1.00 95.62 341 ALA A O 1
ATOM 2655 N N . LEU A 1 342 ? -3.727 -7.512 15.532 1.00 96.56 342 LEU A N 1
ATOM 2656 C CA . LEU A 1 342 ? -4.714 -7.382 14.458 1.00 96.56 342 LEU A CA 1
ATOM 2657 C C . LEU A 1 342 ? -4.208 -7.982 13.141 1.00 96.56 342 LEU A C 1
ATOM 2659 O O . LEU A 1 342 ? -4.931 -8.724 12.474 1.00 96.56 342 LEU A O 1
ATOM 2663 N N . ALA A 1 343 ? -2.943 -7.738 12.786 1.00 95.06 343 ALA A N 1
ATOM 2664 C CA . ALA A 1 343 ? -2.339 -8.318 11.589 1.00 95.06 343 ALA A CA 1
ATOM 2665 C C . ALA A 1 343 ? -2.262 -9.855 11.663 1.00 95.06 343 ALA A C 1
ATOM 2667 O O . ALA A 1 343 ? -2.538 -10.542 10.672 1.00 95.06 343 ALA A O 1
ATOM 2668 N N . ARG A 1 344 ? -1.940 -10.412 12.842 1.00 95.12 344 ARG A N 1
ATOM 2669 C CA . ARG A 1 344 ? -1.958 -11.865 13.085 1.00 95.12 344 ARG A CA 1
ATOM 2670 C C . ARG A 1 344 ? -3.370 -12.427 12.940 1.00 95.12 344 ARG A C 1
ATOM 2672 O O . ARG A 1 344 ? -3.539 -13.391 12.196 1.00 95.12 344 ARG A O 1
ATOM 2679 N N . TYR A 1 345 ? -4.366 -11.804 13.573 1.00 95.31 345 TYR A N 1
ATOM 2680 C CA . TYR A 1 345 ? -5.764 -12.236 13.485 1.00 95.31 345 TYR A CA 1
ATOM 2681 C C . TYR A 1 345 ? -6.275 -12.238 12.037 1.00 95.31 345 TYR A C 1
ATOM 2683 O O . TYR A 1 345 ? -6.804 -13.245 11.562 1.00 95.31 345 TYR A O 1
ATOM 2691 N N . ALA A 1 346 ? -6.048 -11.150 11.296 1.00 95.06 346 ALA A N 1
ATOM 2692 C CA . ALA A 1 346 ? -6.461 -11.040 9.898 1.00 95.06 346 ALA A CA 1
ATOM 2693 C C . ALA A 1 346 ? -5.750 -12.061 8.988 1.00 95.06 346 ALA A C 1
ATOM 2695 O O . ALA A 1 346 ? -6.323 -12.556 8.012 1.00 95.06 346 ALA A O 1
ATOM 2696 N N . THR A 1 347 ? -4.498 -12.405 9.308 1.00 92.38 347 THR A N 1
ATOM 2697 C CA . THR A 1 347 ? -3.720 -13.408 8.568 1.00 92.38 347 THR A CA 1
ATOM 2698 C C . THR A 1 347 ? -4.223 -14.829 8.808 1.00 92.38 347 THR A C 1
ATOM 2700 O O . THR A 1 347 ? -4.213 -15.628 7.868 1.00 92.38 347 THR A O 1
ATOM 2703 N N . THR A 1 348 ? -4.677 -15.152 10.021 1.00 92.94 348 THR A N 1
ATOM 2704 C CA . THR A 1 348 ? -5.221 -16.477 10.354 1.00 92.94 348 THR A CA 1
ATOM 2705 C C . THR A 1 348 ? -6.673 -16.641 9.896 1.00 92.94 348 THR A C 1
ATOM 2707 O O . THR A 1 348 ? -7.028 -17.701 9.388 1.00 92.94 348 THR A O 1
ATOM 2710 N N . HIS A 1 349 ? -7.488 -15.583 9.948 1.00 93.00 349 HIS A N 1
ATOM 2711 C CA . HIS A 1 349 ? -8.924 -15.622 9.629 1.00 93.00 349 HIS A CA 1
ATOM 2712 C C . HIS A 1 349 ? -9.252 -15.038 8.246 1.00 93.00 349 HIS A C 1
ATOM 2714 O O . HIS A 1 349 ? -10.171 -14.232 8.083 1.00 93.00 349 HIS A O 1
ATOM 2720 N N . ARG A 1 350 ? -8.509 -15.447 7.211 1.00 90.06 350 ARG A N 1
ATOM 2721 C CA . ARG A 1 350 ? -8.627 -14.858 5.862 1.00 90.06 350 ARG A CA 1
ATOM 2722 C C . ARG A 1 350 ? -10.025 -14.937 5.252 1.00 90.06 350 ARG A C 1
ATOM 2724 O O . ARG A 1 350 ? -10.393 -14.019 4.525 1.00 90.06 350 ARG A O 1
ATOM 2731 N N . ASP A 1 351 ? -10.787 -15.991 5.526 1.00 88.50 351 ASP A N 1
ATOM 2732 C CA . ASP A 1 351 ? -12.144 -16.140 4.986 1.00 88.50 351 ASP A CA 1
ATOM 2733 C C . ASP A 1 351 ? -13.116 -15.129 5.612 1.00 88.50 351 ASP A C 1
ATOM 2735 O O . ASP A 1 351 ? -13.903 -14.506 4.896 1.00 88.50 351 ASP A O 1
ATOM 2739 N N . ALA A 1 352 ? -12.995 -14.873 6.920 1.00 90.56 352 ALA A N 1
ATOM 2740 C CA . ALA A 1 352 ? -13.737 -13.805 7.591 1.00 90.56 352 ALA A CA 1
ATOM 2741 C C . ALA A 1 352 ? -13.332 -12.426 7.041 1.00 90.56 352 ALA A C 1
ATOM 2743 O O . ALA A 1 352 ? -14.189 -11.611 6.700 1.00 90.56 352 ALA A O 1
ATOM 2744 N N . MET A 1 353 ? -12.028 -12.196 6.840 1.00 93.81 353 MET A N 1
ATOM 2745 C CA . MET A 1 353 ? -11.524 -10.958 6.230 1.00 93.81 353 MET A CA 1
ATOM 2746 C C . MET A 1 353 ? -12.027 -10.769 4.789 1.00 93.81 353 MET A C 1
ATOM 2748 O O . MET A 1 353 ? -12.359 -9.656 4.379 1.00 93.81 353 MET A O 1
ATOM 2752 N N . ALA A 1 354 ? -12.140 -11.846 4.007 1.00 90.88 354 ALA A N 1
ATOM 2753 C CA . ALA A 1 354 ? -12.720 -11.797 2.666 1.00 90.88 354 ALA A CA 1
ATOM 2754 C C . ALA A 1 354 ? -14.203 -11.385 2.701 1.00 90.88 354 ALA A C 1
ATOM 2756 O O . ALA A 1 354 ? -14.639 -10.586 1.862 1.00 90.88 354 ALA A O 1
ATOM 2757 N N . ALA A 1 355 ? -14.962 -11.884 3.683 1.00 91.31 355 ALA A N 1
ATOM 2758 C CA . ALA A 1 355 ? -16.361 -11.517 3.888 1.00 91.31 355 ALA A CA 1
ATOM 2759 C C . ALA A 1 355 ? -16.517 -10.034 4.272 1.00 91.31 355 ALA A C 1
ATOM 2761 O O . ALA A 1 355 ? -17.352 -9.344 3.684 1.00 91.31 355 ALA A O 1
ATOM 2762 N N . ILE A 1 356 ? -15.658 -9.516 5.158 1.00 93.31 356 ILE A N 1
ATOM 2763 C CA . ILE A 1 356 ? -15.623 -8.091 5.546 1.00 93.31 356 ILE A CA 1
ATOM 2764 C C . ILE A 1 356 ? -15.382 -7.185 4.327 1.00 93.31 356 ILE A C 1
ATOM 2766 O O . ILE A 1 356 ? -16.046 -6.162 4.155 1.00 93.31 356 ILE A O 1
ATOM 2770 N N . LEU A 1 357 ? -14.497 -7.588 3.409 1.00 91.31 357 LEU A N 1
ATOM 2771 C CA . LEU A 1 357 ? -14.253 -6.864 2.151 1.00 91.31 357 LEU A CA 1
ATOM 2772 C C . LEU A 1 357 ? -15.361 -7.052 1.098 1.00 91.31 357 LEU A C 1
ATOM 2774 O O . LEU A 1 357 ? -15.209 -6.595 -0.044 1.00 91.31 357 LEU A O 1
ATOM 2778 N N . LYS A 1 358 ? -16.464 -7.722 1.463 1.00 88.25 358 LYS A N 1
ATOM 2779 C CA . LYS A 1 358 ? -17.610 -8.051 0.602 1.00 88.25 358 LYS A CA 1
ATOM 2780 C C . LYS A 1 358 ? -17.173 -8.767 -0.676 1.00 88.25 358 LYS A C 1
ATOM 2782 O O . LYS A 1 358 ? -17.693 -8.518 -1.767 1.00 88.25 358 LYS A O 1
ATOM 2787 N N . GLN A 1 359 ? -16.171 -9.641 -0.562 1.00 83.50 359 GLN A N 1
ATOM 2788 C CA . GLN A 1 359 ? -15.710 -10.423 -1.699 1.00 83.50 359 GLN A CA 1
ATOM 2789 C C . GLN A 1 359 ? -16.773 -11.452 -2.070 1.00 83.50 359 GLN A C 1
ATOM 2791 O O . GLN A 1 359 ? -17.300 -12.184 -1.237 1.00 83.50 359 GLN A O 1
ATOM 2796 N N . ARG A 1 360 ? -17.111 -11.496 -3.356 1.00 74.44 360 ARG A N 1
ATOM 2797 C CA . ARG A 1 360 ? -18.085 -12.450 -3.874 1.00 74.44 360 ARG A CA 1
ATOM 2798 C C . ARG A 1 360 ? -17.517 -13.861 -3.784 1.00 74.44 360 ARG A C 1
ATOM 2800 O O . ARG A 1 360 ? -16.505 -14.138 -4.419 1.00 74.44 360 ARG A O 1
ATOM 2807 N N . VAL A 1 361 ? -18.227 -14.757 -3.104 1.00 64.31 361 VAL A N 1
ATOM 2808 C CA . VAL A 1 361 ? -17.922 -16.190 -3.130 1.00 64.31 361 VAL A CA 1
ATOM 2809 C C . VAL A 1 361 ? -18.148 -16.713 -4.558 1.00 64.31 361 VAL A C 1
ATOM 2811 O O . VAL A 1 361 ? -19.244 -16.533 -5.108 1.00 64.31 361 VAL A O 1
ATOM 2814 N N . PRO A 1 362 ? -17.144 -17.328 -5.208 1.00 57.72 362 PRO A N 1
ATOM 2815 C CA . PRO A 1 362 ? -17.334 -17.916 -6.527 1.00 57.72 362 PRO A CA 1
ATOM 2816 C C . PRO A 1 362 ? -18.384 -19.034 -6.450 1.00 57.72 362 PRO A C 1
ATOM 2818 O O . PRO A 1 362 ? -18.202 -19.995 -5.710 1.00 57.72 362 PRO A O 1
ATOM 2821 N N . ARG A 1 363 ? -19.481 -18.926 -7.221 1.00 51.38 363 ARG A N 1
ATOM 2822 C CA . ARG A 1 363 ? -20.544 -19.959 -7.281 1.00 51.38 363 ARG A CA 1
ATOM 2823 C C . ARG A 1 363 ? -20.049 -21.293 -7.848 1.00 51.38 363 ARG A C 1
ATOM 2825 O O . ARG A 1 363 ? -20.624 -22.332 -7.571 1.00 51.38 363 ARG A O 1
ATOM 2832 N N . SER A 1 364 ? -18.981 -21.246 -8.635 1.00 51.69 364 SER A N 1
ATOM 2833 C CA . SER A 1 364 ? -18.228 -22.404 -9.092 1.00 51.69 364 SER A CA 1
ATOM 2834 C C . SER A 1 364 ? -16.768 -22.117 -8.781 1.00 51.69 364 SER A C 1
ATOM 2836 O O . SER A 1 364 ? -16.249 -21.068 -9.173 1.00 51.69 364 SER A O 1
ATOM 2838 N N . ARG A 1 365 ? -16.117 -23.013 -8.034 1.00 48.84 365 ARG A N 1
ATOM 2839 C CA . ARG A 1 365 ? -14.658 -23.067 -7.985 1.00 48.84 365 ARG A CA 1
ATOM 2840 C C . ARG A 1 365 ? -14.256 -23.741 -9.296 1.00 48.84 365 ARG A C 1
ATOM 2842 O O . ARG A 1 365 ? -14.393 -24.962 -9.364 1.00 48.84 365 ARG A O 1
ATOM 2849 N N . PRO A 1 366 ? -13.819 -23.014 -10.347 1.00 44.62 366 PRO A N 1
ATOM 2850 C CA . PRO A 1 366 ? -13.196 -23.702 -11.467 1.00 44.62 366 PRO A CA 1
ATOM 2851 C C . PRO A 1 366 ? -12.085 -24.556 -10.863 1.00 44.62 366 PRO A C 1
ATOM 2853 O O . PRO A 1 366 ? -11.319 -24.044 -10.039 1.00 44.62 366 PRO A O 1
ATOM 2856 N N . ALA A 1 367 ? -12.071 -25.855 -11.181 1.00 44.59 367 ALA A N 1
ATOM 2857 C CA . ALA A 1 367 ? -11.036 -26.755 -10.700 1.00 44.59 367 ALA A CA 1
ATOM 2858 C C . ALA A 1 367 ? -9.703 -26.048 -10.938 1.00 44.59 367 ALA A C 1
ATOM 2860 O O . ALA A 1 367 ? -9.394 -25.672 -12.071 1.00 44.59 367 ALA A O 1
ATOM 2861 N N . MET A 1 368 ? -8.981 -25.739 -9.857 1.00 44.84 368 MET A N 1
ATOM 2862 C CA . MET A 1 368 ? -7.667 -25.129 -9.968 1.00 44.84 368 MET A CA 1
ATOM 2863 C C . MET A 1 368 ? -6.760 -26.196 -10.563 1.00 44.84 368 MET A C 1
ATOM 2865 O O . MET A 1 368 ? -6.088 -26.919 -9.834 1.00 44.84 368 MET A O 1
ATOM 2869 N N . ALA A 1 369 ? -6.777 -26.324 -11.889 1.00 43.91 369 ALA A N 1
ATOM 2870 C CA . ALA A 1 369 ? -5.780 -27.097 -12.586 1.00 43.91 369 ALA A CA 1
ATOM 2871 C C . ALA A 1 369 ? -4.429 -26.467 -12.213 1.00 43.91 369 ALA A C 1
ATOM 2873 O O . ALA A 1 369 ? -4.287 -25.232 -12.288 1.00 43.91 369 ALA A O 1
ATOM 2874 N N . PRO A 1 370 ? -3.473 -27.263 -11.709 1.00 41.72 370 PRO A N 1
ATOM 2875 C CA . PRO A 1 370 ? -2.144 -26.762 -11.419 1.00 41.72 370 PRO A CA 1
ATOM 2876 C C . PRO A 1 370 ? -1.601 -26.048 -12.656 1.00 41.72 370 PRO A C 1
ATOM 2878 O O . PRO A 1 370 ? -1.873 -26.425 -13.792 1.00 41.72 370 PRO A O 1
ATOM 2881 N N . THR A 1 371 ? -0.858 -24.973 -12.411 1.00 46.69 371 THR A N 1
ATOM 2882 C CA . THR A 1 371 ? -0.296 -24.075 -13.425 1.00 46.69 371 THR A CA 1
ATOM 2883 C C . THR A 1 371 ? 0.610 -24.778 -14.438 1.00 46.69 371 THR A C 1
ATOM 2885 O O . THR A 1 371 ? 0.913 -24.176 -15.459 1.00 46.69 371 THR A O 1
ATOM 2888 N N . THR A 1 372 ? 0.970 -26.043 -14.211 1.00 41.41 372 THR A N 1
ATOM 2889 C CA . THR A 1 372 ? 1.667 -26.923 -15.150 1.00 41.41 372 THR A CA 1
ATOM 2890 C C . THR A 1 372 ? 1.366 -28.397 -14.823 1.00 41.41 372 THR A C 1
ATOM 2892 O O . THR A 1 372 ? 1.675 -28.853 -13.725 1.00 41.41 372 THR A O 1
ATOM 2895 N N . GLY A 1 373 ? 0.764 -29.124 -15.777 1.00 40.28 373 GLY A N 1
ATOM 2896 C CA . GLY A 1 373 ? 0.657 -30.597 -15.832 1.00 40.28 373 GLY A CA 1
ATOM 2897 C C . GLY A 1 373 ? -0.287 -31.282 -14.820 1.00 40.28 373 GLY A C 1
ATOM 2898 O O . GLY A 1 373 ? -0.256 -30.964 -13.630 1.00 40.28 373 GLY A O 1
ATOM 2899 N N . PRO A 1 374 ? -1.128 -32.251 -15.232 1.00 37.75 374 PRO A N 1
ATOM 2900 C CA . PRO A 1 374 ? -1.947 -32.994 -14.282 1.00 37.75 374 PRO A CA 1
ATOM 2901 C C . PRO A 1 374 ? -1.106 -34.004 -13.484 1.00 37.75 374 PRO A C 1
ATOM 2903 O O . PRO A 1 374 ? -0.330 -34.775 -14.040 1.00 37.75 374 PRO A O 1
ATOM 2906 N N . VAL A 1 375 ? -1.326 -34.034 -12.168 1.00 41.19 375 VAL A N 1
ATOM 2907 C CA . VAL A 1 375 ? -1.029 -35.186 -11.307 1.00 41.19 375 VAL A CA 1
ATOM 2908 C C . VAL A 1 375 ? -2.369 -35.839 -10.986 1.00 41.19 375 VAL A C 1
ATOM 2910 O O . VAL A 1 375 ? -3.188 -35.229 -10.298 1.00 41.19 375 VAL A O 1
ATOM 2913 N N . GLY A 1 376 ? -2.588 -37.056 -11.486 1.00 34.22 376 GLY A N 1
ATOM 2914 C CA . GLY A 1 376 ? -3.685 -37.928 -11.060 1.00 34.22 376 GLY A CA 1
ATOM 2915 C C . GLY A 1 376 ? -4.228 -38.834 -12.165 1.00 34.22 376 GLY A C 1
ATOM 2916 O O . GLY A 1 376 ? -4.814 -38.353 -13.129 1.00 34.22 376 GLY A O 1
ATOM 2917 N N . TYR A 1 377 ? -4.074 -40.149 -11.986 1.00 38.34 377 TYR A N 1
ATOM 2918 C CA . TYR A 1 377 ? -4.825 -41.170 -12.719 1.00 38.34 377 TYR A CA 1
ATOM 2919 C C . TYR A 1 377 ? -6.255 -41.241 -12.170 1.00 38.34 377 TYR A C 1
ATOM 2921 O O . TYR A 1 377 ? -6.449 -41.326 -10.957 1.00 38.34 377 TYR A O 1
ATOM 2929 N N . ALA A 1 378 ? -7.260 -41.237 -13.047 1.00 34.84 378 ALA A N 1
ATOM 2930 C CA . ALA A 1 378 ? -8.634 -41.523 -12.649 1.00 34.84 378 ALA A CA 1
ATOM 2931 C C . ALA A 1 378 ? -8.813 -43.039 -12.455 1.00 34.84 378 ALA A C 1
ATOM 2933 O O . ALA A 1 378 ? -8.671 -43.815 -13.398 1.00 34.84 378 ALA A O 1
ATOM 2934 N N . LEU A 1 379 ? -9.166 -43.458 -11.238 1.00 36.41 379 LEU A N 1
ATOM 2935 C CA . LEU A 1 379 ? -9.597 -44.821 -10.904 1.00 36.41 379 LEU A CA 1
ATOM 2936 C C . LEU A 1 379 ? -11.041 -45.082 -11.371 1.00 36.41 379 LEU A C 1
ATOM 2938 O O . LEU A 1 379 ? -11.908 -45.464 -10.590 1.00 36.41 379 LEU A O 1
ATOM 2942 N N . SER A 1 380 ? -11.326 -44.871 -12.652 1.00 43.25 38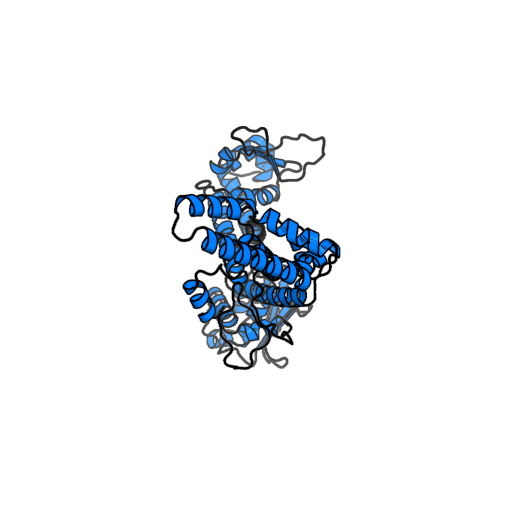0 SER A N 1
ATOM 2943 C CA . SER A 1 380 ? -12.557 -45.365 -13.264 1.00 43.25 380 SER A CA 1
ATOM 2944 C C . SER A 1 380 ? -12.220 -46.012 -14.596 1.00 43.25 380 SER A C 1
ATOM 2946 O O . SER A 1 380 ? -11.965 -45.323 -15.580 1.00 43.25 380 SER A O 1
ATOM 2948 N N . GLY A 1 381 ? -12.209 -47.346 -14.608 1.00 34.91 381 GLY A N 1
ATOM 2949 C CA . GLY A 1 381 ? -11.993 -48.207 -15.774 1.00 34.91 381 GLY A CA 1
ATOM 2950 C C . GLY A 1 381 ? -13.125 -48.151 -16.803 1.00 34.91 381 GLY A C 1
ATOM 2951 O O . GLY A 1 381 ? -13.670 -49.178 -17.190 1.00 34.91 381 GLY A O 1
ATOM 2952 N N . ARG A 1 382 ? -13.502 -46.948 -17.234 1.00 38.34 382 ARG A N 1
ATOM 2953 C CA . ARG A 1 382 ? -14.347 -46.709 -18.403 1.00 38.34 382 ARG A CA 1
ATOM 2954 C C . ARG A 1 382 ? -13.535 -45.838 -19.345 1.00 38.34 382 ARG A C 1
ATOM 2956 O O . ARG A 1 382 ? -13.523 -44.617 -19.230 1.00 38.34 382 ARG A O 1
ATOM 2963 N N . GLY A 1 383 ? -12.763 -46.507 -20.192 1.00 37.53 383 GLY A N 1
ATOM 2964 C CA . GLY A 1 383 ? -11.989 -45.862 -21.235 1.00 37.53 383 GLY A CA 1
ATOM 2965 C C . GLY A 1 383 ? -12.929 -45.297 -22.284 1.00 37.53 383 GLY A C 1
ATOM 2966 O O . GLY A 1 383 ? -13.450 -46.052 -23.093 1.00 37.53 383 GLY A O 1
ATOM 2967 N N . ASP A 1 384 ? -13.125 -43.983 -22.254 1.00 35.81 384 ASP A N 1
ATOM 2968 C CA . ASP A 1 384 ? -13.161 -43.194 -23.477 1.00 35.81 384 ASP A CA 1
ATOM 2969 C C . ASP A 1 384 ? -12.839 -41.720 -23.178 1.00 35.81 384 ASP A C 1
ATOM 2971 O O . ASP A 1 384 ? -13.376 -41.128 -22.241 1.00 35.81 384 ASP A O 1
ATOM 2975 N N . GLY A 1 385 ? -11.939 -41.140 -23.976 1.00 35.16 385 GLY A N 1
ATOM 2976 C CA . GLY A 1 385 ? -11.797 -39.690 -24.122 1.00 35.16 385 GLY A CA 1
ATOM 2977 C C . GLY A 1 385 ? -10.978 -38.902 -23.094 1.00 35.16 385 GLY A C 1
ATOM 2978 O O . GLY A 1 385 ? -11.534 -37.998 -22.501 1.00 35.16 385 GLY A O 1
ATOM 2979 N N . PHE A 1 386 ? -9.660 -39.126 -22.982 1.00 32.81 386 PHE A N 1
ATOM 2980 C CA . PHE A 1 386 ? -8.664 -38.052 -22.745 1.00 32.81 386 PHE A CA 1
ATOM 2981 C C . PHE A 1 386 ? -7.273 -38.502 -23.223 1.00 32.81 386 PHE A C 1
ATOM 2983 O O . PHE A 1 386 ? -6.347 -38.723 -22.437 1.00 32.81 386 PHE A O 1
ATOM 2990 N N . ALA A 1 387 ? -7.101 -38.606 -24.545 1.00 34.19 387 ALA A N 1
ATOM 2991 C CA . ALA A 1 387 ? -5.782 -38.371 -25.117 1.00 34.19 387 ALA A CA 1
ATOM 2992 C C . ALA A 1 387 ? -5.376 -36.964 -24.666 1.00 34.19 387 ALA A C 1
ATOM 2994 O O . ALA A 1 387 ? -6.029 -35.986 -25.025 1.00 34.19 387 ALA A O 1
ATOM 2995 N N . HIS A 1 388 ? -4.369 -36.882 -23.799 1.00 39.31 388 HIS A N 1
ATOM 2996 C CA . HIS A 1 388 ? -3.760 -35.621 -23.411 1.00 39.31 388 HIS A CA 1
ATOM 2997 C C . HIS A 1 388 ? -3.517 -34.808 -24.685 1.00 39.31 388 HIS A C 1
ATOM 2999 O O . HIS A 1 388 ? -2.924 -35.333 -25.628 1.00 39.31 388 HIS A O 1
ATOM 3005 N N . GLU A 1 389 ? -4.003 -33.565 -24.740 1.00 40.94 389 GLU A N 1
ATOM 3006 C CA . GLU A 1 389 ? -3.680 -32.631 -25.819 1.00 40.94 389 GLU A CA 1
ATOM 3007 C C . GLU A 1 389 ? -2.174 -32.331 -25.774 1.00 40.94 389 GLU A C 1
ATOM 3009 O O . GLU A 1 389 ? -1.722 -31.304 -25.275 1.00 40.94 389 GLU A O 1
ATOM 3014 N N . THR A 1 390 ? -1.359 -33.258 -26.276 1.00 50.47 390 THR A N 1
ATOM 3015 C CA . THR A 1 390 ? -0.021 -32.958 -26.761 1.00 50.47 390 THR A CA 1
ATOM 3016 C C . THR A 1 390 ? -0.203 -31.866 -27.804 1.00 50.47 390 THR A C 1
ATOM 3018 O O . THR A 1 390 ? -0.944 -32.065 -28.772 1.00 50.47 390 THR A O 1
ATOM 3021 N N . SER A 1 391 ? 0.413 -30.703 -27.581 1.00 66.12 391 SER A N 1
ATOM 3022 C CA . SER A 1 391 ? 0.310 -29.574 -28.502 1.00 66.12 391 SER A CA 1
ATOM 3023 C C . SER A 1 391 ? 0.570 -30.050 -29.934 1.00 66.12 391 SER A C 1
ATOM 3025 O O . SER A 1 391 ? 1.505 -30.820 -30.178 1.00 66.12 391 SER A O 1
ATOM 3027 N N . LEU A 1 392 ? -0.250 -29.596 -30.890 1.00 74.88 392 LEU A N 1
ATOM 3028 C CA . LEU A 1 392 ? -0.067 -29.877 -32.321 1.00 74.88 392 LEU A CA 1
ATOM 3029 C C . LEU A 1 392 ? 1.377 -29.603 -32.765 1.00 74.88 392 LEU A C 1
ATOM 3031 O O . LEU A 1 392 ? 1.911 -30.315 -33.609 1.00 74.88 392 LEU A O 1
ATOM 3035 N N . THR A 1 393 ? 2.015 -28.616 -32.135 1.00 76.88 393 THR A N 1
ATOM 3036 C CA . THR A 1 393 ? 3.405 -28.217 -32.368 1.00 76.88 393 THR A CA 1
ATOM 3037 C C . THR A 1 393 ? 4.399 -29.282 -31.914 1.00 76.88 393 THR A C 1
ATOM 3039 O O . THR A 1 393 ? 5.303 -29.632 -32.666 1.00 76.88 393 THR A O 1
ATOM 3042 N N . THR A 1 394 ? 4.206 -29.878 -30.735 1.00 73.75 394 THR A N 1
ATOM 3043 C CA . THR A 1 394 ? 5.039 -30.982 -30.233 1.00 73.75 394 THR A CA 1
ATOM 3044 C C . THR A 1 394 ? 4.926 -32.208 -31.136 1.00 73.75 394 THR A C 1
ATOM 3046 O O . THR A 1 394 ? 5.928 -32.848 -31.445 1.00 73.75 394 THR A O 1
ATOM 3049 N N . ARG A 1 395 ? 3.714 -32.518 -31.612 1.00 77.44 395 ARG A N 1
ATOM 3050 C CA . ARG A 1 395 ? 3.482 -33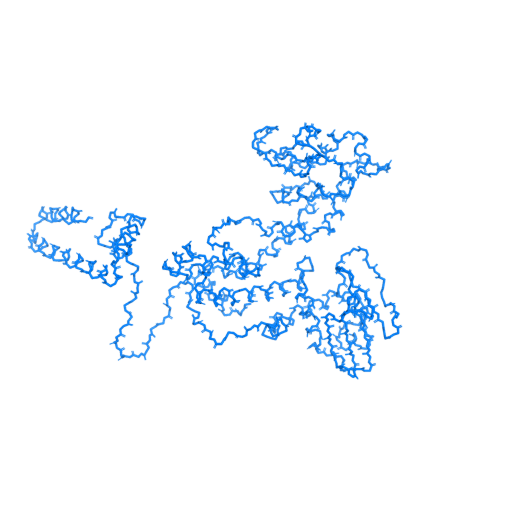.665 -32.502 1.00 77.44 395 ARG A CA 1
ATOM 3051 C C . ARG A 1 395 ? 4.035 -33.432 -33.908 1.00 77.44 395 ARG A C 1
ATOM 3053 O O . ARG A 1 395 ? 4.576 -34.355 -34.503 1.00 77.44 395 ARG A O 1
ATOM 3060 N N . LEU A 1 396 ? 3.950 -32.202 -34.412 1.00 83.81 396 LEU A N 1
ATOM 3061 C CA . LEU A 1 396 ? 4.571 -31.812 -35.676 1.00 83.81 396 LEU A CA 1
ATOM 3062 C C . LEU A 1 396 ? 6.102 -31.910 -35.596 1.00 83.81 396 LEU A C 1
ATOM 3064 O O . LEU A 1 396 ? 6.703 -32.504 -36.483 1.00 83.81 396 LEU A O 1
ATOM 3068 N N . ARG A 1 397 ? 6.719 -31.428 -34.510 1.00 84.94 397 ARG A N 1
ATOM 3069 C CA . ARG A 1 397 ? 8.178 -31.507 -34.290 1.00 84.94 397 ARG A CA 1
ATOM 3070 C C . ARG A 1 397 ? 8.694 -32.933 -34.087 1.00 84.94 397 ARG A C 1
ATOM 3072 O O . ARG A 1 397 ? 9.853 -33.206 -34.373 1.00 84.94 397 ARG A O 1
ATOM 3079 N N . ALA A 1 398 ? 7.846 -33.853 -33.624 1.00 80.44 398 ALA A N 1
ATOM 3080 C CA . ALA A 1 398 ? 8.189 -35.274 -33.570 1.00 80.44 398 ALA A CA 1
ATOM 3081 C C . ALA A 1 398 ? 8.291 -35.908 -34.974 1.00 80.44 398 ALA A C 1
ATOM 3083 O O . ALA A 1 398 ? 9.111 -36.804 -35.188 1.00 80.44 398 ALA A O 1
ATOM 3084 N N . ILE A 1 399 ? 7.477 -35.434 -35.926 1.00 85.50 399 ILE A N 1
ATOM 3085 C CA . ILE A 1 399 ? 7.469 -35.907 -37.319 1.00 85.50 399 ILE A CA 1
ATOM 3086 C C . ILE A 1 399 ? 8.557 -35.199 -38.135 1.00 85.50 399 ILE A C 1
ATOM 3088 O O . ILE A 1 399 ? 9.298 -35.875 -38.843 1.00 85.50 399 ILE A O 1
ATOM 3092 N N . TYR A 1 400 ? 8.683 -33.876 -37.979 1.00 84.56 400 TYR A N 1
ATOM 3093 C CA . TYR A 1 400 ? 9.626 -33.003 -38.687 1.00 84.56 400 TYR A CA 1
ATOM 3094 C C . TYR A 1 400 ? 10.557 -32.295 -37.685 1.00 84.56 400 TYR A C 1
ATOM 3096 O O . TYR A 1 400 ? 10.273 -31.173 -37.254 1.00 84.56 400 TYR A O 1
ATOM 3104 N N . PRO A 1 401 ? 11.675 -32.928 -37.286 1.00 80.62 401 PRO A N 1
ATOM 3105 C CA . PRO A 1 401 ? 12.610 -32.360 -36.311 1.00 80.62 401 PRO A CA 1
ATOM 3106 C C . PRO A 1 401 ? 13.302 -31.078 -36.793 1.00 80.62 401 PRO A C 1
ATOM 3108 O O . PRO A 1 401 ? 13.789 -30.308 -35.971 1.00 80.62 401 PRO A O 1
ATOM 3111 N N . ASN A 1 402 ? 13.327 -30.853 -38.111 1.00 81.62 402 ASN A N 1
ATOM 3112 C CA . ASN A 1 402 ? 13.941 -29.694 -38.760 1.00 81.62 402 ASN A CA 1
ATOM 3113 C C . ASN A 1 402 ? 13.142 -28.396 -38.558 1.00 81.62 402 ASN A C 1
ATOM 3115 O O . ASN A 1 402 ? 13.668 -27.314 -38.798 1.00 81.62 402 ASN A O 1
ATOM 3119 N N . PHE A 1 403 ? 11.884 -28.491 -38.117 1.00 78.56 403 PHE A N 1
ATOM 3120 C CA . PHE A 1 403 ? 11.067 -27.318 -37.830 1.00 78.56 403 PHE A CA 1
ATOM 3121 C C . PHE A 1 403 ? 11.464 -26.713 -36.484 1.00 78.56 403 PHE A C 1
ATOM 3123 O O . PHE A 1 403 ? 11.406 -27.376 -35.438 1.00 78.56 403 PHE A O 1
ATOM 3130 N N . SER A 1 404 ? 11.784 -25.420 -36.494 1.00 78.12 404 SER A N 1
ATOM 3131 C CA . SER A 1 404 ? 11.849 -24.641 -35.259 1.00 78.12 404 SER A CA 1
ATOM 3132 C C . SER A 1 404 ? 10.467 -24.557 -34.597 1.00 78.12 404 SER A C 1
ATOM 3134 O O . SER A 1 404 ? 9.425 -24.788 -35.218 1.00 78.12 404 SER A O 1
ATOM 3136 N N . GLU A 1 405 ? 10.435 -24.234 -33.304 1.00 68.50 405 GLU A N 1
ATOM 3137 C CA . GLU A 1 405 ? 9.177 -24.101 -32.560 1.00 68.50 405 GLU A CA 1
ATOM 3138 C C . GLU A 1 405 ? 8.255 -23.035 -33.168 1.00 68.50 405 GLU A C 1
ATOM 3140 O O . GLU A 1 405 ? 7.058 -23.270 -33.327 1.00 68.50 405 GLU A O 1
ATOM 3145 N N . GLU A 1 406 ? 8.837 -21.925 -33.623 1.00 65.38 406 GLU A N 1
ATOM 3146 C CA . GLU A 1 406 ? 8.122 -20.823 -34.268 1.00 65.38 406 GLU A CA 1
ATOM 3147 C C . GLU A 1 406 ? 7.557 -21.205 -35.647 1.00 65.38 406 GLU A C 1
ATOM 3149 O O . GLU A 1 406 ? 6.442 -20.812 -35.998 1.00 65.38 406 GLU A O 1
ATOM 3154 N N . GLU A 1 407 ? 8.288 -21.993 -36.440 1.00 76.00 407 GLU A N 1
ATOM 3155 C CA . GLU A 1 407 ? 7.814 -22.488 -37.742 1.00 76.00 407 GLU A CA 1
ATOM 3156 C C . GLU A 1 407 ? 6.712 -23.535 -37.580 1.00 76.00 407 GLU A C 1
ATOM 3158 O O . GLU A 1 407 ? 5.720 -23.516 -38.317 1.00 76.00 407 GLU A O 1
ATOM 3163 N N . ALA A 1 408 ? 6.851 -24.416 -36.586 1.00 78.12 408 ALA A N 1
ATOM 3164 C CA . ALA A 1 408 ? 5.840 -25.407 -36.244 1.00 78.12 408 ALA A CA 1
ATOM 3165 C C . ALA A 1 408 ? 4.531 -24.739 -35.795 1.00 78.12 408 ALA A C 1
ATOM 3167 O O . ALA A 1 408 ? 3.442 -25.133 -36.224 1.00 78.12 408 ALA A O 1
ATOM 3168 N N . GLU A 1 409 ? 4.632 -23.690 -34.977 1.00 72.50 409 GLU A N 1
ATOM 3169 C CA . GLU A 1 409 ? 3.499 -22.849 -34.598 1.00 72.50 409 GLU A CA 1
ATOM 3170 C C . GLU A 1 409 ? 2.875 -22.156 -35.808 1.00 72.50 409 GLU A C 1
ATOM 3172 O O . GLU A 1 409 ? 1.660 -22.237 -36.001 1.00 72.50 409 GLU A O 1
ATOM 3177 N N . ARG A 1 410 ? 3.686 -21.534 -36.671 1.00 78.06 410 ARG A N 1
ATOM 3178 C CA . ARG A 1 410 ? 3.203 -20.824 -37.865 1.00 78.06 410 ARG A CA 1
ATOM 3179 C C . ARG A 1 410 ? 2.468 -21.750 -38.836 1.00 78.06 410 ARG A C 1
ATOM 3181 O O . ARG A 1 410 ? 1.423 -21.367 -39.360 1.00 78.06 410 ARG A O 1
ATOM 3188 N N . PHE A 1 411 ? 2.957 -22.975 -39.029 1.00 82.88 411 PHE A N 1
ATOM 3189 C CA . PHE A 1 411 ? 2.306 -23.984 -39.869 1.00 82.88 411 PHE A CA 1
ATOM 3190 C C . PHE A 1 411 ? 0.930 -24.389 -39.325 1.00 82.88 411 PHE A C 1
ATOM 3192 O O . PHE A 1 411 ? -0.057 -24.424 -40.066 1.00 82.88 411 PHE A O 1
ATOM 3199 N N . VAL A 1 412 ? 0.848 -24.659 -38.018 1.00 81.69 412 VAL A N 1
ATOM 3200 C CA . VAL A 1 412 ? -0.418 -24.998 -37.353 1.00 81.69 412 VAL A CA 1
ATOM 3201 C C . VAL A 1 412 ? -1.392 -23.818 -37.420 1.00 81.69 412 VAL A C 1
ATOM 3203 O O . VAL A 1 412 ? -2.566 -24.007 -37.742 1.00 81.69 412 VAL A O 1
ATOM 3206 N N . LEU A 1 413 ? -0.909 -22.597 -37.180 1.00 75.06 413 LEU A N 1
ATOM 3207 C CA . LEU A 1 413 ? -1.710 -21.374 -37.246 1.00 75.06 413 LEU A CA 1
ATOM 3208 C C . LEU A 1 413 ? -2.261 -21.114 -38.652 1.00 75.06 413 LEU A C 1
ATOM 3210 O O . LEU A 1 413 ? -3.437 -20.783 -38.776 1.00 75.06 413 LEU A O 1
ATOM 3214 N N . MET A 1 414 ? -1.459 -21.316 -39.702 1.00 82.56 414 MET A N 1
ATOM 3215 C CA . MET A 1 414 ? -1.893 -21.159 -41.095 1.00 82.56 414 MET A CA 1
ATOM 3216 C C . MET A 1 414 ? -3.067 -22.089 -41.435 1.00 82.56 414 MET A C 1
ATOM 3218 O O . MET A 1 414 ? -4.053 -21.647 -42.024 1.00 82.56 414 MET A O 1
ATOM 3222 N N . ARG A 1 415 ? -3.007 -23.361 -41.020 1.00 81.62 415 ARG A N 1
ATOM 3223 C CA . ARG A 1 415 ? -4.075 -24.338 -41.299 1.00 81.62 415 ARG A CA 1
ATOM 3224 C C . ARG A 1 415 ? -5.357 -24.050 -40.531 1.00 81.62 415 ARG A C 1
ATOM 3226 O O . ARG A 1 415 ? -6.442 -24.069 -41.110 1.00 81.62 415 ARG A O 1
ATOM 3233 N N . LEU A 1 416 ? -5.240 -23.683 -39.258 1.00 76.88 416 LEU A N 1
ATOM 3234 C CA . LEU A 1 416 ? -6.402 -23.270 -38.470 1.00 76.88 416 LEU A CA 1
ATOM 3235 C C . LEU A 1 416 ? -7.027 -21.972 -39.015 1.00 76.88 416 LEU A C 1
ATOM 3237 O O . LEU A 1 416 ? -8.249 -21.843 -39.031 1.00 76.88 416 LEU A O 1
ATOM 3241 N N . ALA A 1 417 ? -6.211 -21.035 -39.512 1.00 68.19 417 ALA A N 1
ATOM 3242 C CA . ALA A 1 417 ? -6.686 -19.806 -40.152 1.00 68.19 417 ALA A CA 1
ATOM 3243 C C . ALA A 1 417 ? -7.392 -20.064 -41.496 1.00 68.19 417 ALA A C 1
ATOM 3245 O O . ALA A 1 417 ? -8.291 -19.311 -41.860 1.00 68.19 417 ALA A O 1
ATOM 3246 N N . SER A 1 418 ? -7.041 -21.147 -42.198 1.00 78.38 418 SER A N 1
ATOM 3247 C CA . SER A 1 418 ? -7.722 -21.585 -43.426 1.00 78.38 418 SER A CA 1
ATOM 3248 C C . SER A 1 418 ? -9.067 -22.295 -43.190 1.00 78.38 418 SER A C 1
ATOM 3250 O O . SER A 1 418 ? -9.721 -22.702 -44.146 1.00 78.38 418 SER A O 1
ATOM 3252 N N . GLY A 1 419 ? -9.504 -22.419 -41.930 1.00 76.56 419 GLY A N 1
ATOM 3253 C CA . GLY A 1 419 ? -10.792 -23.013 -41.557 1.00 76.56 419 GLY A CA 1
ATOM 3254 C C . GLY A 1 419 ? -10.731 -24.491 -41.162 1.00 76.56 419 GLY A C 1
ATOM 3255 O O . GLY A 1 419 ? -11.773 -25.072 -40.856 1.00 76.56 419 GLY A O 1
ATOM 3256 N N . GLU A 1 420 ? -9.543 -25.107 -41.123 1.00 79.06 420 GLU A N 1
ATOM 3257 C CA . GLU A 1 420 ? -9.389 -26.481 -40.635 1.00 79.06 420 GLU A CA 1
ATOM 3258 C C . GLU A 1 420 ? -9.633 -26.562 -39.116 1.00 79.06 420 GLU A C 1
ATOM 3260 O O . GLU A 1 420 ? -9.204 -25.717 -38.325 1.00 79.06 420 GLU A O 1
ATOM 3265 N N . THR A 1 421 ? -10.306 -27.622 -38.676 1.00 74.69 421 THR A N 1
ATOM 3266 C CA . THR A 1 421 ? -10.484 -27.934 -37.255 1.00 74.69 421 THR A CA 1
ATOM 3267 C C . THR A 1 421 ? -9.239 -28.611 -36.679 1.00 74.69 421 THR A C 1
ATOM 3269 O O . THR A 1 421 ? -8.498 -29.311 -37.366 1.00 74.69 421 THR A O 1
ATOM 3272 N N . GLN A 1 422 ? -9.031 -28.486 -35.368 1.00 69.25 422 GLN A N 1
ATOM 3273 C CA . GLN A 1 422 ? -7.925 -29.152 -34.665 1.00 69.25 422 GLN A CA 1
ATOM 3274 C C . GLN A 1 422 ? -7.931 -30.680 -34.860 1.00 69.25 422 GLN A C 1
ATOM 3276 O O . GLN A 1 422 ? -6.867 -31.284 -34.951 1.00 69.25 422 GLN A O 1
ATOM 3281 N N . GLN A 1 423 ? -9.109 -31.303 -34.977 1.00 72.88 423 GLN A N 1
ATOM 3282 C CA . GLN A 1 423 ? -9.235 -32.734 -35.269 1.00 72.88 423 GLN A CA 1
ATOM 3283 C C . GLN A 1 423 ? -8.753 -33.086 -36.683 1.00 72.88 423 GLN A C 1
ATOM 3285 O O . GLN A 1 423 ? -8.086 -34.103 -36.856 1.00 72.88 423 GLN A O 1
ATOM 3290 N N . GLN A 1 424 ? -9.023 -32.235 -37.676 1.00 77.56 424 GLN A N 1
ATOM 3291 C CA . GLN A 1 424 ? -8.518 -32.414 -39.042 1.00 77.56 424 GLN A CA 1
ATOM 3292 C C . GLN A 1 424 ? -6.992 -32.279 -39.098 1.00 77.56 424 GLN A C 1
ATOM 3294 O O . GLN A 1 424 ? -6.328 -33.121 -39.701 1.00 77.56 424 GLN A O 1
ATOM 3299 N N . VAL A 1 425 ? -6.421 -31.302 -38.384 1.00 79.62 425 VAL A N 1
ATOM 3300 C CA . VAL A 1 425 ? -4.959 -31.154 -38.279 1.00 79.62 425 VAL A CA 1
ATOM 3301 C C . VAL A 1 425 ? -4.337 -32.349 -37.543 1.00 79.62 425 VAL A C 1
ATOM 3303 O O . VAL A 1 425 ? -3.318 -32.880 -37.979 1.00 79.62 425 VAL A O 1
ATOM 3306 N N . LEU A 1 426 ? -4.962 -32.843 -36.468 1.00 79.19 426 LEU A N 1
ATOM 3307 C CA . LEU A 1 426 ? -4.517 -34.066 -35.786 1.00 79.19 426 LEU A CA 1
ATOM 3308 C C . LEU A 1 426 ? -4.560 -35.287 -36.704 1.00 79.19 426 LEU A C 1
ATOM 3310 O O . LEU A 1 426 ? -3.618 -36.078 -36.703 1.00 79.19 426 LEU A O 1
ATOM 3314 N N . HIS A 1 427 ? -5.625 -35.438 -37.490 1.00 80.88 427 HIS A N 1
ATOM 3315 C CA . HIS A 1 427 ? -5.760 -36.530 -38.447 1.00 80.88 427 HIS A CA 1
ATOM 3316 C C . HIS A 1 427 ? -4.680 -36.463 -39.538 1.00 80.88 427 HIS A C 1
ATOM 3318 O O . HIS A 1 427 ? -4.083 -37.485 -39.887 1.00 80.88 427 HIS A O 1
ATOM 3324 N N . LEU A 1 428 ? -4.370 -35.260 -40.032 1.00 86.31 428 LEU A N 1
ATOM 3325 C CA . LEU A 1 428 ? -3.271 -35.029 -40.968 1.00 86.31 428 LEU A CA 1
ATOM 3326 C C . LEU A 1 428 ? -1.929 -35.471 -40.365 1.00 86.31 428 LEU A C 1
ATOM 3328 O O . LEU A 1 428 ? -1.212 -36.257 -40.982 1.00 86.31 428 LEU A O 1
ATOM 3332 N N . LEU A 1 429 ? -1.611 -35.025 -39.146 1.00 86.62 429 LEU A N 1
ATOM 3333 C CA . LEU A 1 429 ? -0.367 -35.400 -38.462 1.00 86.62 429 LEU A CA 1
ATOM 3334 C C . LEU A 1 429 ? -0.298 -36.907 -38.176 1.00 86.62 429 LEU A C 1
ATOM 3336 O O . LEU A 1 429 ? 0.746 -37.522 -38.369 1.00 86.62 429 LEU A O 1
ATOM 3340 N N . ALA A 1 430 ? -1.408 -37.528 -37.774 1.00 81.75 430 ALA A N 1
ATOM 3341 C CA . ALA A 1 430 ? -1.477 -38.974 -37.569 1.00 81.75 430 ALA A CA 1
ATOM 3342 C C . ALA A 1 430 ? -1.281 -39.761 -38.877 1.00 81.75 430 ALA A C 1
ATOM 3344 O O . ALA A 1 430 ? -0.709 -40.850 -38.870 1.00 81.75 430 ALA A O 1
ATOM 3345 N N . THR A 1 431 ? -1.730 -39.217 -40.007 1.00 86.44 431 THR A N 1
ATOM 3346 C CA . THR A 1 431 ? -1.507 -39.817 -41.330 1.00 86.44 431 THR A CA 1
ATOM 3347 C C . THR A 1 431 ? -0.039 -39.716 -41.734 1.00 86.44 431 THR A C 1
ATOM 3349 O O . THR A 1 431 ? 0.551 -40.734 -42.081 1.00 86.44 431 THR A O 1
ATOM 3352 N N . ARG A 1 432 ? 0.592 -38.548 -41.552 1.00 88.50 432 ARG A N 1
ATOM 3353 C CA . ARG A 1 432 ? 2.036 -38.370 -41.792 1.00 88.50 432 ARG A CA 1
ATOM 3354 C C . ARG A 1 432 ? 2.903 -39.265 -40.910 1.00 88.50 432 ARG A C 1
ATOM 3356 O O . ARG A 1 432 ? 3.865 -39.844 -41.394 1.00 88.50 432 ARG A O 1
ATOM 3363 N N . GLN A 1 433 ? 2.535 -39.434 -39.642 1.00 85.19 433 GLN A N 1
ATOM 3364 C CA . GLN A 1 433 ? 3.240 -40.357 -38.753 1.00 85.19 433 GLN A CA 1
ATOM 3365 C C . GLN A 1 433 ? 3.175 -41.802 -39.275 1.00 85.19 433 GLN A C 1
ATOM 3367 O O . GLN A 1 433 ? 4.198 -42.473 -39.331 1.00 85.19 433 GLN A O 1
ATOM 3372 N N . ARG A 1 434 ? 1.997 -42.268 -39.717 1.00 82.81 434 ARG A N 1
ATOM 3373 C CA . ARG A 1 434 ? 1.843 -43.616 -40.294 1.00 82.81 434 ARG A CA 1
ATOM 3374 C C . ARG A 1 434 ? 2.639 -43.802 -41.586 1.00 82.81 434 ARG A C 1
ATOM 3376 O O . ARG A 1 434 ? 3.205 -44.869 -41.787 1.00 82.81 434 ARG A O 1
ATOM 3383 N N . GLU A 1 435 ? 2.693 -42.781 -42.440 1.00 87.88 435 GLU A N 1
ATOM 3384 C CA . GLU A 1 435 ? 3.524 -42.799 -43.652 1.00 87.88 435 GLU A CA 1
ATOM 3385 C C . GLU A 1 435 ? 5.012 -42.944 -43.307 1.00 87.88 435 GLU A C 1
ATOM 3387 O O . GLU A 1 435 ? 5.693 -43.781 -43.899 1.00 87.88 435 GLU A O 1
ATOM 3392 N N . LEU A 1 436 ? 5.499 -42.191 -42.313 1.00 86.44 436 LEU A N 1
ATOM 3393 C CA . LEU A 1 436 ? 6.880 -42.292 -41.835 1.00 86.44 436 LEU A CA 1
ATOM 3394 C C . LEU A 1 436 ? 7.189 -43.677 -41.261 1.00 86.44 436 LEU A C 1
ATOM 3396 O O . LEU A 1 436 ? 8.232 -44.252 -41.565 1.00 86.44 436 LEU A O 1
ATOM 3400 N N . ASP A 1 437 ? 6.299 -44.208 -40.426 1.00 85.25 437 ASP A N 1
ATOM 3401 C CA . ASP A 1 437 ? 6.495 -45.514 -39.794 1.00 85.25 437 ASP A CA 1
ATOM 3402 C C . ASP A 1 437 ? 6.455 -46.646 -40.835 1.00 85.25 437 ASP A C 1
ATOM 3404 O O . ASP A 1 437 ? 7.265 -47.571 -40.772 1.00 85.25 437 ASP A O 1
ATOM 3408 N N . GLY A 1 438 ? 5.588 -46.536 -41.848 1.00 87.00 438 GLY A N 1
ATOM 3409 C CA . GLY A 1 438 ? 5.568 -47.446 -42.994 1.00 87.00 438 GLY A CA 1
ATOM 3410 C C . GLY A 1 438 ? 6.851 -47.377 -43.828 1.00 87.00 438 GLY A C 1
ATOM 3411 O O . GLY A 1 438 ? 7.419 -48.416 -44.161 1.00 87.00 438 GLY A O 1
ATOM 3412 N N . LEU A 1 439 ? 7.350 -46.168 -44.116 1.00 88.38 439 LEU A N 1
ATOM 3413 C CA . LEU A 1 439 ? 8.612 -45.973 -44.836 1.00 88.38 439 LEU A CA 1
ATOM 3414 C C . LEU A 1 439 ? 9.792 -46.588 -44.074 1.00 88.38 439 LEU A C 1
ATOM 3416 O O . LEU A 1 439 ? 10.595 -47.301 -44.674 1.00 88.38 439 LEU A O 1
ATOM 3420 N N . LYS A 1 440 ? 9.867 -46.360 -42.757 1.00 87.31 440 LYS A N 1
ATOM 3421 C CA . LYS A 1 440 ? 10.887 -46.966 -41.890 1.00 87.31 440 LYS A CA 1
ATOM 3422 C C . LYS A 1 440 ? 10.834 -48.485 -41.941 1.00 87.31 440 LYS A C 1
ATOM 3424 O O . LYS A 1 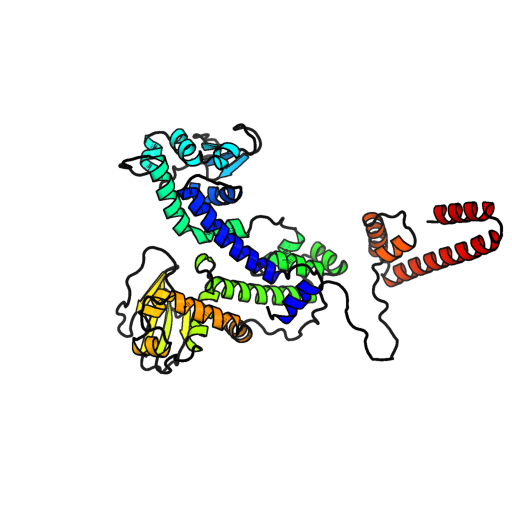440 ? 11.850 -49.100 -42.219 1.00 87.31 440 LYS A O 1
ATOM 3429 N N . ALA A 1 441 ? 9.654 -49.083 -41.777 1.00 86.81 441 ALA A N 1
ATOM 3430 C CA . ALA A 1 441 ? 9.507 -50.537 -41.807 1.00 86.81 441 ALA A CA 1
ATOM 3431 C C . ALA A 1 441 ? 9.95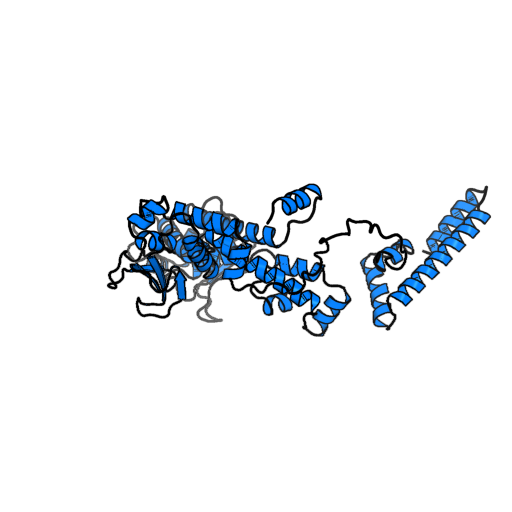3 -51.155 -43.147 1.00 86.81 441 ALA A C 1
ATOM 3433 O O . ALA A 1 441 ? 10.609 -52.198 -43.160 1.00 86.81 441 ALA A O 1
ATOM 3434 N N . ILE A 1 442 ? 9.635 -50.506 -44.274 1.00 89.62 442 ILE A N 1
ATOM 3435 C CA . ILE A 1 442 ? 10.060 -50.956 -45.610 1.00 89.62 442 ILE A CA 1
ATOM 3436 C C . ILE A 1 442 ? 11.580 -50.838 -45.765 1.00 89.62 442 ILE A C 1
ATOM 3438 O O . ILE A 1 442 ? 12.225 -51.774 -46.241 1.00 89.62 442 ILE A O 1
ATOM 3442 N N . LEU A 1 443 ? 12.155 -49.701 -45.368 1.00 87.62 443 LEU A N 1
ATOM 3443 C CA . LEU A 1 443 ? 13.589 -49.450 -45.490 1.00 87.62 443 LEU A CA 1
ATOM 3444 C C . LEU A 1 443 ? 14.415 -50.329 -44.545 1.00 87.62 443 LEU A C 1
ATOM 3446 O O . LEU A 1 443 ? 15.441 -50.852 -44.971 1.00 87.62 443 LEU A O 1
ATOM 3450 N N . ASP A 1 444 ? 13.941 -50.561 -43.321 1.00 85.38 444 ASP A N 1
ATOM 3451 C CA . ASP A 1 444 ? 14.559 -51.479 -42.363 1.00 85.38 444 ASP A CA 1
ATOM 3452 C C . ASP A 1 444 ? 14.526 -52.913 -42.902 1.00 85.38 444 ASP A C 1
ATOM 3454 O O . ASP A 1 444 ? 15.545 -53.601 -42.886 1.00 85.38 444 ASP A O 1
ATOM 3458 N N . GLY A 1 445 ? 13.394 -53.349 -43.470 1.00 85.75 445 GLY A N 1
ATOM 3459 C CA . GLY A 1 445 ? 13.285 -54.645 -44.148 1.00 85.75 445 GLY A CA 1
ATOM 3460 C C . GLY A 1 445 ? 14.228 -54.779 -45.351 1.00 85.75 445 GLY A C 1
ATOM 3461 O O . GLY A 1 445 ? 14.831 -55.831 -45.550 1.00 85.75 445 GLY A O 1
ATOM 3462 N N . TRP A 1 446 ? 14.415 -53.709 -46.128 1.00 87.88 446 TRP A N 1
ATOM 3463 C CA . TRP A 1 446 ? 15.346 -53.675 -47.265 1.00 87.88 446 TRP A CA 1
ATOM 3464 C C . TRP A 1 446 ? 16.829 -53.646 -46.848 1.00 87.88 446 TRP A C 1
ATOM 3466 O O . TRP A 1 446 ? 17.692 -54.190 -47.552 1.00 87.88 446 TRP A O 1
ATOM 3476 N N . ALA A 1 447 ? 17.135 -53.012 -45.715 1.00 83.56 447 ALA A N 1
ATOM 3477 C CA . ALA A 1 447 ? 18.488 -52.834 -45.202 1.00 83.56 447 ALA A CA 1
ATOM 3478 C C . ALA A 1 447 ? 18.987 -54.001 -44.330 1.00 83.56 447 ALA A C 1
ATOM 3480 O O . ALA A 1 447 ? 20.188 -54.063 -44.043 1.00 83.56 447 ALA A O 1
ATOM 3481 N N . GLN A 1 448 ? 18.112 -54.948 -43.957 1.00 84.62 448 GLN A N 1
ATOM 3482 C CA . GLN A 1 448 ? 18.465 -56.112 -43.138 1.00 84.62 448 GLN A CA 1
ATOM 3483 C C . GLN A 1 448 ? 19.743 -56.809 -43.633 1.00 84.62 448 GLN A C 1
ATOM 3485 O O . GLN A 1 448 ? 19.839 -57.280 -44.766 1.00 84.62 448 GLN A O 1
ATOM 3490 N N . GLY A 1 449 ? 20.746 -56.866 -42.751 1.00 72.31 449 GLY A N 1
ATOM 3491 C CA . GLY A 1 449 ? 22.016 -57.554 -42.992 1.00 72.31 449 GLY A CA 1
ATOM 3492 C C . GLY A 1 449 ? 23.047 -56.788 -43.831 1.00 72.31 449 GLY A C 1
ATOM 3493 O O . GLY A 1 449 ? 24.121 -57.335 -44.076 1.00 72.31 449 GLY A O 1
ATOM 3494 N N . ASN A 1 450 ? 22.783 -55.541 -44.255 1.00 83.94 450 ASN A N 1
ATOM 3495 C CA . ASN A 1 450 ? 23.750 -54.745 -45.020 1.00 83.94 450 ASN A CA 1
ATOM 3496 C C . ASN A 1 450 ? 23.947 -53.322 -44.446 1.00 83.94 450 ASN A C 1
ATOM 3498 O O . ASN A 1 450 ? 23.114 -52.439 -44.668 1.00 83.94 450 ASN A O 1
ATOM 3502 N N . PRO A 1 451 ? 25.089 -53.039 -43.789 1.00 79.69 451 PRO A N 1
ATOM 3503 C CA . PRO A 1 451 ? 25.344 -51.738 -43.165 1.00 79.69 451 PRO A CA 1
ATOM 3504 C C . PRO A 1 451 ? 25.465 -50.580 -44.171 1.00 79.69 451 PRO A C 1
ATOM 3506 O O . PRO A 1 451 ? 25.229 -49.429 -43.810 1.00 79.69 451 PRO A O 1
ATOM 3509 N N . GLY A 1 452 ? 25.799 -50.855 -45.438 1.00 80.50 452 GLY A N 1
ATOM 3510 C CA . GLY A 1 452 ? 25.799 -49.843 -46.498 1.00 80.50 452 GLY A CA 1
ATOM 3511 C C . GLY A 1 452 ? 24.386 -49.399 -46.884 1.00 80.50 452 GLY A C 1
ATOM 3512 O O . GLY A 1 452 ? 24.156 -48.216 -47.122 1.00 80.50 452 GLY A O 1
ATOM 3513 N N . ARG A 1 453 ? 23.423 -50.329 -46.874 1.00 83.56 453 ARG A N 1
ATOM 3514 C CA . ARG A 1 453 ? 22.004 -50.038 -47.135 1.00 83.56 453 ARG A CA 1
ATOM 3515 C C . ARG A 1 453 ? 21.343 -49.307 -45.971 1.00 83.56 453 ARG A C 1
ATOM 3517 O O . ARG A 1 453 ? 20.553 -48.405 -46.224 1.00 83.56 453 ARG A O 1
ATOM 3524 N N . GLN A 1 454 ? 21.739 -49.602 -44.730 1.00 83.50 454 GLN A N 1
ATOM 3525 C CA . GLN A 1 454 ? 21.241 -48.877 -43.555 1.00 83.50 454 GLN A CA 1
ATOM 3526 C C . GLN A 1 454 ? 21.560 -47.376 -43.633 1.00 83.50 454 GLN A C 1
ATOM 3528 O O . GLN A 1 454 ? 20.687 -46.545 -43.416 1.00 83.50 454 GLN A O 1
ATOM 3533 N N . ARG A 1 455 ? 22.778 -47.010 -44.060 1.00 82.50 455 ARG A N 1
ATOM 3534 C CA . ARG A 1 455 ? 23.149 -45.594 -44.244 1.00 82.50 455 ARG A CA 1
ATOM 3535 C C . ARG A 1 455 ? 22.294 -44.894 -45.303 1.00 82.50 455 ARG A C 1
ATOM 3537 O O . ARG A 1 455 ? 21.962 -43.726 -45.144 1.00 82.50 455 ARG A O 1
ATOM 3544 N N . ILE A 1 456 ? 21.941 -45.595 -46.382 1.00 84.31 456 ILE A N 1
ATOM 3545 C CA . ILE A 1 456 ? 21.070 -45.052 -47.436 1.00 84.31 456 ILE A CA 1
ATOM 3546 C C . ILE A 1 456 ? 19.635 -44.896 -46.911 1.00 84.31 456 ILE A C 1
ATOM 3548 O O . ILE A 1 456 ? 19.003 -43.876 -47.174 1.00 84.31 456 ILE A O 1
ATOM 3552 N N . ALA A 1 457 ? 19.142 -45.861 -46.129 1.00 83.44 457 ALA A N 1
ATOM 3553 C CA . ALA A 1 457 ? 17.842 -45.777 -45.468 1.00 83.44 457 ALA A CA 1
ATOM 3554 C C . ALA A 1 457 ? 17.748 -44.558 -44.534 1.00 83.44 457 ALA A C 1
ATOM 3556 O O . ALA A 1 457 ? 16.784 -43.797 -44.624 1.00 83.44 457 ALA A O 1
ATOM 3557 N N . ASP A 1 458 ? 18.775 -44.312 -43.716 1.00 83.38 458 ASP A N 1
ATOM 3558 C CA . ASP A 1 458 ? 18.823 -43.159 -42.809 1.00 83.38 458 ASP A CA 1
ATOM 3559 C C . ASP A 1 458 ? 18.809 -41.819 -43.568 1.00 83.38 458 ASP A C 1
ATOM 3561 O O . ASP A 1 458 ? 18.111 -40.886 -43.166 1.00 83.38 458 ASP A O 1
ATOM 3565 N N . VAL A 1 459 ? 19.518 -41.729 -44.703 1.00 85.06 459 VAL A N 1
ATOM 3566 C CA . VAL A 1 459 ? 19.511 -40.536 -45.572 1.00 85.06 459 VAL A CA 1
ATOM 3567 C C . VAL A 1 459 ? 18.132 -40.305 -46.196 1.00 85.06 459 VAL A C 1
ATOM 3569 O O . VAL A 1 459 ? 17.660 -39.170 -46.231 1.00 85.06 459 VAL A O 1
ATOM 3572 N N . LEU A 1 460 ? 17.453 -41.363 -46.649 1.00 84.19 460 LEU A N 1
ATOM 3573 C CA . LEU A 1 460 ? 16.109 -41.261 -47.230 1.00 84.19 460 LEU A CA 1
ATOM 3574 C C . LEU A 1 460 ? 15.055 -40.865 -46.184 1.00 84.19 460 LEU A C 1
ATOM 3576 O O . LEU A 1 460 ? 14.194 -40.035 -46.471 1.00 84.19 460 LEU A O 1
ATOM 3580 N N . ILE A 1 461 ? 15.150 -41.395 -44.959 1.00 84.50 461 ILE A N 1
ATOM 3581 C CA . ILE A 1 461 ? 14.303 -40.977 -43.830 1.00 84.50 461 ILE A CA 1
ATOM 3582 C C . ILE A 1 461 ? 14.590 -39.517 -43.462 1.00 84.50 461 ILE A C 1
ATOM 3584 O O . ILE A 1 461 ? 13.662 -38.763 -43.173 1.00 84.50 461 ILE A O 1
ATOM 3588 N N . GLY A 1 462 ? 15.862 -39.113 -43.489 1.00 80.56 462 GLY A N 1
ATOM 3589 C CA . GLY A 1 462 ? 16.285 -37.737 -43.253 1.00 80.56 462 GLY A CA 1
ATOM 3590 C C . GLY A 1 462 ? 15.769 -36.751 -44.301 1.00 80.56 462 GLY A C 1
ATOM 3591 O O . GLY A 1 462 ? 15.423 -35.643 -43.928 1.00 80.56 462 GLY A O 1
ATOM 3592 N N . GLY A 1 463 ? 15.678 -37.152 -45.575 1.00 80.75 463 GLY A N 1
ATOM 3593 C CA . GLY A 1 463 ? 15.143 -36.310 -46.655 1.00 80.75 463 GLY A CA 1
ATOM 3594 C C . GLY A 1 463 ? 13.613 -36.249 -46.723 1.00 80.75 463 GLY A C 1
ATOM 3595 O O . GLY A 1 463 ? 13.065 -35.319 -47.308 1.00 80.75 463 GLY A O 1
ATOM 3596 N N . TRP A 1 464 ? 12.913 -37.232 -46.149 1.00 81.94 464 TRP A N 1
ATOM 3597 C CA . TRP A 1 464 ? 11.453 -37.191 -45.998 1.00 81.94 464 TRP A CA 1
ATOM 3598 C C . TRP A 1 464 ? 11.014 -36.256 -44.855 1.00 81.94 464 TRP A C 1
ATOM 3600 O O . TRP A 1 464 ? 9.924 -35.684 -44.906 1.00 81.94 464 TRP A O 1
ATOM 3610 N N . ARG A 1 465 ? 11.853 -36.135 -43.819 1.00 79.19 465 ARG A N 1
ATOM 3611 C CA . ARG A 1 465 ? 11.672 -35.261 -42.649 1.00 79.19 465 ARG A CA 1
ATOM 3612 C C . ARG A 1 465 ? 12.152 -33.837 -42.914 1.00 79.19 465 ARG A C 1
ATOM 3614 O O . ARG A 1 465 ? 11.660 -32.932 -42.203 1.00 79.19 465 ARG A O 1
#

Radius of gyration: 31.65 Å; Cα contacts (8 Å, |Δi|>4): 553; chains: 1; bounding box: 57×91×79 Å

Foldseek 3Di:
DDVVVVVVCVVVVHPDPLLVVLLVLLVVLLVLLVVLLVCLQPLAPDDPLVVLCVLLLCVAPLNDAQAKEWEAADPDQDDDIDIHYDHPDPPDPLDHQTDYPVCSNNSCVLVSVDVSLDDVSLCSRLPVDPPDDSSNSSSVSSSVSSLQCSLVSSVSSSPPDDDDDPLLVLLCVVQVQARSSQSVLLVLPQDPVQSVCCVVPVDHPPVSVLSSLVRSLSSLLSQLLSCLVPVSSHDPLVLLLLQVLLLVQQLADLQEKEFEAEPAPPHDTPDIDHDPNRPWYKYWYDDPQWTWIAGPVRDTQDDTDPGGRCSLLRVLSRDDQSSCVSNVRNDSVCSVVSSVSSSVSCVVPVVVSSVSVVRDDPPDPPPCQDSDDDDDDDPDPPDDDDPDCPDLLNLVCVLPVVDDSVRSVVVVVVCVVVVDDPVNSVVVSVVSVVVLVVLLVVQCVVCPPPPVSVVVSVVVSVVSD

Mean predicted aligned error: 14.67 Å

Sequence (465 aa):
MPDDVLRKVHMDGRPVPSLLADTLRQFRADRGASEVIEQWRTGVGIDDRYEYALPLLVQMPNWPAGRVLELFQGPEPWGVSRRYGKPLSAADMRATIKITRGEMLAGKLPRQVLAELGEQGSSDLLGAHAQGDQEYVFRTRLVDFAQKRKPALVDSLYLSGEPKQVVSQVLEQRFASLPRGAVSEVLARASVRQRAELARTGRVPAGLDNLARIRAQQGRLSRAITGLHRLTIASADSERLALHSLEQLPGWPATLRLEVRGESVTGPLIDSIGPQNAVERKYLVKTGDIYQAFDERGQSLNSLTPDGRNFFESIMQALPDQARQSLGLPSVTQDAELQQALARYATTHRDAMAAILKQRVPRSRPAMAPTTGPVGYALSGRGDGFAHETSLTTRLRAIYPNFSEEEAERFVLMRLASGETQQQVLHLLATRQRELDGLKAILDGWAQGNPGRQRIADVLIGGWR

Solvent-accessible surface area (backbone atoms only — not comparable to full-atom values): 26254 Å² total; per-residue (Å²): 130,64,66,69,61,53,54,51,35,65,74,67,74,49,80,75,55,39,66,57,51,47,54,51,42,51,54,50,15,49,51,49,39,53,51,45,44,50,25,46,63,70,41,53,88,47,57,82,68,50,65,61,45,51,66,54,59,65,64,40,79,59,52,64,86,33,49,26,42,33,43,13,73,38,91,47,91,56,80,63,65,49,78,35,63,60,60,79,42,100,81,56,79,58,71,60,39,72,42,24,48,63,45,48,46,66,40,43,52,56,58,50,50,41,65,71,44,37,72,67,50,36,30,59,47,60,38,92,74,67,81,70,63,62,53,59,54,48,28,50,55,49,33,57,53,43,64,79,41,37,45,62,37,21,51,45,49,53,67,53,93,67,87,86,50,78,78,47,48,58,53,41,71,76,35,76,57,39,49,70,57,43,47,54,54,48,53,69,70,45,51,72,66,57,49,52,44,29,71,75,68,69,49,75,55,70,72,56,45,54,52,46,49,54,50,20,51,53,33,46,51,50,49,21,52,51,10,43,77,33,75,71,61,41,44,76,62,13,53,50,48,40,54,62,32,49,66,69,38,75,44,52,54,79,47,38,20,45,36,34,18,40,79,32,95,87,38,58,78,75,50,72,42,62,47,94,83,28,82,41,49,27,34,34,27,33,54,91,72,36,41,38,11,20,46,79,85,69,48,71,59,51,79,80,69,96,78,63,74,38,58,51,46,27,48,40,52,41,50,51,66,70,43,23,46,47,54,73,45,68,53,54,84,44,25,68,59,49,38,51,52,29,32,52,48,44,66,74,40,46,71,61,46,37,52,75,69,64,52,78,77,69,93,64,76,72,79,79,69,61,98,69,71,91,87,79,85,79,96,58,99,65,92,76,90,76,80,74,82,70,50,71,42,61,57,47,37,72,62,24,69,81,48,50,73,68,54,35,44,50,54,54,50,53,46,46,72,73,69,50,50,73,67,56,54,49,51,51,52,55,47,53,48,51,52,52,53,51,50,48,53,53,38,53,65,72,18,63,96,36,76,73,44,42,56,52,39,53,51,53,54,56,72,75,65

pLDDT: mean 81.08, std 15.04, range [32.81, 97.19]